Protein AF-0000000084533553 (afdb_homodimer)

Radius of gyration: 26.28 Å; Cα contacts (8 Å, |Δi|>4): 1403; chains: 2; bounding box: 61×71×61 Å

Foldseek 3Di:
DFWFKFWFKWAAAQHQDWLFKTKTAGPDLVLQVVQDDDAGADADPRSMGMEGEAQWFFWAPWDAQVHDGTFTFACQQQTVVSRVVLCVLQPWDDWDADSSRHTNDTVPRMFIWMWTFNHAAPVNHTYTFTAHDAADDDDPDPHHDHGGDTHPQDLVNSCRTSLLVSLLCQRIARAAAPSDDPVNLVSSVVSNVVNLVVVPPSHNSVFECAAVKDFFQALCCRRHNGDYHNVVSSLQNNCCVVPNQFCPCSQVSQQVVQWWWDAPVDPDIDTGQSVQKDDPPRRMIHGNDGNSRIHTYGD/DFWFKFWFKWAAAQHQDWLFKTKTAGPDLVLQVVQDDDAGADADPRSMGMEGEAQWAFWAPWDAQVHDGTFTFACQQQTVVSRVVLCVLQPWDDWDADPSRHTNDTVPRMFIWMWTFNHAAPVNHTYTFTAHDAADDDDPDPHHDHGGDTHPQDLVNSCRTSLLVSLLCQRIARAAAPSDDPVNLVSSVVSNVVNLVVVPPSHNSVFECAAVKDFFQALCCRRHNGGYHNVVSSLQNNCCVVPNQFCPCSQVSQQVVQWWWDFPVDPDIDTGQSVQKDDDPRRMIHGNDGNSRIHTYGD

Nearest PDB structures (foldseek):
  1a2u-assembly1_A  TM=7.963E-01  e=8.662E-05  Staphylococcus aureus
  4qmg-assembly1_A  TM=6.978E-01  e=1.897E-05  Homo sapiens
  4qmg-assembly3_C  TM=5.959E-01  e=9.721E-06  Homo sapiens
  4qmg-assembly4_D  TM=6.640E-01  e=1.680E-05  Homo sapiens
  5iod-assembly1_A  TM=7.153E-01  e=7.264E-04  Staphylococcus aureus

InterPro domains:
  IPR035437 SNase-like, OB-fold superfamily [G3DSA:2.40.50.90] (16-213)

Secondary structure (DSSP, 8-state):
-PEEEEEEEEE-TTS--BTTEEEEEESSGGGGGG--SSSPPPP-TTS-EEEEETTEEPPPS-B-TT-SS-B-S-IIIIIHHHHHHHHHHHT--EEEE-TTS-EEEEESSEEEEEEEEEEE-TTSPEEEEEEESSPPB-TT-SSBPPTT-EE---HHHHTTSHHHHHHHTT-SEE-EETTS-HHHHHHHHHHHHHHHHHT-TTSGGGTB-TTT-EE-SSHHIIIII-B--HHHHHHHHHHHHHH-S--TTHHHHHHHHT-EEE-TT-SS-EE-GGGGEEEETTTEEEESS-GGG-EEPP-/-PEEEEEEEEE-TTS--BTTEEEEEESSGGGGGG--SSSPPPP-TTS-EEEEETTEEPPPS-B-TT-SS-B-S-IIIIIHHHHHHHHHHHT--EEEE-TTS-EEEEESSEEEEEEEEEEE-TTSPEEEEEEESSPPB-TT-SSBPPTT-EE---HHHHTTBHHHHHHHTT-SEE-EETTS-HHHHHHHHHHHHHHHHHT-TTSGGGTB-TTT-EE-SSHHIIIII-B--HHHHHHHHHHHHHH-S--TTHHHHHHHHT-EEE-TT-SS-EE-GGGGEEEETTTEEEESS-GGG-EEPP-

Sequence (598 aa):
MPMLLITGSYRILGDRPDGDTVHFTPQDPGFWCEVPGEHRVKRDEFGGASIRVDGIDATETHYKGAGPTFVHQPLDKGAHAARDEMLSWLGFSQVVQDPEEKVTASTPQTVPGYILTSGADLYGRCVALVGRGDAPMIGNSPKPARSGTRVDVTVAMLNRTANHHLLARGLVYPTFYGNLPEDLRADMAATAQQARDDKVPGSVWSYDETTSGVKIDSLATLTDDQVIVPKLFRRLADYVRLFGPSLTCLPAYLAGGADEFHVPEQQDSIIGLQHVVEVTNGNTFRMTRPIEDLVFVEKMPMLLITGSYRILGDRPDGDTVHFTPQDPGFWCEVPGEHRVKRDEFGGASIRVDGIDATETHYKGAGPTFVHQPLDKGAHAARDEMLSWLGFSQVVQDPEEKVTASTPQTVPGYILTSGADLYGRCVALVGRGDAPMIGNSPKPARSGTRVDVTVAMLNRTANHHLLARGLVYPTFYGNLPEDLRADMAATAQQARDDKVPGSVWSYDETTSGVKIDSLATLTDDQVIVPKLFRRLADYVRLFGPSLTCLPAYLAGGADEFHVPEQQDSIIGLQHVVEVTNGNTFRMTRPIEDLVFVEK

Organism: Streptomyces rubellomurinus (strain ATCC 31215) (NCBI:txid359131)

Solvent-accessible surface area (backbone atoms only — not comparable to full-atom values): 30419 Å² total; per-residue (Å²): 127,61,23,39,30,43,41,30,30,35,44,47,70,75,33,60,60,42,40,37,35,46,34,37,30,46,76,55,49,72,55,57,78,66,51,41,68,76,32,60,57,49,60,50,97,84,43,24,32,46,30,35,39,47,50,42,37,28,40,38,73,67,42,47,86,79,48,92,57,70,43,30,31,30,48,89,59,10,17,49,56,22,21,52,50,52,43,42,70,48,56,43,75,45,75,41,61,49,96,86,47,34,24,77,41,51,41,54,61,58,34,52,16,26,35,40,26,62,23,28,42,90,86,16,30,31,31,20,42,42,35,48,49,72,48,62,60,55,86,90,45,94,49,58,54,56,63,73,40,70,38,76,80,46,64,73,58,46,63,63,18,53,55,40,48,38,22,54,62,18,26,38,42,47,46,38,43,63,86,56,53,67,69,52,50,50,51,48,40,51,35,34,51,51,19,48,72,64,38,47,86,70,16,30,54,65,53,50,28,38,64,81,39,42,73,40,78,40,68,57,37,50,31,63,68,41,40,52,56,34,75,58,44,55,53,48,54,38,46,29,75,74,69,39,42,64,40,77,38,44,50,37,18,31,42,32,48,43,50,37,27,33,42,90,91,42,93,60,72,44,73,16,54,42,81,48,41,49,76,44,96,46,27,28,40,24,31,75,57,65,63,60,53,37,36,28,55,80,122,127,60,23,39,30,42,42,28,30,36,43,49,73,73,34,60,62,41,40,36,35,46,36,36,32,45,77,56,50,74,55,56,79,66,50,41,68,75,30,60,58,50,58,50,98,84,42,24,32,46,31,35,38,48,49,42,37,28,41,37,74,66,42,48,87,79,46,92,57,71,43,32,31,29,48,90,59,11,17,49,55,22,21,52,48,50,43,42,70,48,56,42,75,44,75,40,61,50,97,86,46,33,24,77,42,50,41,53,60,57,34,52,16,27,35,41,26,61,21,29,41,90,85,17,29,33,32,20,44,42,36,48,48,73,47,62,61,54,86,90,46,94,51,57,53,55,61,73,41,70,37,77,80,45,64,74,59,45,63,63,19,54,54,40,47,38,23,53,61,19,28,38,43,46,44,39,43,63,86,55,54,67,68,51,51,50,52,48,40,52,36,35,51,51,19,49,72,62,36,48,87,71,15,32,54,66,52,51,29,37,62,83,40,42,74,41,77,40,68,56,36,49,31,63,69,42,41,50,57,36,75,57,46,57,54,48,53,40,46,28,74,74,69,39,45,62,40,76,36,45,49,37,18,32,42,31,47,45,49,36,28,32,42,88,93,43,92,62,70,45,74,16,55,42,80,46,43,48,74,44,95,46,28,28,39,23,32,75,58,65,62,61,54,37,35,27,56,81,122

pLDDT: mean 96.16, std 3.7, range [76.81, 98.88]

Structure (mmCIF, N/CA/C/O backbone):
data_AF-0000000084533553-model_v1
#
loop_
_entity.id
_entity.type
_entity.pdbx_description
1 polymer Nuclease
#
loop_
_atom_site.group_PDB
_atom_site.id
_atom_site.type_symbol
_atom_site.label_atom_id
_atom_site.label_alt_id
_atom_site.label_comp_id
_atom_site.label_asym_id
_atom_site.label_entity_id
_atom_site.label_seq_id
_atom_site.pdbx_PDB_ins_code
_atom_site.Cartn_x
_atom_site.Cartn_y
_atom_site.Cartn_z
_atom_site.occupancy
_atom_site.B_iso_or_equiv
_atom_site.auth_seq_id
_atom_site.auth_comp_id
_atom_site.auth_asym_id
_atom_site.auth_atom_id
_atom_site.pdbx_PDB_model_num
ATOM 1 N N . MET A 1 1 ? -15.484 16.859 -6.691 1 77.88 1 MET A N 1
ATOM 2 C CA . MET A 1 1 ? -16.188 15.812 -5.965 1 77.88 1 MET A CA 1
ATOM 3 C C . MET A 1 1 ? -16.688 16.328 -4.617 1 77.88 1 MET A C 1
ATOM 5 O O . MET A 1 1 ? -15.93 16.969 -3.879 1 77.88 1 MET A O 1
ATOM 9 N N . PRO A 1 2 ? -17.953 16.141 -4.363 1 94 2 PRO A N 1
ATOM 10 C CA . PRO A 1 2 ? -18.484 16.656 -3.094 1 94 2 PRO A CA 1
ATOM 11 C C . PRO A 1 2 ? -17.906 15.922 -1.881 1 94 2 PRO A C 1
ATOM 13 O O . PRO A 1 2 ? -17.547 14.75 -1.982 1 94 2 PRO A O 1
ATOM 16 N N . MET A 1 3 ? -17.734 16.625 -0.789 1 97.25 3 MET A N 1
ATOM 17 C CA . MET A 1 3 ? -17.297 16.047 0.478 1 97.25 3 MET A CA 1
ATOM 18 C C . MET A 1 3 ? -18.484 15.789 1.4 1 97.25 3 MET A C 1
ATOM 20 O O . MET A 1 3 ? -19.5 16.484 1.322 1 97.25 3 MET A O 1
ATOM 24 N N . LEU A 1 4 ? -18.359 14.812 2.209 1 98 4 LEU A N 1
ATOM 25 C CA . LEU A 1 4 ? -19.375 14.477 3.191 1 98 4 LEU A CA 1
ATOM 26 C C . LEU A 1 4 ? -19.203 15.305 4.461 1 98 4 LEU A C 1
ATOM 28 O O . LEU A 1 4 ? -18.109 15.352 5.031 1 98 4 LEU A O 1
ATOM 32 N N . LEU A 1 5 ? -20.297 15.898 4.887 1 98.44 5 LEU A N 1
ATOM 33 C CA . LEU A 1 5 ? -20.297 16.641 6.137 1 98.44 5 LEU A CA 1
ATOM 34 C C . LEU A 1 5 ? -20.719 15.75 7.305 1 98.44 5 LEU A C 1
ATOM 36 O O . LEU A 1 5 ? -21.719 15.047 7.227 1 98.44 5 LEU A O 1
ATOM 40 N N . ILE A 1 6 ? -19.891 15.758 8.344 1 98.62 6 ILE A N 1
ATOM 41 C CA . ILE A 1 6 ? -20.234 15.062 9.586 1 98.62 6 ILE A CA 1
ATOM 42 C C . ILE A 1 6 ? -20.047 16 10.773 1 98.62 6 ILE A C 1
ATOM 44 O O . ILE A 1 6 ? -18.953 16.531 10.984 1 98.62 6 ILE A O 1
ATOM 48 N N . THR A 1 7 ? -21.109 16.219 11.547 1 98.5 7 THR A N 1
ATOM 49 C CA . THR A 1 7 ? -21.016 17.047 12.75 1 98.5 7 THR A CA 1
ATOM 50 C C . THR A 1 7 ? -20.75 16.188 13.977 1 98.5 7 THR A C 1
ATOM 52 O O . THR A 1 7 ? -21.094 15 14 1 98.5 7 THR A O 1
ATOM 55 N N . GLY A 1 8 ? -20.078 16.781 14.922 1 98.56 8 GLY A N 1
ATOM 56 C CA . GLY A 1 8 ? -19.719 16.062 16.125 1 98.56 8 GLY A CA 1
ATOM 57 C C . GLY A 1 8 ? -18.828 16.859 17.078 1 98.56 8 GLY A C 1
ATOM 58 O O . GLY A 1 8 ? -19.062 18.047 17.266 1 98.56 8 GLY A O 1
ATOM 59 N N . SER A 1 9 ? -17.922 16.156 17.703 1 98.56 9 SER A N 1
ATOM 60 C CA . SER A 1 9 ? -17.031 16.797 18.656 1 98.56 9 SER A CA 1
ATOM 61 C C . SER A 1 9 ? -15.625 16.219 18.578 1 98.56 9 SER A C 1
ATOM 63 O O . SER A 1 9 ? -15.445 15.047 18.25 1 98.56 9 SER A O 1
ATOM 65 N N . TYR A 1 10 ? -14.727 17.078 18.891 1 98.75 10 TYR A N 1
ATOM 66 C CA . TYR A 1 10 ? -13.336 16.656 19.031 1 98.75 10 TYR A CA 1
ATOM 67 C C . TYR A 1 10 ? -13.031 16.266 20.469 1 98.75 10 TYR A C 1
ATOM 69 O O . TYR A 1 10 ? -13.492 16.922 21.406 1 98.75 10 TYR A O 1
ATOM 77 N N . ARG A 1 11 ? -12.289 15.211 20.594 1 97.62 11 ARG A N 1
ATOM 78 C CA . ARG A 1 11 ? -11.836 14.703 21.891 1 97.62 11 ARG A CA 1
ATOM 79 C C . ARG A 1 11 ? -10.352 14.352 21.844 1 97.62 11 ARG A C 1
ATOM 81 O O . ARG A 1 11 ? -9.875 13.758 20.875 1 97.62 11 ARG A O 1
ATOM 88 N N . ILE A 1 12 ? -9.633 14.711 22.969 1 98 12 ILE A N 1
ATOM 89 C CA . ILE A 1 12 ? -8.195 14.539 22.844 1 98 12 ILE A CA 1
ATOM 90 C C . ILE A 1 12 ? -7.66 13.758 24.047 1 98 12 ILE A C 1
ATOM 92 O O . ILE A 1 12 ? -6.516 13.305 24.047 1 98 12 ILE A O 1
ATOM 96 N N . LEU A 1 13 ? -8.461 13.586 25.141 1 97.06 13 LEU A N 1
ATOM 97 C CA . LEU A 1 13 ? -8.008 12.883 26.344 1 97.06 13 LEU A CA 1
ATOM 98 C C . LEU A 1 13 ? -7.586 11.453 26 1 97.06 13 LEU A C 1
ATOM 100 O O . LEU A 1 13 ? -8.336 10.719 25.359 1 97.06 13 LEU A O 1
ATOM 104 N N . GLY A 1 14 ? -6.383 11.125 26.406 1 96.5 14 GLY A N 1
ATOM 105 C CA . GLY A 1 14 ? -5.883 9.773 26.203 1 96.5 14 GLY A CA 1
ATOM 106 C C . GLY A 1 14 ? -5.23 9.578 24.844 1 96.5 14 GLY A C 1
ATOM 107 O O . GLY A 1 14 ? -4.637 8.523 24.594 1 96.5 14 GLY A O 1
ATOM 108 N N . ASP A 1 15 ? -5.352 10.531 23.984 1 97.12 15 ASP A N 1
ATOM 109 C CA . ASP A 1 15 ? -4.754 10.469 22.656 1 97.12 15 ASP A CA 1
ATOM 110 C C . ASP A 1 15 ? -3.453 11.266 22.594 1 97.12 15 ASP A C 1
ATOM 112 O O . ASP A 1 15 ? -3.031 11.844 23.609 1 97.12 15 ASP A O 1
ATOM 116 N N . ARG A 1 16 ? -2.812 11.242 21.453 1 97.56 16 ARG A N 1
ATOM 117 C CA . ARG A 1 16 ? -1.601 12.008 21.172 1 97.56 16 ARG A CA 1
ATOM 118 C C . ARG A 1 16 ? -1.781 12.891 19.953 1 97.56 16 ARG A C 1
ATOM 120 O O . ARG A 1 16 ? -1.103 12.703 18.938 1 97.56 16 ARG A O 1
ATOM 127 N N . PRO A 1 17 ? -2.66 13.883 20.062 1 98.06 17 PRO A N 1
ATOM 128 C CA . PRO A 1 17 ? -2.801 14.773 18.906 1 98.06 17 PRO A CA 1
ATOM 129 C C . PRO A 1 17 ? -1.494 15.461 18.531 1 98.06 17 PRO A C 1
ATOM 131 O O . PRO A 1 17 ? -0.671 15.75 19.391 1 98.06 17 PRO A O 1
ATOM 134 N N . ASP A 1 18 ? -1.269 15.594 17.25 1 97.56 18 ASP A N 1
ATOM 135 C CA . ASP A 1 18 ? -0.205 16.453 16.719 1 97.56 18 ASP A CA 1
ATOM 136 C C . ASP A 1 18 ? -0.769 17.531 15.805 1 97.56 18 ASP A C 1
ATOM 138 O O . ASP A 1 18 ? -1.938 17.906 15.922 1 97.56 18 ASP A O 1
ATOM 142 N N . GLY A 1 19 ? 0.031 18.125 14.992 1 98 19 GLY A N 1
ATOM 143 C CA . GLY A 1 19 ? -0.415 19.297 14.25 1 98 19 GLY A CA 1
ATOM 144 C C . GLY A 1 19 ? -1.29 18.938 13.062 1 98 19 GLY A C 1
ATOM 145 O O . GLY A 1 19 ? -1.802 19.828 12.383 1 98 19 GLY A O 1
ATOM 146 N N . ASP A 1 20 ? -1.486 17.609 12.789 1 98.56 20 ASP A N 1
ATOM 147 C CA . ASP A 1 20 ? -2.316 17.25 11.641 1 98.56 20 ASP A CA 1
ATOM 148 C C . ASP A 1 20 ? -3.141 16 11.93 1 98.56 20 ASP A C 1
ATOM 150 O O . ASP A 1 20 ? -3.576 15.312 11 1 98.56 20 ASP A O 1
ATOM 154 N N . THR A 1 21 ? -3.275 15.656 13.18 1 98.31 21 THR A N 1
ATOM 155 C CA . THR A 1 21 ? -4.113 14.531 13.586 1 98.31 21 THR A CA 1
ATOM 156 C C . THR A 1 21 ? -4.879 14.867 14.859 1 98.31 21 THR A C 1
ATOM 158 O O . THR A 1 21 ? -4.293 15.352 15.828 1 98.31 21 THR A O 1
ATOM 161 N N . VAL A 1 22 ? -6.184 14.602 14.898 1 98.38 22 VAL A N 1
ATOM 162 C CA . VAL A 1 22 ? -7.023 14.82 16.062 1 98.38 22 VAL A CA 1
ATOM 163 C C . VAL A 1 22 ? -8.18 13.82 16.062 1 98.38 22 VAL A C 1
ATOM 165 O O . VAL A 1 22 ? -8.578 13.32 15.016 1 98.38 22 VAL A O 1
ATOM 168 N N . HIS A 1 23 ? -8.672 13.516 17.234 1 98.5 23 HIS A N 1
ATOM 169 C CA . HIS A 1 23 ? -9.75 12.547 17.375 1 98.5 23 HIS A CA 1
ATOM 170 C C . HIS A 1 23 ? -11.117 13.227 17.297 1 98.5 23 HIS A C 1
ATOM 172 O O . HIS A 1 23 ? -11.305 14.305 17.859 1 98.5 23 HIS A O 1
ATOM 178 N N . PHE A 1 24 ? -12.055 12.578 16.609 1 98.75 24 PHE A N 1
ATOM 179 C CA . PHE A 1 24 ? -13.383 13.125 16.359 1 98.75 24 PHE A CA 1
ATOM 180 C C . PHE A 1 24 ? -14.453 12.07 16.625 1 98.75 24 PHE A C 1
ATOM 182 O O . PHE A 1 24 ? -14.289 10.906 16.25 1 98.75 24 PHE A O 1
ATOM 189 N N . THR A 1 25 ? -15.492 12.469 17.281 1 98.12 25 THR A N 1
ATOM 190 C CA . THR A 1 25 ? -16.656 11.625 17.5 1 98.12 25 THR A CA 1
ATOM 191 C C . THR A 1 25 ? -17.906 12.242 16.875 1 98.12 25 THR A C 1
ATOM 193 O O . THR A 1 25 ? -18.391 13.281 17.328 1 98.12 25 THR A O 1
ATOM 196 N N . PRO A 1 26 ? -18.406 11.547 15.875 1 98.19 26 PRO A N 1
ATOM 197 C CA . PRO A 1 26 ? -19.656 12.055 15.297 1 98.19 26 PRO A CA 1
ATOM 198 C C . PRO A 1 26 ? -20.812 12.047 16.297 1 98.19 26 PRO A C 1
ATOM 200 O O . PRO A 1 26 ? -20.844 11.219 17.203 1 98.19 26 PRO A O 1
ATOM 203 N N . GLN A 1 27 ? -21.766 12.977 16.078 1 97.12 27 GLN A N 1
ATOM 204 C CA . GLN A 1 27 ? -23.016 12.891 16.812 1 97.12 27 GLN A CA 1
ATOM 205 C C . GLN A 1 27 ? -23.719 11.562 16.547 1 97.12 27 GLN A C 1
ATOM 207 O O . GLN A 1 27 ? -24.312 10.969 17.453 1 97.12 27 GLN A O 1
ATOM 212 N N . ASP A 1 28 ? -23.609 11.156 15.328 1 96 28 ASP A N 1
ATOM 213 C CA . ASP A 1 28 ? -24.109 9.852 14.906 1 96 28 ASP A CA 1
ATOM 214 C C . ASP A 1 28 ? -23.016 9.062 14.188 1 96 28 ASP A C 1
ATOM 216 O O . ASP A 1 28 ? -22.719 9.328 13.016 1 96 28 ASP A O 1
ATOM 220 N N . PRO A 1 29 ? -22.5 8.016 14.867 1 94.56 29 PRO A N 1
ATOM 221 C CA . PRO A 1 29 ? -21.375 7.262 14.297 1 94.56 29 PRO A CA 1
ATOM 222 C C . PRO A 1 29 ? -21.766 6.488 13.039 1 94.56 29 PRO A C 1
ATOM 224 O O . PRO A 1 29 ? -20.906 6 12.312 1 94.56 29 PRO A O 1
ATOM 227 N N . GLY A 1 30 ? -23.031 6.352 12.766 1 92.81 30 GLY A N 1
ATOM 228 C CA . GLY A 1 30 ? -23.484 5.676 11.562 1 92.81 30 GLY A CA 1
ATOM 229 C C . GLY A 1 30 ? -23 6.34 10.289 1 92.81 30 GLY A C 1
ATOM 230 O O . GLY A 1 30 ? -22.891 5.691 9.242 1 92.81 30 GLY A O 1
ATOM 231 N N . PHE A 1 31 ? -22.641 7.617 10.398 1 93.94 31 PHE A N 1
ATOM 232 C CA . PHE A 1 31 ? -22.234 8.367 9.211 1 93.94 31 PHE A CA 1
ATOM 233 C C . PHE A 1 31 ? -20.844 7.949 8.758 1 93.94 31 PHE A C 1
ATOM 235 O O . PHE A 1 31 ? -20.438 8.266 7.637 1 93.94 31 PHE A O 1
ATOM 242 N N . TRP A 1 32 ? -20.062 7.219 9.617 1 94.69 32 TRP A N 1
ATOM 243 C CA . TRP A 1 32 ? -18.781 6.688 9.164 1 94.69 32 TRP A CA 1
ATOM 244 C C . TRP A 1 32 ? -18.969 5.766 7.965 1 94.69 32 TRP A C 1
ATOM 246 O O . TRP A 1 32 ? -18.109 5.699 7.086 1 94.69 32 TRP A O 1
ATOM 256 N N . CYS A 1 33 ? -20.109 5.09 7.801 1 89.38 33 CYS A N 1
ATOM 257 C CA . CYS A 1 33 ? -20.391 4.125 6.742 1 89.38 33 CYS A CA 1
ATOM 258 C C . CYS A 1 33 ? -20.625 4.832 5.41 1 89.38 33 CYS A C 1
ATOM 260 O O . CYS A 1 33 ? -20.594 4.199 4.355 1 89.38 33 CYS A O 1
ATOM 262 N N . GLU A 1 34 ? -20.844 6.16 5.523 1 92.94 34 GLU A N 1
ATOM 263 C CA . GLU A 1 34 ? -21.141 6.914 4.309 1 92.94 34 GLU A CA 1
ATOM 264 C C . GLU A 1 34 ? -19.891 7.582 3.75 1 92.94 34 GLU A C 1
ATOM 266 O O . GLU A 1 34 ? -19.938 8.203 2.686 1 92.94 34 GLU A O 1
ATOM 271 N N . VAL A 1 35 ? -18.828 7.516 4.496 1 94.5 35 VAL A N 1
ATOM 272 C CA . VAL A 1 35 ? -17.578 8.109 4.027 1 94.5 35 VAL A CA 1
ATOM 273 C C . VAL A 1 35 ? -17.156 7.449 2.715 1 94.5 35 VAL A C 1
ATOM 275 O O . VAL A 1 35 ? -17.047 6.223 2.641 1 94.5 35 VAL A O 1
ATOM 278 N N . PRO A 1 36 ? -16.984 8.258 1.677 1 90.19 36 PRO A N 1
ATOM 279 C CA . PRO A 1 36 ? -16.625 7.676 0.381 1 90.19 36 PRO A CA 1
ATOM 280 C C . PRO A 1 36 ? -15.188 7.168 0.342 1 90.19 36 PRO A C 1
ATOM 282 O O . PRO A 1 36 ? -14.438 7.34 1.311 1 90.19 36 PRO A O 1
ATOM 285 N N . GLY A 1 37 ? -14.859 6.527 -0.812 1 83.19 37 GLY A N 1
ATOM 286 C CA . GLY A 1 37 ? -13.484 6.094 -1.033 1 83.19 37 GLY A CA 1
ATOM 287 C C . GLY A 1 37 ? -13.312 4.59 -0.917 1 83.19 37 GLY A C 1
ATOM 288 O O . GLY A 1 37 ? -14.273 3.869 -0.639 1 83.19 37 GLY A O 1
ATOM 289 N N . GLU A 1 38 ? -12.047 4.184 -1.073 1 77 38 GLU A N 1
ATOM 290 C CA . GLU A 1 38 ? -11.75 2.758 -1.145 1 77 38 GLU A CA 1
ATOM 291 C C . GLU A 1 38 ? -11.547 2.166 0.248 1 77 38 GLU A C 1
ATOM 293 O O . GLU A 1 38 ? -11.781 0.976 0.463 1 77 38 GLU A O 1
ATOM 298 N N . HIS A 1 39 ? -11.18 3.004 1.184 1 83.56 39 HIS A N 1
ATOM 299 C CA . HIS A 1 39 ? -10.891 2.547 2.539 1 83.56 39 HIS A CA 1
ATOM 300 C C . HIS A 1 39 ? -12.023 2.908 3.492 1 83.56 39 HIS A C 1
ATOM 302 O O . HIS A 1 39 ? -12.719 3.904 3.287 1 83.56 39 HIS A O 1
ATOM 308 N N . ARG A 1 40 ? -12.141 2.074 4.5 1 84.5 40 ARG A N 1
ATOM 309 C CA . ARG A 1 40 ? -13.133 2.34 5.535 1 84.5 40 ARG A CA 1
ATOM 310 C C . ARG A 1 40 ? -12.492 3.016 6.746 1 84.5 40 ARG A C 1
ATOM 312 O O . ARG A 1 40 ? -11.336 2.738 7.078 1 84.5 40 ARG A O 1
ATOM 319 N N . VAL A 1 41 ? -13.289 3.828 7.414 1 93.31 41 VAL A N 1
ATOM 320 C CA . VAL A 1 41 ? -12.828 4.473 8.641 1 93.31 41 VAL A CA 1
ATOM 321 C C . VAL A 1 41 ? -12.828 3.463 9.789 1 93.31 41 VAL A C 1
ATOM 323 O O . VAL A 1 41 ? -13.805 2.738 9.984 1 93.31 41 VAL A O 1
ATOM 326 N N . LYS A 1 42 ? -11.75 3.391 10.469 1 92.69 42 LYS A N 1
ATOM 327 C CA . LYS A 1 42 ? -11.672 2.568 11.672 1 92.69 42 LYS A CA 1
ATOM 328 C C . LYS A 1 42 ? -12.125 3.352 12.898 1 92.69 42 LYS A C 1
ATOM 330 O O . LYS A 1 42 ? -11.461 4.301 13.32 1 92.69 42 LYS A O 1
ATOM 335 N N . ARG A 1 43 ? -13.195 2.871 13.492 1 94.19 43 ARG A N 1
ATOM 336 C CA . ARG A 1 43 ? -13.75 3.553 14.656 1 94.19 43 ARG A CA 1
ATOM 337 C C . ARG A 1 43 ? -13.312 2.877 15.945 1 94.19 43 ARG A C 1
ATOM 339 O O . ARG A 1 43 ? -13 1.686 15.953 1 94.19 43 ARG A O 1
ATOM 346 N N . ASP A 1 44 ? -13.266 3.633 16.953 1 93.75 44 ASP A N 1
ATOM 347 C CA . ASP A 1 44 ? -13.008 3.037 18.25 1 93.75 44 ASP A CA 1
ATOM 348 C C . ASP A 1 44 ? -14.312 2.557 18.906 1 93.75 44 ASP A C 1
ATOM 350 O O . ASP A 1 44 ? -15.375 2.611 18.281 1 93.75 44 ASP A O 1
ATOM 354 N N . GLU A 1 45 ? -14.211 2.072 20.109 1 91.44 45 GLU A N 1
ATOM 355 C CA . GLU A 1 45 ? -15.344 1.449 20.797 1 91.44 45 GLU A CA 1
ATOM 356 C C . GLU A 1 45 ? -16.406 2.482 21.156 1 91.44 45 GLU A C 1
ATOM 358 O O . GLU A 1 45 ? -17.562 2.129 21.422 1 91.44 45 GLU A O 1
ATOM 363 N N . PHE A 1 46 ? -16.094 3.754 21.078 1 91.25 46 PHE A N 1
ATOM 364 C CA . PHE A 1 46 ? -17.016 4.809 21.469 1 91.25 46 PHE A CA 1
ATOM 365 C C . PHE A 1 46 ? -17.578 5.508 20.234 1 91.25 46 PHE A C 1
ATOM 367 O O . PHE A 1 46 ? -18.312 6.496 20.359 1 91.25 46 PHE A O 1
ATOM 374 N N . GLY A 1 47 ? -17.125 5 19.094 1 94 47 GLY A N 1
ATOM 375 C CA . GLY A 1 47 ? -17.656 5.516 17.844 1 94 47 GLY A CA 1
ATOM 376 C C . GLY A 1 47 ? -16.828 6.641 17.266 1 94 47 GLY A C 1
ATOM 377 O O . GLY A 1 47 ? -17.203 7.227 16.25 1 94 47 GLY A O 1
ATOM 378 N N . GLY A 1 48 ? -15.766 6.973 17.891 1 97.62 48 GLY A N 1
ATOM 379 C CA . GLY A 1 48 ? -14.867 7.996 17.375 1 97.62 48 GLY A CA 1
ATOM 380 C C . GLY A 1 48 ? -13.797 7.449 16.453 1 97.62 48 GLY A C 1
ATOM 381 O O . GLY A 1 48 ? -13.633 6.234 16.344 1 97.62 48 GLY A O 1
ATOM 382 N N . ALA A 1 49 ? -13.148 8.367 15.773 1 98.06 49 ALA A N 1
ATOM 383 C CA . ALA A 1 49 ? -12.07 7.973 14.875 1 98.06 49 ALA A CA 1
ATOM 384 C C . ALA A 1 49 ? -11 9.055 14.797 1 98.06 49 ALA A C 1
ATOM 386 O O . ALA A 1 49 ? -11.25 10.211 15.133 1 98.06 49 ALA A O 1
ATOM 387 N N . SER A 1 50 ? -9.852 8.641 14.461 1 98 50 SER A N 1
ATOM 388 C CA . SER A 1 50 ? -8.758 9.586 14.211 1 98 50 SER A CA 1
ATOM 389 C C . SER A 1 50 ? -8.961 10.328 12.891 1 98 50 SER A C 1
ATOM 391 O O . SER A 1 50 ? -9.328 9.719 11.883 1 98 50 SER A O 1
ATOM 393 N N . ILE A 1 51 ? -8.766 11.633 12.914 1 98.62 51 ILE A N 1
ATOM 394 C CA . ILE A 1 51 ? -8.852 12.469 11.719 1 98.62 51 ILE A CA 1
ATOM 395 C C . ILE A 1 51 ? -7.445 12.844 11.25 1 98.62 51 ILE A C 1
ATOM 397 O O . ILE A 1 51 ? -6.645 13.367 12.031 1 98.62 51 ILE A O 1
ATOM 401 N N . ARG A 1 52 ? -7.137 12.484 10.047 1 98.06 52 ARG A N 1
ATOM 402 C CA . ARG A 1 52 ? -5.992 13.07 9.352 1 98.06 52 ARG A CA 1
ATOM 403 C C . ARG A 1 52 ? -6.383 14.344 8.617 1 98.06 52 ARG A C 1
ATOM 405 O O . ARG A 1 52 ? -7.195 14.312 7.695 1 98.06 52 ARG A O 1
ATOM 412 N N . VAL A 1 53 ? -5.805 15.438 9.039 1 98.62 53 VAL A N 1
ATOM 413 C CA . VAL A 1 53 ? -6.18 16.719 8.469 1 98.62 53 VAL A CA 1
ATOM 414 C C . VAL A 1 53 ? -5.68 16.828 7.031 1 98.62 53 VAL A C 1
ATOM 416 O O . VAL A 1 53 ? -4.477 16.719 6.773 1 98.62 53 VAL A O 1
ATOM 419 N N . ASP A 1 54 ? -6.586 17.062 6.133 1 98.19 54 ASP A N 1
ATOM 420 C CA . ASP A 1 54 ? -6.348 16.938 4.699 1 98.19 54 ASP A CA 1
ATOM 421 C C . ASP A 1 54 ? -5.453 18.062 4.191 1 98.19 54 ASP A C 1
ATOM 423 O O . ASP A 1 54 ? -5.633 19.219 4.574 1 98.19 54 ASP A O 1
ATOM 427 N N . GLY A 1 55 ? -4.496 17.75 3.387 1 98.44 55 GLY A N 1
ATOM 428 C CA . GLY A 1 55 ? -3.725 18.734 2.627 1 98.44 55 GLY A CA 1
ATOM 429 C C . GLY A 1 55 ? -2.588 19.344 3.422 1 98.44 55 GLY A C 1
ATOM 430 O O . GLY A 1 55 ? -1.878 20.219 2.924 1 98.44 55 GLY A O 1
ATOM 431 N N . ILE A 1 56 ? -2.459 18.953 4.641 1 98.69 56 ILE A N 1
ATOM 432 C CA . ILE A 1 56 ? -1.367 19.516 5.43 1 98.69 56 ILE A CA 1
ATOM 433 C C . ILE A 1 56 ? -0.561 18.391 6.066 1 98.69 56 ILE A C 1
ATOM 435 O O . ILE A 1 56 ? -1.024 17.25 6.137 1 98.69 56 ILE A O 1
ATOM 439 N N . ASP A 1 57 ? 0.633 18.688 6.422 1 98.75 57 ASP A N 1
ATOM 440 C CA . ASP A 1 57 ? 1.578 17.766 7.047 1 98.75 57 ASP A CA 1
ATOM 441 C C . ASP A 1 57 ? 2.42 18.469 8.102 1 98.75 57 ASP A C 1
ATOM 443 O O . ASP A 1 57 ? 3.254 19.328 7.777 1 98.75 57 ASP A O 1
ATOM 447 N N . ALA A 1 58 ? 2.102 18.141 9.344 1 98.69 58 ALA A N 1
ATOM 448 C CA . ALA A 1 58 ? 2.822 18.766 10.453 1 98.69 58 ALA A CA 1
ATOM 449 C C . ALA A 1 58 ? 4.086 17.984 10.797 1 98.69 58 ALA A C 1
ATOM 451 O O . ALA A 1 58 ? 4.141 16.766 10.602 1 98.69 58 ALA A O 1
ATOM 452 N N . THR A 1 59 ? 5.098 18.734 11.258 1 98.69 59 THR A N 1
ATOM 453 C CA . THR A 1 59 ? 6.297 18.047 11.711 1 98.69 59 THR A CA 1
ATOM 454 C C . THR A 1 59 ? 5.957 17.047 12.805 1 98.69 59 THR A C 1
ATOM 456 O O . THR A 1 59 ? 5.07 17.281 13.625 1 98.69 59 THR A O 1
ATOM 459 N N . GLU A 1 60 ? 6.676 15.914 12.836 1 98.38 60 GLU A N 1
ATOM 460 C CA . GLU A 1 60 ? 6.332 14.75 13.648 1 98.38 60 GLU A CA 1
ATOM 461 C C . GLU A 1 60 ? 6.641 15 15.125 1 98.38 60 GLU A C 1
ATOM 463 O O . GLU A 1 60 ? 7.758 15.398 15.469 1 98.38 60 GLU A O 1
ATOM 468 N N . THR A 1 61 ? 5.691 14.695 16.016 1 98.38 61 THR A N 1
ATOM 469 C CA . THR A 1 61 ? 5.918 14.719 17.453 1 98.38 61 THR A CA 1
ATOM 470 C C . THR A 1 61 ? 6.312 13.336 17.953 1 98.38 61 THR A C 1
ATOM 472 O O . THR A 1 61 ? 6.926 13.211 19.016 1 98.38 61 THR A O 1
ATOM 475 N N . HIS A 1 62 ? 5.934 12.398 17.297 1 97.62 62 HIS A N 1
ATOM 476 C CA . HIS A 1 62 ? 6.203 10.992 17.578 1 97.62 62 HIS A CA 1
ATOM 477 C C . HIS A 1 62 ? 6.027 10.133 16.328 1 97.62 62 HIS A C 1
ATOM 479 O O . HIS A 1 62 ? 4.953 10.125 15.719 1 97.62 62 HIS A O 1
ATOM 485 N N . TYR A 1 63 ? 7.051 9.508 15.969 1 97.5 63 TYR A N 1
ATOM 486 C CA . TYR A 1 63 ? 7.086 8.656 14.781 1 97.5 63 TYR A CA 1
ATOM 487 C C . TYR A 1 63 ? 7.777 7.332 15.086 1 97.5 63 TYR A C 1
ATOM 489 O O . TYR A 1 63 ? 8.945 7.309 15.469 1 97.5 63 TYR A O 1
ATOM 497 N N . LYS A 1 64 ? 7.07 6.266 14.898 1 95.38 64 LYS A N 1
ATOM 498 C CA . LYS A 1 64 ? 7.656 4.957 15.172 1 95.38 64 LYS A CA 1
ATOM 499 C C . LYS A 1 64 ? 8.391 4.418 13.953 1 95.38 64 LYS A C 1
ATOM 501 O O . LYS A 1 64 ? 9.57 4.07 14.031 1 95.38 64 LYS A O 1
ATOM 506 N N . GLY A 1 65 ? 7.625 4.348 12.773 1 93.5 65 GLY A N 1
ATOM 507 C CA . GLY A 1 65 ? 8.195 3.846 11.531 1 93.5 65 GLY A CA 1
ATOM 508 C C . GLY A 1 65 ? 8.875 2.498 11.695 1 93.5 65 GLY A C 1
ATOM 509 O O . GLY A 1 65 ? 8.281 1.557 12.219 1 93.5 65 GLY A O 1
ATOM 510 N N . ALA A 1 66 ? 10.094 2.369 11.258 1 89.94 66 ALA A N 1
ATOM 511 C CA . ALA A 1 66 ? 10.859 1.129 11.336 1 89.94 66 ALA A CA 1
ATOM 512 C C . ALA A 1 66 ? 11.172 0.77 12.789 1 89.94 66 ALA A C 1
ATOM 514 O O . ALA A 1 66 ? 11.453 -0.39 13.102 1 89.94 66 ALA A O 1
ATOM 515 N N . GLY A 1 67 ? 11.016 1.682 13.703 1 86.94 67 GLY A N 1
ATOM 516 C CA . GLY A 1 67 ? 11.195 1.446 15.125 1 86.94 67 GLY A CA 1
ATOM 517 C C . GLY A 1 67 ? 12.609 1.034 15.484 1 86.94 67 GLY A C 1
ATOM 518 O O . GLY A 1 67 ? 13.555 1.319 14.75 1 86.94 67 GLY A O 1
ATOM 519 N N . PRO A 1 68 ? 12.758 0.557 16.578 1 89.25 68 PRO A N 1
ATOM 520 C CA . PRO A 1 68 ? 11.719 0.163 17.531 1 89.25 68 PRO A CA 1
ATOM 521 C C . PRO A 1 68 ? 11.227 1.332 18.391 1 89.25 68 PRO A C 1
ATOM 523 O O . PRO A 1 68 ? 10.156 1.249 18.984 1 89.25 68 PRO A O 1
ATOM 526 N N . THR A 1 69 ? 11.961 2.338 18.516 1 93.44 69 THR A N 1
ATOM 527 C CA . THR A 1 69 ? 11.602 3.461 19.375 1 93.44 69 THR A CA 1
ATOM 528 C C . THR A 1 69 ? 10.945 4.574 18.562 1 93.44 69 THR A C 1
ATOM 530 O O . THR A 1 69 ? 11.148 4.664 17.344 1 93.44 69 THR A O 1
ATOM 533 N N . PHE A 1 70 ? 10.242 5.375 19.297 1 96.62 70 PHE A N 1
ATOM 534 C CA . PHE A 1 70 ? 9.664 6.562 18.672 1 96.62 70 PHE A CA 1
ATOM 535 C C . PHE A 1 70 ? 10.719 7.656 18.516 1 96.62 70 PHE A C 1
ATOM 537 O O . PHE A 1 70 ? 11.586 7.812 19.375 1 96.62 70 PHE A O 1
ATOM 544 N N . VAL A 1 71 ? 10.586 8.359 17.406 1 97.44 71 VAL A N 1
ATOM 545 C CA . VAL A 1 71 ? 11.406 9.555 17.203 1 97.44 71 VAL A CA 1
ATOM 546 C C . VAL A 1 71 ? 10.516 10.727 16.812 1 97.44 71 VAL A C 1
ATOM 548 O O . VAL A 1 71 ? 9.297 10.578 16.672 1 97.44 71 VAL A O 1
ATOM 551 N N . HIS A 1 72 ? 11.062 11.898 16.781 1 98.44 72 HIS A N 1
ATOM 552 C CA . HIS A 1 72 ? 10.328 13.117 16.453 1 98.44 72 HIS A CA 1
ATOM 553 C C . HIS A 1 72 ? 11.203 14.086 15.656 1 98.44 72 HIS A C 1
ATOM 555 O O . HIS A 1 72 ? 12.422 13.914 15.586 1 98.44 72 HIS A O 1
ATOM 561 N N . GLN A 1 73 ? 10.602 14.906 14.93 1 98.5 73 GLN A N 1
ATOM 562 C CA . GLN A 1 73 ? 11.312 16.094 14.453 1 98.5 73 GLN A CA 1
ATOM 563 C C . GLN A 1 73 ? 11.508 17.109 15.578 1 98.5 73 GLN A C 1
ATOM 565 O O . GLN A 1 73 ? 10.984 16.922 16.688 1 98.5 73 GLN A O 1
ATOM 570 N N . PRO A 1 74 ? 12.43 18.141 15.367 1 98.12 74 PRO A N 1
ATOM 571 C CA . PRO A 1 74 ? 12.641 19.078 16.469 1 98.12 74 PRO A CA 1
ATOM 572 C C . PRO A 1 74 ? 11.336 19.641 17.031 1 98.12 74 PRO A C 1
ATOM 574 O O . PRO A 1 74 ? 10.625 20.375 16.344 1 98.12 74 PRO A O 1
ATOM 577 N N . LEU A 1 75 ? 11.078 19.328 18.266 1 97.44 75 LEU A N 1
ATOM 578 C CA . LEU A 1 75 ? 9.781 19.578 18.875 1 97.44 75 LEU A CA 1
ATOM 579 C C . LEU A 1 75 ? 9.531 21.078 19.047 1 97.44 75 LEU A C 1
ATOM 581 O O . LEU A 1 75 ? 8.391 21.547 18.906 1 97.44 75 LEU A O 1
ATOM 585 N N . ASP A 1 76 ? 10.578 21.859 19.266 1 96.38 76 ASP A N 1
ATOM 586 C CA . ASP A 1 76 ? 10.453 23.281 19.578 1 96.38 76 ASP A CA 1
ATOM 587 C C . ASP A 1 76 ? 10.562 24.125 18.312 1 96.38 76 ASP A C 1
ATOM 589 O O . ASP A 1 76 ? 10.578 25.359 18.375 1 96.38 76 ASP A O 1
ATOM 593 N N . LYS A 1 77 ? 10.664 23.469 17.172 1 96.62 77 LYS A N 1
ATOM 594 C CA . LYS A 1 77 ? 10.781 24.172 15.914 1 96.62 77 LYS A CA 1
ATOM 595 C C . LYS A 1 77 ? 9.57 23.922 15.023 1 96.62 77 LYS A C 1
ATOM 597 O O . LYS A 1 77 ? 9.719 23.594 13.844 1 96.62 77 LYS A O 1
ATOM 602 N N . GLY A 1 78 ? 8.43 24.031 15.625 1 95.25 78 GLY A N 1
ATOM 603 C CA . GLY A 1 78 ? 7.219 23.984 14.82 1 95.25 78 GLY A CA 1
ATOM 604 C C . GLY A 1 78 ? 6.273 22.875 15.219 1 95.25 78 GLY A C 1
ATOM 605 O O . GLY A 1 78 ? 5.055 23.047 15.18 1 95.25 78 GLY A O 1
ATOM 606 N N . ALA A 1 79 ? 6.797 21.672 15.664 1 97.38 79 ALA A N 1
ATOM 607 C CA . ALA A 1 79 ? 5.941 20.516 15.93 1 97.38 79 ALA A CA 1
ATOM 608 C C . ALA A 1 79 ? 4.938 20.828 17.047 1 97.38 79 ALA A C 1
ATOM 610 O O . ALA A 1 79 ? 3.727 20.719 16.844 1 97.38 79 ALA A O 1
ATOM 611 N N . HIS A 1 80 ? 5.438 21.25 18.156 1 97.44 80 HIS A N 1
ATOM 612 C CA . HIS A 1 80 ? 4.559 21.562 19.281 1 97.44 80 HIS A CA 1
ATOM 613 C C . HIS A 1 80 ? 3.701 22.781 18.984 1 97.44 80 HIS A C 1
ATOM 615 O O . HIS A 1 80 ? 2.533 22.844 19.375 1 97.44 80 HIS A O 1
ATOM 621 N N . ALA A 1 81 ? 4.277 23.719 18.312 1 97.25 81 ALA A N 1
ATOM 622 C CA . ALA A 1 81 ? 3.518 24.922 17.969 1 97.25 81 ALA A CA 1
ATOM 623 C C . ALA A 1 81 ? 2.316 24.578 17.094 1 97.25 81 ALA A C 1
ATOM 625 O O . ALA A 1 81 ? 1.225 25.125 17.281 1 97.25 81 ALA A O 1
ATOM 626 N N . ALA A 1 82 ? 2.529 23.703 16.125 1 98.31 82 ALA A N 1
ATOM 627 C CA . ALA A 1 82 ? 1.429 23.281 15.25 1 98.31 82 ALA A CA 1
ATOM 628 C C . ALA A 1 82 ? 0.328 22.594 16.062 1 98.31 82 ALA A C 1
ATOM 630 O O . ALA A 1 82 ? -0.854 22.906 15.898 1 98.31 82 ALA A O 1
ATOM 631 N N . ARG A 1 83 ? 0.716 21.656 16.891 1 98.25 83 ARG A N 1
ATOM 632 C CA . ARG A 1 83 ? -0.231 20.953 17.75 1 98.25 83 ARG A CA 1
ATOM 633 C C . ARG A 1 83 ? -1.012 21.922 18.625 1 98.25 83 ARG A C 1
ATOM 635 O O . ARG A 1 83 ? -2.244 21.922 18.625 1 98.25 83 ARG A O 1
ATOM 642 N N . ASP A 1 84 ? -0.268 22.812 19.312 1 97.69 84 ASP A N 1
ATOM 643 C CA . ASP A 1 84 ? -0.883 23.734 20.266 1 97.69 84 ASP A CA 1
ATOM 644 C C . ASP A 1 84 ? -1.834 24.688 19.578 1 97.69 84 ASP A C 1
ATOM 646 O O . ASP A 1 84 ? -2.926 24.969 20.078 1 97.69 84 ASP A O 1
ATOM 650 N N . GLU A 1 85 ? -1.399 25.141 18.453 1 97.88 85 GLU A N 1
ATOM 651 C CA . GLU A 1 85 ? -2.24 26.062 17.703 1 97.88 85 GLU A CA 1
ATOM 652 C C . GLU A 1 85 ? -3.521 25.391 17.234 1 97.88 85 GLU A C 1
ATOM 654 O O . GLU A 1 85 ? -4.605 25.984 17.297 1 97.88 85 GLU A O 1
ATOM 659 N N . MET A 1 86 ? -3.432 24.188 16.703 1 98.56 86 MET A N 1
ATOM 660 C CA . MET A 1 86 ? -4.621 23.469 16.25 1 98.56 86 MET A CA 1
ATOM 661 C C . MET A 1 86 ? -5.609 23.281 17.391 1 98.56 86 MET A C 1
ATOM 663 O O . MET A 1 86 ? -6.797 23.562 17.25 1 98.56 86 MET A O 1
ATOM 667 N N . LEU A 1 87 ? -5.145 22.812 18.531 1 98.56 87 LEU A N 1
ATOM 668 C CA . LEU A 1 87 ? -6.012 22.531 19.672 1 98.56 87 LEU A CA 1
ATOM 669 C C . LEU A 1 87 ? -6.648 23.812 20.203 1 98.56 87 LEU A C 1
ATOM 671 O O . LEU A 1 87 ? -7.844 23.844 20.484 1 98.56 87 LEU A O 1
ATOM 675 N N . SER A 1 88 ? -5.836 24.828 20.266 1 98.25 88 SER A N 1
ATOM 676 C CA . SER A 1 88 ? -6.367 26.109 20.703 1 98.25 88 SER A CA 1
ATOM 677 C C . SER A 1 88 ? -7.426 26.625 19.734 1 98.25 88 SER A C 1
ATOM 679 O O . SER A 1 88 ? -8.484 27.094 20.156 1 98.25 88 SER A O 1
ATOM 681 N N . TRP A 1 89 ? -7.109 26.531 18.516 1 98.56 89 TRP A N 1
ATOM 682 C CA . TRP A 1 89 ? -8.039 27 17.484 1 98.56 89 TRP A CA 1
ATOM 683 C C . TRP A 1 89 ? -9.359 26.25 17.578 1 98.56 89 TRP A C 1
ATOM 685 O O . TRP A 1 89 ? -10.43 26.828 17.391 1 98.56 89 TRP A O 1
ATOM 695 N N . LEU A 1 90 ? -9.32 24.984 17.828 1 98.69 90 LEU A N 1
ATOM 696 C CA . LEU A 1 90 ? -10.516 24.156 17.938 1 98.69 90 LEU A CA 1
ATOM 697 C C . LEU A 1 90 ? -11.328 24.531 19.172 1 98.69 90 LEU A C 1
ATOM 699 O O . LEU A 1 90 ? -12.531 24.25 19.234 1 98.69 90 LEU A O 1
ATOM 703 N N . GLY A 1 91 ? -10.688 25 20.266 1 98.44 91 GLY A N 1
ATOM 704 C CA . GLY A 1 91 ? -11.422 25.453 21.422 1 98.44 91 GLY A CA 1
ATOM 705 C C . GLY A 1 91 ? -10.906 24.859 22.719 1 98.44 91 GLY A C 1
ATOM 706 O O . GLY A 1 91 ? -11.453 25.141 23.797 1 98.44 91 GLY A O 1
ATOM 707 N N . PHE A 1 92 ? -9.883 24.094 22.594 1 98.44 92 PHE A N 1
ATOM 708 C CA . PHE A 1 92 ? -9.273 23.578 23.812 1 98.44 92 PHE A CA 1
ATOM 709 C C . PHE A 1 92 ? -8.414 24.656 24.469 1 98.44 92 PHE A C 1
ATOM 711 O O . PHE A 1 92 ? -7.594 25.297 23.812 1 98.44 92 PHE A O 1
ATOM 718 N N . SER A 1 93 ? -8.578 24.875 25.734 1 95.44 93 SER A N 1
ATOM 719 C CA . SER A 1 93 ? -7.922 26 26.406 1 95.44 93 SER A CA 1
ATOM 720 C C . SER A 1 93 ? -6.793 25.531 27.312 1 95.44 93 SER A C 1
ATOM 722 O O . SER A 1 93 ? -5.754 26.188 27.406 1 95.44 93 SER A O 1
ATOM 724 N N . GLN A 1 94 ? -6.988 24.453 28.031 1 96.88 94 GLN A N 1
ATOM 725 C CA . GLN A 1 94 ? -5.973 23.875 28.891 1 96.88 94 GLN A CA 1
ATOM 726 C C . GLN A 1 94 ? -5.746 22.391 28.562 1 96.88 94 GLN A C 1
ATOM 728 O O . GLN A 1 94 ? -6.652 21.578 28.719 1 96.88 94 GLN A O 1
ATOM 733 N N . VAL A 1 95 ? -4.598 22.109 28.109 1 98 95 VAL A N 1
ATOM 734 C CA . VAL A 1 95 ? -4.234 20.75 27.734 1 98 95 VAL A CA 1
ATOM 735 C C . VAL A 1 95 ? -2.928 20.359 28.422 1 98 95 VAL A C 1
ATOM 737 O O . VAL A 1 95 ? -1.952 21.109 28.391 1 98 95 VAL A O 1
ATOM 740 N N . VAL A 1 96 ? -2.902 19.266 29.125 1 97.81 96 VAL A N 1
ATOM 741 C CA . VAL A 1 96 ? -1.699 18.734 29.766 1 97.81 96 VAL A CA 1
ATOM 742 C C . VAL A 1 96 ? -1.28 17.438 29.062 1 97.81 96 VAL A C 1
ATOM 744 O O . VAL A 1 96 ? -2.1 16.531 28.875 1 97.81 96 VAL A O 1
ATOM 747 N N . GLN A 1 97 ? -0.06 17.375 28.656 1 96.75 97 GLN A N 1
ATOM 748 C CA . GLN A 1 97 ? 0.471 16.188 28 1 96.75 97 GLN A CA 1
ATOM 749 C C . GLN A 1 97 ? 1.666 15.625 28.75 1 96.75 97 GLN A C 1
ATOM 751 O O . GLN A 1 97 ? 2.432 16.375 29.359 1 96.75 97 GLN A O 1
ATOM 756 N N . ASP A 1 98 ? 1.822 14.344 28.688 1 97.31 98 ASP A N 1
ATOM 757 C CA . ASP A 1 98 ? 2.98 13.703 29.312 1 97.31 98 ASP A CA 1
ATOM 758 C C . ASP A 1 98 ? 4.176 13.695 28.359 1 97.31 98 ASP A C 1
ATOM 760 O O . ASP A 1 98 ? 4.098 14.234 27.25 1 97.31 98 ASP A O 1
ATOM 764 N N . PRO A 1 99 ? 5.348 13.125 28.719 1 94.75 99 PRO A N 1
ATOM 765 C CA . PRO A 1 99 ? 6.555 13.172 27.891 1 94.75 99 PRO A CA 1
ATOM 766 C C . PRO A 1 99 ? 6.414 12.383 26.594 1 94.75 99 PRO A C 1
ATOM 768 O O . PRO A 1 99 ? 7.188 12.578 25.656 1 94.75 99 PRO A O 1
ATOM 771 N N . GLU A 1 100 ? 5.484 11.461 26.516 1 95.81 100 GLU A N 1
ATOM 772 C CA . GLU A 1 100 ? 5.25 10.672 25.312 1 95.81 100 GLU A CA 1
ATOM 773 C C . GLU A 1 100 ? 4.176 11.312 24.438 1 95.81 100 GLU A C 1
ATOM 775 O O . GLU A 1 100 ? 3.689 10.688 23.484 1 95.81 100 GLU A O 1
ATOM 780 N N . GLU A 1 101 ? 3.754 12.531 24.719 1 97.5 101 GLU A N 1
ATOM 781 C CA . GLU A 1 101 ? 2.848 13.375 23.953 1 97.5 101 GLU A CA 1
ATOM 782 C C . GLU A 1 101 ? 1.394 12.969 24.172 1 97.5 101 GLU A C 1
ATOM 784 O O . GLU A 1 101 ? 0.501 13.414 23.453 1 97.5 101 GLU A O 1
ATOM 789 N N . LYS A 1 102 ? 1.155 12.086 25.156 1 98.06 102 LYS A N 1
ATOM 790 C CA . LYS A 1 102 ? -0.211 11.68 25.469 1 98.06 102 LYS A CA 1
ATOM 791 C C . LYS A 1 102 ? -0.921 12.734 26.312 1 98.06 102 LYS A C 1
ATOM 793 O O . LYS A 1 102 ? -0.369 13.219 27.297 1 98.06 102 LYS A O 1
ATOM 798 N N . VAL A 1 103 ? -2.15 13.039 25.969 1 98.5 103 VAL A N 1
ATOM 799 C CA . VAL A 1 103 ? -2.936 14.008 26.734 1 98.5 103 VAL A CA 1
ATOM 800 C C . VAL A 1 103 ? -3.457 13.359 28.016 1 98.5 103 VAL A C 1
ATOM 802 O O . VAL A 1 103 ? -4.168 12.352 27.969 1 98.5 103 VAL A O 1
ATOM 805 N N . THR A 1 104 ? -3.164 13.992 29.125 1 98.38 104 THR A N 1
ATOM 806 C CA . THR A 1 104 ? -3.549 13.422 30.406 1 98.38 104 THR A CA 1
ATOM 807 C C . THR A 1 104 ? -4.648 14.258 31.062 1 98.38 104 THR A C 1
ATOM 809 O O . THR A 1 104 ? -5.316 13.805 32 1 98.38 104 THR A O 1
ATOM 812 N N . ALA A 1 105 ? -4.828 15.523 30.578 1 98 105 ALA A N 1
ATOM 813 C CA . ALA A 1 105 ? -5.91 16.391 31.031 1 98 105 ALA A CA 1
ATOM 814 C C . ALA A 1 105 ? -6.266 17.422 29.969 1 98 105 ALA A C 1
ATOM 816 O O . ALA A 1 105 ? -5.391 17.875 29.219 1 98 105 ALA A O 1
ATOM 817 N N . SER A 1 106 ? -7.512 17.703 29.953 1 97.44 106 SER A N 1
ATOM 818 C CA . SER A 1 106 ? -7.98 18.688 28.984 1 97.44 106 SER A CA 1
ATOM 819 C C . SER A 1 106 ? -9.219 19.422 29.5 1 97.44 106 SER A C 1
ATOM 821 O O . SER A 1 106 ? -10.148 18.781 30.016 1 97.44 106 SER A O 1
ATOM 823 N N . THR A 1 107 ? -9.289 20.766 29.344 1 96.5 107 THR A N 1
ATOM 824 C CA . THR A 1 107 ? -10.461 21.609 29.562 1 96.5 107 THR A CA 1
ATOM 825 C C . THR A 1 107 ? -10.727 22.5 28.359 1 96.5 107 THR A C 1
ATOM 827 O O . THR A 1 107 ? -9.875 23.297 27.969 1 96.5 107 THR A O 1
ATOM 830 N N . PRO A 1 108 ? -11.797 22.438 27.766 1 97.69 108 PRO A N 1
ATOM 831 C CA . PRO A 1 108 ? -12.844 21.453 28.016 1 97.69 108 PRO A CA 1
ATOM 832 C C . PRO A 1 108 ? -12.43 20.031 27.609 1 97.69 108 PRO A C 1
ATOM 834 O O . PRO A 1 108 ? -11.375 19.859 26.984 1 97.69 108 PRO A O 1
ATOM 837 N N . GLN A 1 109 ? -13.195 19.094 27.938 1 96.12 109 GLN A N 1
ATOM 838 C CA . GLN A 1 109 ? -12.922 17.703 27.578 1 96.12 109 GLN A CA 1
ATOM 839 C C . GLN A 1 109 ? -13.219 17.438 26.109 1 96.12 109 GLN A C 1
ATOM 841 O O . GLN A 1 109 ? -12.57 16.609 25.469 1 96.12 109 GLN A O 1
ATOM 846 N N . THR A 1 110 ? -14.203 18.078 25.656 1 97.56 110 THR A N 1
ATOM 847 C CA . THR A 1 110 ? -14.586 18 24.25 1 97.56 110 THR A CA 1
ATOM 848 C C . THR A 1 110 ? -14.945 19.391 23.719 1 97.56 110 THR A C 1
ATOM 850 O O . THR A 1 110 ? -15.328 20.281 24.484 1 97.56 110 THR A O 1
ATOM 853 N N . VAL A 1 111 ? -14.82 19.578 22.453 1 98.62 111 VAL A N 1
ATOM 854 C CA . VAL A 1 111 ? -15.242 20.812 21.797 1 98.62 111 VAL A CA 1
ATOM 855 C C . VAL A 1 111 ? -16.062 20.484 20.562 1 98.62 111 VAL A C 1
ATOM 857 O O . VAL A 1 111 ? -15.75 19.547 19.828 1 98.62 111 VAL A O 1
ATOM 860 N N . PRO A 1 112 ? -17.141 21.219 20.344 1 98.44 112 PRO A N 1
ATOM 861 C CA . PRO A 1 112 ? -17.984 20.938 19.172 1 98.44 112 PRO A CA 1
ATOM 862 C C . PRO A 1 112 ? -17.312 21.328 17.859 1 98.44 112 PRO A C 1
ATOM 864 O O . PRO A 1 112 ? -16.547 22.297 17.812 1 98.44 112 PRO A O 1
ATOM 867 N N . GLY A 1 113 ? -17.656 20.609 16.812 1 98.69 113 GLY A N 1
ATOM 868 C CA . GLY A 1 113 ? -17.156 20.922 15.477 1 98.69 113 GLY A CA 1
ATOM 869 C C . GLY A 1 113 ? -17.75 20.031 14.398 1 98.69 113 GLY A C 1
ATOM 870 O O . GLY A 1 113 ? -18.797 19.422 14.586 1 98.69 113 GLY A O 1
ATOM 871 N N . TYR A 1 114 ? -17.094 20.094 13.227 1 98.81 114 TYR A N 1
ATOM 872 C CA . TYR A 1 114 ? -17.516 19.312 12.07 1 98.81 114 TYR A CA 1
ATOM 873 C C . TYR A 1 114 ? -16.312 18.969 11.188 1 98.81 114 TYR A C 1
ATOM 875 O O . TYR A 1 114 ? -15.25 19.562 11.312 1 98.81 114 TYR A O 1
ATOM 883 N N . ILE A 1 115 ? -16.531 17.953 10.398 1 98.81 115 ILE A N 1
ATOM 884 C CA . ILE A 1 115 ? -15.516 17.609 9.414 1 98.81 115 ILE A CA 1
ATOM 885 C C . ILE A 1 115 ? -16.156 17.516 8.031 1 98.81 115 ILE A C 1
ATOM 887 O O . ILE A 1 115 ? -17.359 17.266 7.906 1 98.81 115 ILE A O 1
ATOM 891 N N . LEU A 1 116 ? -15.438 17.844 7.02 1 98.56 116 LEU A N 1
ATOM 892 C CA . LEU A 1 116 ? -15.75 17.609 5.613 1 98.56 116 LEU A CA 1
ATOM 893 C C . LEU A 1 116 ? -14.773 16.594 5.008 1 98.56 116 LEU A C 1
ATOM 895 O O . LEU A 1 116 ? -13.586 16.891 4.844 1 98.56 116 LEU A O 1
ATOM 899 N N . THR A 1 117 ? -15.281 15.383 4.668 1 98.12 117 THR A N 1
ATOM 900 C CA . THR A 1 117 ? -14.359 14.297 4.355 1 98.12 117 THR A CA 1
ATOM 901 C C . THR A 1 117 ? -14.648 13.727 2.971 1 98.12 117 THR A C 1
ATOM 903 O O . THR A 1 117 ? -15.805 13.703 2.531 1 98.12 117 THR A O 1
ATOM 906 N N . SER A 1 118 ? -13.57 13.336 2.35 1 93.75 118 SER A N 1
ATOM 907 C CA . SER A 1 118 ? -13.703 12.664 1.06 1 93.75 118 SER A CA 1
ATOM 908 C C . SER A 1 118 ? -13.18 11.227 1.126 1 93.75 118 SER A C 1
ATOM 910 O O . SER A 1 118 ? -13.047 10.562 0.097 1 93.75 118 SER A O 1
ATOM 912 N N . GLY A 1 119 ? -12.875 10.773 2.369 1 94.12 119 GLY A N 1
ATOM 913 C CA . GLY A 1 119 ? -12.422 9.391 2.434 1 94.12 119 GLY A CA 1
ATOM 914 C C . GLY A 1 119 ? -11.562 9.102 3.648 1 94.12 119 GLY A C 1
ATOM 915 O O . GLY A 1 119 ? -11.5 9.906 4.578 1 94.12 119 GLY A O 1
ATOM 916 N N . ALA A 1 120 ? -10.984 7.852 3.6 1 92.94 120 ALA A N 1
ATOM 917 C CA . ALA A 1 120 ? -10.062 7.391 4.637 1 92.94 120 ALA A CA 1
ATOM 918 C C . ALA A 1 120 ? -8.734 6.949 4.035 1 92.94 120 ALA A C 1
ATOM 920 O O . ALA A 1 120 ? -8.656 6.656 2.84 1 92.94 120 ALA A O 1
ATOM 921 N N . ASP A 1 121 ? -7.734 7.012 4.918 1 90.12 121 ASP A N 1
ATOM 922 C CA . ASP A 1 121 ? -6.434 6.574 4.426 1 90.12 121 ASP A CA 1
ATOM 923 C C . ASP A 1 121 ? -6.203 5.094 4.719 1 90.12 121 ASP A C 1
ATOM 925 O O . ASP A 1 121 ? -7.109 4.402 5.188 1 90.12 121 ASP A O 1
ATOM 929 N N . LEU A 1 122 ? -5.043 4.566 4.355 1 82.56 122 LEU A N 1
ATOM 930 C CA . LEU A 1 122 ? -4.684 3.154 4.426 1 82.56 122 LEU A CA 1
ATOM 931 C C . LEU A 1 122 ? -4.715 2.656 5.867 1 82.56 122 LEU A C 1
ATOM 933 O O . LEU A 1 122 ? -4.805 1.451 6.109 1 82.56 122 LEU A O 1
ATOM 937 N N . TYR A 1 123 ? -4.629 3.537 6.816 1 85.44 123 TYR A N 1
ATOM 938 C CA . TYR A 1 123 ? -4.555 3.17 8.227 1 85.44 123 TYR A CA 1
ATOM 939 C C . TYR A 1 123 ? -5.926 3.244 8.883 1 85.44 123 TYR A C 1
ATOM 941 O O . TYR A 1 123 ? -6.066 2.98 10.078 1 85.44 123 TYR A O 1
ATOM 949 N N . GLY A 1 124 ? -6.945 3.648 8.086 1 89.38 124 GLY A N 1
ATOM 950 C CA . GLY A 1 124 ? -8.312 3.725 8.586 1 89.38 124 GLY A CA 1
ATOM 951 C C . GLY A 1 124 ? -8.641 5.066 9.211 1 89.38 124 GLY A C 1
ATOM 952 O O . GLY A 1 124 ? -9.68 5.219 9.852 1 89.38 124 GLY A O 1
ATOM 953 N N . ARG A 1 125 ? -7.742 6.043 9.086 1 95.62 125 ARG A N 1
ATOM 954 C CA . ARG A 1 125 ? -8.047 7.398 9.531 1 95.62 125 ARG A CA 1
ATOM 955 C C . ARG A 1 125 ? -8.953 8.117 8.539 1 95.62 125 ARG A C 1
ATOM 957 O O . ARG A 1 125 ? -8.781 7.973 7.324 1 95.62 125 ARG A O 1
ATOM 964 N N . CYS A 1 126 ? -9.805 8.93 9.078 1 97.62 126 CYS A N 1
ATOM 965 C CA . CYS A 1 126 ? -10.617 9.766 8.203 1 97.62 126 CYS A CA 1
ATOM 966 C C . CYS A 1 126 ? -9.844 10.992 7.73 1 97.62 126 CYS A C 1
ATOM 968 O O . CYS A 1 126 ? -9.312 11.75 8.547 1 97.62 126 CYS A O 1
ATOM 970 N N . VAL A 1 127 ? -9.711 11.188 6.461 1 97.88 127 VAL A N 1
ATOM 971 C CA . VAL A 1 127 ? -9.039 12.352 5.891 1 97.88 127 VAL A CA 1
ATOM 972 C C . VAL A 1 127 ? -10.047 13.484 5.691 1 97.88 127 VAL A C 1
ATOM 974 O O . VAL A 1 127 ? -11.039 13.32 4.973 1 97.88 127 VAL A O 1
ATOM 977 N N . ALA A 1 128 ? -9.789 14.695 6.359 1 98.62 128 ALA A N 1
ATOM 978 C CA . ALA A 1 128 ? -10.898 15.648 6.363 1 98.62 128 ALA A CA 1
ATOM 979 C C . ALA A 1 128 ? -10.391 17.078 6.531 1 98.62 128 ALA A C 1
ATOM 981 O O . ALA A 1 128 ? -9.273 17.297 7 1 98.62 128 ALA A O 1
ATOM 982 N N . LEU A 1 129 ? -11.203 17.969 6.062 1 98.81 129 LEU A N 1
ATOM 983 C CA . LEU A 1 129 ? -11.148 19.344 6.547 1 98.81 129 LEU A CA 1
ATOM 984 C C . LEU A 1 129 ? -11.805 19.469 7.918 1 98.81 129 LEU A C 1
ATOM 986 O O . LEU A 1 129 ? -12.867 18.875 8.156 1 98.81 129 LEU A O 1
ATOM 990 N N . VAL A 1 130 ? -11.148 20.188 8.734 1 98.81 130 VAL A N 1
ATOM 991 C CA . VAL A 1 130 ? -11.516 20.234 10.141 1 98.81 130 VAL A CA 1
ATOM 992 C C . VAL A 1 130 ? -12.094 21.609 10.484 1 98.81 130 VAL A C 1
ATOM 994 O O . VAL A 1 130 ? -11.398 22.609 10.375 1 98.81 130 VAL A O 1
ATOM 997 N N . GLY A 1 131 ? -13.367 21.609 10.914 1 98.81 131 GLY A N 1
ATOM 998 C CA . GLY A 1 131 ? -14.039 22.844 11.297 1 98.81 131 GLY A CA 1
ATOM 999 C C . GLY A 1 131 ? -14.391 22.891 12.773 1 98.81 131 GLY A C 1
ATOM 1000 O O . GLY A 1 131 ? -14.555 21.844 13.414 1 98.81 131 GLY A O 1
ATOM 1001 N N . ARG A 1 132 ? -14.484 24.109 13.281 1 98.62 132 ARG A N 1
ATOM 1002 C CA . ARG A 1 132 ? -14.891 24.312 14.672 1 98.62 132 ARG A CA 1
ATOM 1003 C C . ARG A 1 132 ? -16.281 24.906 14.75 1 98.62 132 ARG A C 1
ATOM 1005 O O . ARG A 1 132 ? -16.734 25.594 13.828 1 98.62 132 ARG A O 1
ATOM 1012 N N . GLY A 1 133 ? -16.953 24.688 15.805 1 97.25 133 GLY A N 1
ATOM 1013 C CA . GLY A 1 133 ? -18.266 25.266 16.031 1 97.25 133 GLY A CA 1
ATOM 1014 C C . GLY A 1 133 ? -19.328 24.703 15.086 1 97.25 133 GLY A C 1
ATOM 1015 O O . GLY A 1 133 ? -19.375 23.5 14.844 1 97.25 133 GLY A O 1
ATOM 1016 N N . ASP A 1 134 ? -20.172 25.547 14.609 1 95.88 134 ASP A N 1
ATOM 1017 C CA . ASP A 1 134 ? -21.297 25.141 13.773 1 95.88 134 ASP A CA 1
ATOM 1018 C C . ASP A 1 134 ? -20.859 24.859 12.344 1 95.88 134 ASP A C 1
ATOM 1020 O O . ASP A 1 134 ? -19.969 25.531 11.812 1 95.88 134 ASP A O 1
ATOM 1024 N N . ALA A 1 135 ? -21.5 23.844 11.773 1 96.38 135 ALA A N 1
ATOM 1025 C CA . ALA A 1 135 ? -21.281 23.562 10.359 1 96.38 135 ALA A CA 1
ATOM 1026 C C . ALA A 1 135 ? -21.656 24.75 9.484 1 96.38 135 ALA A C 1
ATOM 1028 O O . ALA A 1 135 ? -22.391 25.641 9.914 1 96.38 135 ALA A O 1
ATOM 1029 N N . PRO A 1 136 ? -21.156 24.734 8.32 1 94.44 136 PRO A N 1
ATOM 1030 C CA . PRO A 1 136 ? -21.516 25.844 7.426 1 94.44 136 PRO A CA 1
ATOM 1031 C C . PRO A 1 136 ? -22.984 25.797 6.992 1 94.44 136 PRO A C 1
ATOM 1033 O O . PRO A 1 136 ? -23.594 24.719 6.984 1 94.44 136 PRO A O 1
ATOM 1036 N N . MET A 1 137 ? -23.438 27.016 6.688 1 92.62 137 MET A N 1
ATOM 1037 C CA . MET A 1 137 ? -24.734 27.109 6.023 1 92.62 137 MET A CA 1
ATOM 1038 C C . MET A 1 137 ? -24.609 26.828 4.531 1 92.62 137 MET A C 1
ATOM 1040 O O . MET A 1 137 ? -23.719 27.359 3.867 1 92.62 137 MET A O 1
ATOM 1044 N N . ILE A 1 138 ? -25.312 25.844 4.105 1 90.44 138 ILE A N 1
ATOM 1045 C CA . ILE A 1 138 ? -25.25 25.469 2.699 1 90.44 138 ILE A CA 1
ATOM 1046 C C . ILE A 1 138 ? -26.516 25.938 1.978 1 90.44 138 ILE A C 1
ATOM 1048 O O . ILE A 1 138 ? -27.625 25.766 2.488 1 90.44 138 ILE A O 1
ATOM 1052 N N . GLY A 1 139 ? -26.359 26.484 0.791 1 84.19 139 GLY A N 1
ATOM 1053 C CA . GLY A 1 139 ? -27.484 27 0.023 1 84.19 139 GLY A CA 1
ATOM 1054 C C . GLY A 1 139 ? -28.188 28.172 0.698 1 84.19 139 GLY A C 1
ATOM 1055 O O . GLY A 1 139 ? -27.531 29.109 1.167 1 84.19 139 GLY A O 1
ATOM 1056 N N . ASN A 1 140 ? -29.562 28.156 0.638 1 86.81 140 ASN A N 1
ATOM 1057 C CA . ASN A 1 140 ? -30.359 29.266 1.166 1 86.81 140 ASN A CA 1
ATOM 1058 C C . ASN A 1 140 ? -30.906 28.938 2.553 1 86.81 140 ASN A C 1
ATOM 1060 O O . ASN A 1 140 ? -31.719 29.703 3.094 1 86.81 140 ASN A O 1
ATOM 1064 N N . SER A 1 141 ? -30.359 27.906 3.125 1 84.81 141 SER A N 1
ATOM 1065 C CA . SER A 1 141 ? -30.844 27.531 4.453 1 84.81 141 SER A CA 1
ATOM 1066 C C . SER A 1 141 ? -30.234 28.438 5.527 1 84.81 141 SER A C 1
ATOM 1068 O O . SER A 1 141 ? -29.031 28.703 5.523 1 84.81 141 SER A O 1
ATOM 1070 N N . PRO A 1 142 ? -31.047 28.984 6.387 1 86.94 142 PRO A N 1
ATOM 1071 C CA . PRO A 1 142 ? -30.516 29.812 7.477 1 86.94 142 PRO A CA 1
ATOM 1072 C C . PRO A 1 142 ? -29.938 28.969 8.617 1 86.94 142 PRO A C 1
ATOM 1074 O O . PRO A 1 142 ? -29.484 29.531 9.625 1 86.94 142 PRO A O 1
ATOM 1077 N N . LYS A 1 143 ? -30.109 27.672 8.445 1 88.88 143 LYS A N 1
ATOM 1078 C CA . LYS A 1 143 ? -29.609 26.781 9.484 1 88.88 143 LYS A CA 1
ATOM 1079 C C . LYS A 1 143 ? -28.344 26.062 9.016 1 88.88 143 LYS A C 1
ATOM 1081 O O . LYS A 1 143 ? -28.188 25.766 7.824 1 88.88 143 LYS A O 1
ATOM 1086 N N . PRO A 1 144 ? -27.453 25.703 10.023 1 90.69 144 PRO A N 1
ATOM 1087 C CA . PRO A 1 144 ? -26.266 24.922 9.664 1 90.69 144 PRO A CA 1
ATOM 1088 C C . PRO A 1 144 ? -26.625 23.594 9 1 90.69 144 PRO A C 1
ATOM 1090 O O . PRO A 1 144 ? -27.641 22.969 9.352 1 90.69 144 PRO A O 1
ATOM 1093 N N . ALA A 1 145 ? -25.844 23.188 8.094 1 92.94 145 ALA A N 1
ATOM 1094 C CA . ALA A 1 145 ? -26.062 21.906 7.422 1 92.94 145 ALA A CA 1
ATOM 1095 C C . ALA A 1 145 ? -25.922 20.734 8.398 1 92.94 145 ALA A C 1
ATOM 1097 O O . ALA A 1 145 ? -25.297 20.875 9.445 1 92.94 145 ALA A O 1
ATOM 1098 N N . ARG A 1 146 ? -26.656 19.625 8.039 1 94.31 146 ARG A N 1
ATOM 1099 C CA . ARG A 1 146 ? -26.656 18.438 8.906 1 94.31 146 ARG A CA 1
ATOM 1100 C C . ARG A 1 146 ? -25.734 17.359 8.344 1 94.31 146 ARG A C 1
ATOM 1102 O O . ARG A 1 146 ? -25.406 17.375 7.16 1 94.31 146 ARG A O 1
ATOM 1109 N N . SER A 1 147 ? -25.312 16.5 9.281 1 96.75 147 SER A N 1
ATOM 1110 C CA . SER A 1 147 ? -24.531 15.336 8.867 1 96.75 147 SER A CA 1
ATOM 1111 C C . SER A 1 147 ? -25.188 14.641 7.676 1 96.75 147 SER A C 1
ATOM 1113 O O . SER A 1 147 ? -26.406 14.516 7.617 1 96.75 147 SER A O 1
ATOM 1115 N N . GLY A 1 148 ? -24.281 14.172 6.832 1 96 148 GLY A N 1
ATOM 1116 C CA . GLY A 1 148 ? -24.781 13.453 5.668 1 96 148 GLY A CA 1
ATOM 1117 C C . GLY A 1 148 ? -24.859 14.32 4.426 1 96 148 GLY A C 1
ATOM 1118 O O . GLY A 1 148 ? -24.984 13.805 3.312 1 96 148 GLY A O 1
ATOM 1119 N N . THR A 1 149 ? -24.875 15.594 4.66 1 95.69 149 THR A N 1
ATOM 1120 C CA . THR A 1 149 ? -24.922 16.516 3.527 1 95.69 149 THR A CA 1
ATOM 1121 C C . THR A 1 149 ? -23.672 16.391 2.672 1 95.69 149 THR A C 1
ATOM 1123 O O . THR A 1 149 ? -22.547 16.328 3.199 1 95.69 149 THR A O 1
ATOM 1126 N N . ARG A 1 150 ? -23.797 16.266 1.31 1 96 150 ARG A N 1
ATOM 1127 C CA . ARG A 1 150 ? -22.688 16.312 0.36 1 96 150 ARG A CA 1
ATOM 1128 C C . ARG A 1 150 ? -22.422 17.75 -0.102 1 96 150 ARG A C 1
ATOM 1130 O O . ARG A 1 150 ? -23.312 18.406 -0.64 1 96 150 ARG A O 1
ATOM 1137 N N . VAL A 1 151 ? -21.281 18.188 0.184 1 96.44 151 VAL A N 1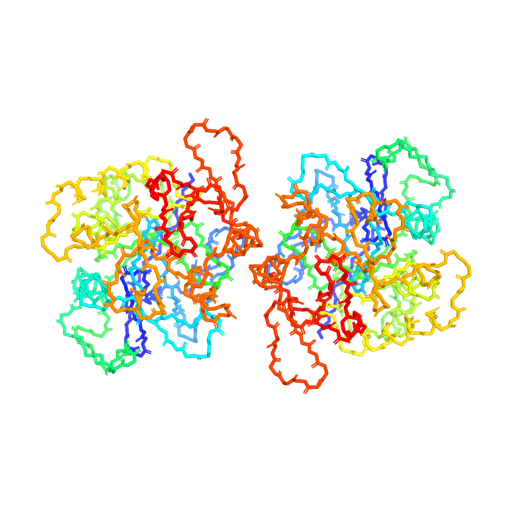
ATOM 1138 C CA . VAL A 1 151 ? -20.984 19.594 0.018 1 96.44 151 VAL A CA 1
ATOM 1139 C C . VAL A 1 151 ? -19.906 19.781 -1.047 1 96.44 151 VAL A C 1
ATOM 1141 O O . VAL A 1 151 ? -18.844 19.141 -0.98 1 96.44 151 VAL A O 1
ATOM 1144 N N . ASP A 1 152 ? -20.156 20.641 -2.062 1 95.88 152 ASP A N 1
ATOM 1145 C CA . ASP A 1 152 ? -19.078 21.156 -2.902 1 95.88 152 ASP A CA 1
ATOM 1146 C C . ASP A 1 152 ? -18.312 22.266 -2.188 1 95.88 152 ASP A C 1
ATOM 1148 O O . ASP A 1 152 ? -18.734 23.422 -2.205 1 95.88 152 ASP A O 1
ATOM 1152 N N . VAL A 1 153 ? -17.266 21.859 -1.561 1 97.5 153 VAL A N 1
ATOM 1153 C CA . VAL A 1 153 ? -16.531 22.766 -0.677 1 97.5 153 VAL A CA 1
ATOM 1154 C C . VAL A 1 153 ? -15.898 23.891 -1.495 1 97.5 153 VAL A C 1
ATOM 1156 O O . VAL A 1 153 ? -15.188 23.625 -2.471 1 97.5 153 VAL A O 1
ATOM 1159 N N . THR A 1 154 ? -16.125 25.125 -1.115 1 96.5 154 THR A N 1
ATOM 1160 C CA . THR A 1 154 ? -15.547 26.297 -1.77 1 96.5 154 THR A CA 1
ATOM 1161 C C . THR A 1 154 ? -14.273 26.734 -1.056 1 96.5 154 THR A C 1
ATOM 1163 O O . THR A 1 154 ? -14.016 26.312 0.076 1 96.5 154 THR A O 1
ATOM 1166 N N . VAL A 1 155 ? -13.547 27.609 -1.698 1 98 155 VAL A N 1
ATOM 1167 C CA . VAL A 1 155 ? -12.352 28.188 -1.095 1 98 155 VAL A CA 1
ATOM 1168 C C . VAL A 1 155 ? -12.734 28.969 0.162 1 98 155 VAL A C 1
ATOM 1170 O O . VAL A 1 155 ? -12.023 28.922 1.168 1 98 155 VAL A O 1
ATOM 1173 N N . ALA A 1 156 ? -13.82 29.641 0.121 1 96.94 156 ALA A N 1
ATOM 1174 C CA . ALA A 1 156 ? -14.281 30.391 1.282 1 96.94 156 ALA A CA 1
ATOM 1175 C C . ALA A 1 156 ? -14.539 29.469 2.471 1 96.94 156 ALA A C 1
ATOM 1177 O O . ALA A 1 156 ? -14.227 29.812 3.611 1 96.94 156 ALA A O 1
ATOM 1178 N N . MET A 1 157 ? -15.117 28.344 2.211 1 96.94 157 MET A N 1
ATOM 1179 C CA . MET A 1 157 ? -15.359 27.359 3.262 1 96.94 157 MET A CA 1
ATOM 1180 C C . MET A 1 157 ? -14.055 26.812 3.805 1 96.94 157 MET A C 1
ATOM 1182 O O . MET A 1 157 ? -13.891 26.656 5.016 1 96.94 157 MET A O 1
ATOM 1186 N N . LEU A 1 158 ? -13.125 26.516 2.92 1 98.38 158 LEU A N 1
ATOM 1187 C CA . LEU A 1 158 ? -11.805 26.031 3.314 1 98.38 158 LEU A CA 1
ATOM 1188 C C . LEU A 1 158 ? -11.117 27.031 4.242 1 98.38 158 LEU A C 1
ATOM 1190 O O . LEU A 1 158 ? -10.484 26.641 5.227 1 98.38 158 LEU A O 1
ATOM 1194 N N . ASN A 1 159 ? -11.258 28.281 3.996 1 98.44 159 ASN A N 1
ATOM 1195 C CA . ASN A 1 159 ? -10.578 29.328 4.754 1 98.44 159 ASN A CA 1
ATOM 1196 C C . ASN A 1 159 ? -11.102 29.406 6.184 1 98.44 159 ASN A C 1
ATOM 1198 O O . ASN A 1 159 ? -10.516 30.094 7.023 1 98.44 159 ASN A O 1
ATOM 1202 N N . ARG A 1 160 ? -12.125 28.641 6.484 1 97.81 160 ARG A N 1
ATOM 1203 C CA . ARG A 1 160 ? -12.688 28.625 7.832 1 97.81 160 ARG A CA 1
ATOM 1204 C C . ARG A 1 160 ? -12.305 27.344 8.57 1 97.81 160 ARG A C 1
ATOM 1206 O O . ARG A 1 160 ? -12.883 27.031 9.609 1 97.81 160 ARG A O 1
ATOM 1213 N N . THR A 1 161 ? -11.406 26.656 8.031 1 9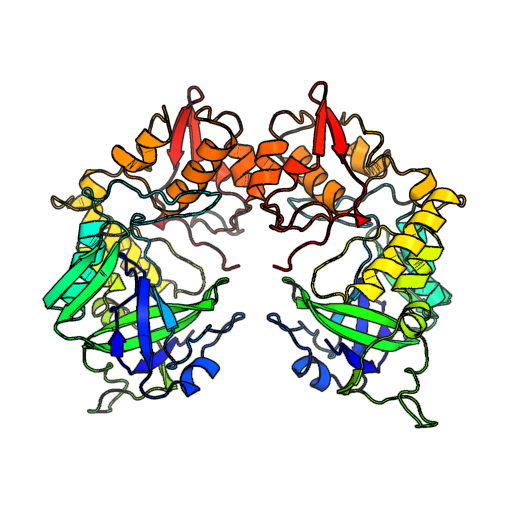8.81 161 THR A N 1
ATOM 1214 C CA . THR A 1 161 ? -11.008 25.391 8.617 1 98.81 161 THR A CA 1
ATOM 1215 C C . THR A 1 161 ? -9.633 25.5 9.266 1 98.81 161 THR A C 1
ATOM 1217 O O . THR A 1 161 ? -8.883 26.438 8.984 1 98.81 161 THR A O 1
ATOM 1220 N N . ALA A 1 162 ? -9.312 24.5 10.141 1 98.88 162 ALA A N 1
ATOM 1221 C CA . ALA A 1 162 ? -7.98 24.391 10.742 1 98.88 162 ALA A CA 1
ATOM 1222 C C . ALA A 1 162 ? -6.914 24.188 9.664 1 98.88 162 ALA A C 1
ATOM 1224 O O . ALA A 1 162 ? -5.773 24.625 9.82 1 98.88 162 ALA A O 1
ATOM 1225 N N . ASN A 1 163 ? -7.25 23.484 8.57 1 98.75 163 ASN A N 1
ATOM 1226 C CA . ASN A 1 163 ? -6.348 23.219 7.453 1 98.75 163 ASN A CA 1
ATOM 1227 C C . ASN A 1 163 ? -5.711 24.516 6.934 1 98.75 163 ASN A C 1
ATOM 1229 O O . ASN A 1 163 ? -4.488 24.625 6.867 1 98.75 163 ASN A O 1
ATOM 1233 N N . HIS A 1 164 ? -6.586 25.438 6.668 1 98.81 164 HIS A N 1
ATOM 1234 C CA . HIS A 1 164 ? -6.129 26.703 6.137 1 98.81 164 HIS A CA 1
ATOM 1235 C C . HIS A 1 164 ? -5.449 27.547 7.219 1 98.81 164 HIS A C 1
ATOM 1237 O O . HIS A 1 164 ? -4.414 28.172 6.969 1 98.81 164 HIS A O 1
ATOM 1243 N N . HIS A 1 165 ? -5.988 27.547 8.359 1 98.69 165 HIS A N 1
ATOM 1244 C CA . HIS A 1 165 ? -5.488 28.359 9.461 1 98.69 165 HIS A CA 1
ATOM 1245 C C . HIS A 1 165 ? -4.031 28.016 9.773 1 98.69 165 HIS A C 1
ATOM 1247 O O . HIS A 1 165 ? -3.195 28.922 9.891 1 98.69 165 HIS A O 1
ATOM 1253 N N . LEU A 1 166 ? -3.758 26.75 9.852 1 98.75 166 LEU A N 1
ATOM 1254 C CA . LEU A 1 166 ? -2.41 26.328 10.211 1 98.75 166 LEU A CA 1
ATOM 1255 C C . LEU A 1 166 ? -1.422 26.625 9.094 1 98.75 166 LEU A C 1
ATOM 1257 O O . LEU A 1 166 ? -0.271 26.984 9.359 1 98.75 166 LEU A O 1
ATOM 1261 N N . LEU A 1 167 ? -1.826 26.531 7.84 1 98.75 167 LEU A N 1
ATOM 1262 C CA . LEU A 1 167 ? -0.987 26.906 6.707 1 98.75 167 LEU A CA 1
ATOM 1263 C C . LEU A 1 167 ? -0.686 28.406 6.738 1 98.75 167 LEU A C 1
ATOM 1265 O O . LEU A 1 167 ? 0.459 28.812 6.535 1 98.75 167 LEU A O 1
ATOM 1269 N N . ALA A 1 168 ? -1.72 29.172 7.051 1 98.5 168 ALA A N 1
ATOM 1270 C CA . ALA A 1 168 ? -1.578 30.625 7.059 1 98.5 168 ALA A CA 1
ATOM 1271 C C . ALA A 1 168 ? -0.608 31.078 8.148 1 98.5 168 ALA A C 1
ATOM 1273 O O . ALA A 1 168 ? 0.115 32.062 7.973 1 98.5 168 ALA A O 1
ATOM 1274 N N . ARG A 1 169 ? -0.571 30.344 9.18 1 97.75 169 ARG A N 1
ATOM 1275 C CA . ARG A 1 169 ? 0.319 30.672 10.289 1 97.75 169 ARG A CA 1
ATOM 1276 C C . ARG A 1 169 ? 1.725 30.125 10.031 1 97.75 169 ARG A C 1
ATOM 1278 O O . ARG A 1 169 ? 2.645 30.406 10.812 1 97.75 169 ARG A O 1
ATOM 1285 N N . GLY A 1 170 ? 1.878 29.359 8.977 1 98.44 170 GLY A N 1
ATOM 1286 C CA . GLY A 1 170 ? 3.172 28.797 8.625 1 98.44 170 GLY A CA 1
ATOM 1287 C C . GLY A 1 170 ? 3.596 27.672 9.539 1 98.44 170 GLY A C 1
ATOM 1288 O O . GLY A 1 170 ? 4.789 27.453 9.75 1 98.44 170 GLY A O 1
ATOM 1289 N N . LEU A 1 171 ? 2.682 26.906 10.07 1 98.5 171 LEU A N 1
ATOM 1290 C CA . LEU A 1 171 ? 3.018 25.938 11.102 1 98.5 171 LEU A CA 1
ATOM 1291 C C . LEU A 1 171 ? 3.053 24.516 10.523 1 98.5 171 LEU A C 1
ATOM 1293 O O . LEU A 1 171 ? 3.527 23.594 11.18 1 98.5 171 LEU A O 1
ATOM 1297 N N . VAL A 1 172 ? 2.549 24.359 9.305 1 98.81 172 VAL A N 1
ATOM 1298 C CA . VAL A 1 172 ? 2.484 23.047 8.672 1 98.81 172 VAL A CA 1
ATOM 1299 C C . VAL A 1 172 ? 2.869 23.156 7.199 1 98.81 172 VAL A C 1
ATOM 1301 O O . VAL A 1 172 ? 2.867 24.25 6.637 1 98.81 172 VAL A O 1
ATOM 1304 N N . TYR A 1 173 ? 3.264 22.031 6.598 1 98.81 173 TYR A N 1
ATOM 1305 C CA . TYR A 1 173 ? 3.596 21.953 5.18 1 98.81 173 TYR A CA 1
ATOM 1306 C C . TYR A 1 173 ? 2.365 21.609 4.348 1 98.81 173 TYR A C 1
ATOM 1308 O O . TYR A 1 173 ? 1.49 20.859 4.805 1 98.81 173 TYR A O 1
ATOM 1316 N N . PRO A 1 174 ? 2.281 22.188 3.131 1 98.81 174 PRO A N 1
ATOM 1317 C CA . PRO A 1 174 ? 1.226 21.781 2.193 1 98.81 174 PRO A CA 1
ATOM 1318 C C . PRO A 1 174 ? 1.529 20.469 1.486 1 98.81 174 PRO A C 1
ATOM 1320 O O . PRO A 1 174 ? 2.271 20.453 0.501 1 98.81 174 PRO A O 1
ATOM 1323 N N . THR A 1 175 ? 1.053 19.344 1.923 1 98.5 175 THR A N 1
ATOM 1324 C CA . THR A 1 175 ? 1.224 18.047 1.304 1 98.5 175 THR A CA 1
ATOM 1325 C C . THR A 1 175 ? -0.094 17.547 0.717 1 98.5 175 THR A C 1
ATOM 1327 O O . THR A 1 175 ? -1.015 17.188 1.458 1 98.5 175 THR A O 1
ATOM 1330 N N . PHE A 1 176 ? -0.143 17.438 -0.614 1 98.25 176 PHE A N 1
ATOM 1331 C CA . PHE A 1 176 ? -1.426 17.281 -1.288 1 98.25 176 PHE A CA 1
ATOM 1332 C C . PHE A 1 176 ? -1.574 15.875 -1.854 1 98.25 176 PHE A C 1
ATOM 1334 O O . PHE A 1 176 ? -0.61 15.305 -2.365 1 98.25 176 PHE A O 1
ATOM 1341 N N . TYR A 1 177 ? -2.734 15.414 -1.748 1 96.12 177 TYR A N 1
ATOM 1342 C CA . TYR A 1 177 ? -3.154 14.188 -2.412 1 96.12 177 TYR A CA 1
ATOM 1343 C C . TYR A 1 177 ? -4.262 14.461 -3.424 1 96.12 177 TYR A C 1
ATOM 1345 O O . TYR A 1 177 ? -4.961 15.477 -3.326 1 96.12 177 TYR A O 1
ATOM 1353 N N . GLY A 1 178 ? -4.453 13.547 -4.301 1 93.5 178 GLY A N 1
ATOM 1354 C CA . GLY A 1 178 ? -5.312 13.758 -5.457 1 93.5 178 GLY A CA 1
ATOM 1355 C C . GLY A 1 178 ? -6.777 13.898 -5.09 1 93.5 178 GLY A C 1
ATOM 1356 O O . GLY A 1 178 ? -7.559 14.477 -5.848 1 93.5 178 GLY A O 1
ATOM 1357 N N . ASN A 1 179 ? -7.156 13.43 -4.016 1 90.81 179 ASN A N 1
ATOM 1358 C CA . ASN A 1 179 ? -8.562 13.469 -3.623 1 90.81 179 ASN A CA 1
ATOM 1359 C C . ASN A 1 179 ? -9 14.875 -3.244 1 90.81 179 ASN A C 1
ATOM 1361 O O . ASN A 1 179 ? -10.203 15.156 -3.164 1 90.81 179 ASN A O 1
ATOM 1365 N N . LEU A 1 180 ? -8.055 15.742 -2.902 1 95.25 180 LEU A N 1
ATOM 1366 C CA . LEU A 1 180 ? -8.367 17.141 -2.617 1 95.25 180 LEU A CA 1
ATOM 1367 C C . LEU A 1 180 ? -8.578 17.922 -3.91 1 95.25 180 LEU A C 1
ATOM 1369 O O . LEU A 1 180 ? -7.734 17.891 -4.809 1 95.25 180 LEU A O 1
ATOM 1373 N N . PRO A 1 181 ? -9.734 18.594 -4.031 1 95.75 181 PRO A N 1
ATOM 1374 C CA . PRO A 1 181 ? -10.023 19.328 -5.266 1 95.75 181 PRO A CA 1
ATOM 1375 C C . PRO A 1 181 ? -8.914 20.312 -5.641 1 95.75 181 PRO A C 1
ATOM 1377 O O . PRO A 1 181 ? -8.312 20.938 -4.762 1 95.75 181 PRO A O 1
ATOM 1380 N N . GLU A 1 182 ? -8.75 20.531 -6.941 1 95.88 182 GLU A N 1
ATOM 1381 C CA . GLU A 1 182 ? -7.633 21.297 -7.488 1 95.88 182 GLU A CA 1
ATOM 1382 C C . GLU A 1 182 ? -7.664 22.734 -7.004 1 95.88 182 GLU A C 1
ATOM 1384 O O . GLU A 1 182 ? -6.621 23.328 -6.688 1 95.88 182 GLU A O 1
ATOM 1389 N N . ASP A 1 183 ? -8.812 23.328 -6.957 1 97.38 183 ASP A N 1
ATOM 1390 C CA . ASP A 1 183 ? -8.914 24.734 -6.559 1 97.38 183 ASP A CA 1
ATOM 1391 C C . ASP A 1 183 ? -8.57 24.906 -5.078 1 97.38 183 ASP A C 1
ATOM 1393 O O . ASP A 1 183 ? -7.988 25.922 -4.688 1 97.38 183 ASP A O 1
ATOM 1397 N N . LEU A 1 184 ? -8.945 23.984 -4.273 1 98.44 184 LEU A N 1
ATOM 1398 C CA . LEU A 1 184 ? -8.594 24.031 -2.857 1 98.44 184 LEU A CA 1
ATOM 1399 C C . LEU A 1 184 ? -7.086 23.859 -2.672 1 98.44 184 LEU A C 1
ATOM 1401 O O . LEU A 1 184 ? -6.469 24.594 -1.898 1 98.44 184 LEU A O 1
ATOM 1405 N N . ARG A 1 185 ? -6.477 22.969 -3.436 1 98.31 185 ARG A N 1
ATOM 1406 C CA . ARG A 1 185 ? -5.031 22.781 -3.379 1 98.31 185 ARG A CA 1
ATOM 1407 C C . ARG A 1 185 ? -4.309 24.078 -3.773 1 98.31 185 ARG A C 1
ATOM 1409 O O . ARG A 1 185 ? -3.316 24.453 -3.146 1 98.31 185 ARG A O 1
ATOM 1416 N N . ALA A 1 186 ? -4.793 24.688 -4.773 1 98.25 186 ALA A N 1
ATOM 1417 C CA . ALA A 1 186 ? -4.172 25.922 -5.25 1 98.25 186 ALA A CA 1
ATOM 1418 C C . ALA A 1 186 ? -4.207 27 -4.18 1 98.25 186 ALA A C 1
ATOM 1420 O O . ALA A 1 186 ? -3.217 27.703 -3.965 1 98.25 186 ALA A O 1
ATOM 1421 N N . ASP A 1 187 ? -5.352 27.109 -3.578 1 98.75 187 ASP A N 1
ATOM 1422 C CA . ASP A 1 187 ? -5.473 28.094 -2.504 1 98.75 187 ASP A CA 1
ATOM 1423 C C . ASP A 1 187 ? -4.527 27.766 -1.352 1 98.75 187 ASP A C 1
ATOM 1425 O O . ASP A 1 187 ? -3.865 28.656 -0.813 1 98.75 187 ASP A O 1
ATOM 1429 N N . MET A 1 188 ? -4.477 26.562 -1.005 1 98.88 188 MET A N 1
ATOM 1430 C CA . MET A 1 188 ? -3.615 26.125 0.091 1 98.88 188 MET A CA 1
ATOM 1431 C C . MET A 1 188 ? -2.145 26.328 -0.258 1 98.88 188 MET A C 1
ATOM 1433 O O . MET A 1 188 ? -1.354 26.75 0.585 1 98.88 188 MET A O 1
ATOM 1437 N N . ALA A 1 189 ? -1.791 26.016 -1.499 1 98.69 189 ALA A N 1
ATOM 1438 C CA . ALA A 1 189 ? -0.419 26.234 -1.953 1 98.69 189 ALA A CA 1
ATOM 1439 C C . ALA A 1 189 ? -0.044 27.719 -1.883 1 98.69 189 ALA A C 1
ATOM 1441 O O . ALA A 1 189 ? 1.034 28.062 -1.396 1 98.69 189 ALA A O 1
ATOM 1442 N N . ALA A 1 190 ? -0.931 28.547 -2.326 1 98.69 190 ALA A N 1
ATOM 1443 C CA . ALA A 1 190 ? -0.688 29.984 -2.277 1 98.69 190 ALA A CA 1
ATOM 1444 C C . ALA A 1 190 ? -0.549 30.469 -0.838 1 98.69 190 ALA A C 1
ATOM 1446 O O . ALA A 1 190 ? 0.309 31.312 -0.537 1 98.69 190 ALA A O 1
ATOM 1447 N N . THR A 1 191 ? -1.398 29.953 -0.012 1 98.69 191 THR A N 1
ATOM 1448 C CA . THR A 1 191 ? -1.351 30.297 1.404 1 98.69 191 THR A CA 1
ATOM 1449 C C . THR A 1 191 ? -0.01 29.906 2.014 1 98.69 191 THR A C 1
ATOM 1451 O O . THR A 1 191 ? 0.604 30.688 2.744 1 98.69 191 THR A O 1
ATOM 1454 N N . ALA A 1 192 ? 0.433 28.75 1.695 1 98.44 192 ALA A N 1
ATOM 1455 C CA . ALA A 1 192 ? 1.711 28.25 2.205 1 98.44 192 ALA A CA 1
ATOM 1456 C C . ALA A 1 192 ? 2.869 29.094 1.681 1 98.44 192 ALA A C 1
ATOM 1458 O O . ALA A 1 192 ? 3.811 29.391 2.418 1 98.44 192 ALA A O 1
ATOM 1459 N N . GLN A 1 193 ? 2.826 29.469 0.45 1 98.12 193 GLN A N 1
ATOM 1460 C CA . GLN A 1 193 ? 3.865 30.312 -0.148 1 98.12 193 GLN A CA 1
ATOM 1461 C C . GLN A 1 193 ? 3.945 31.672 0.541 1 98.12 193 GLN A C 1
ATOM 1463 O O . GLN A 1 193 ? 5.039 32.156 0.827 1 98.12 193 GLN A O 1
ATOM 1468 N N . GLN A 1 194 ? 2.773 32.188 0.79 1 98.25 194 GLN A N 1
ATOM 1469 C CA . GLN A 1 194 ? 2.744 33.469 1.494 1 98.25 194 GLN A CA 1
ATOM 1470 C C . GLN A 1 194 ? 3.338 33.344 2.895 1 98.25 194 GLN A C 1
ATOM 1472 O O . GLN A 1 194 ? 4.117 34.188 3.324 1 98.25 194 GLN A O 1
ATOM 1477 N N . ALA A 1 195 ? 2.959 32.312 3.559 1 98.25 195 ALA A N 1
ATOM 1478 C CA . ALA A 1 195 ? 3.504 32.062 4.895 1 98.25 195 ALA A CA 1
ATOM 1479 C C . ALA A 1 195 ? 5.02 31.906 4.844 1 98.25 195 ALA A C 1
ATOM 1481 O O . ALA A 1 195 ? 5.734 32.406 5.723 1 98.25 195 ALA A O 1
ATOM 1482 N N . ARG A 1 196 ? 5.504 31.203 3.881 1 97.5 196 ARG A N 1
ATOM 1483 C CA . ARG A 1 196 ? 6.938 31 3.705 1 97.5 196 ARG A CA 1
ATOM 1484 C C . ARG A 1 196 ? 7.652 32.312 3.451 1 97.5 196 ARG A C 1
ATOM 1486 O O . ARG A 1 196 ? 8.719 32.594 4.016 1 97.5 196 ARG A O 1
ATOM 1493 N N . ASP A 1 197 ? 7.07 33.188 2.65 1 96.81 197 ASP A N 1
ATOM 1494 C CA . ASP A 1 197 ? 7.633 34.5 2.354 1 96.81 197 ASP A CA 1
ATOM 1495 C C . ASP A 1 197 ? 7.668 35.375 3.602 1 96.81 197 ASP A C 1
ATOM 1497 O O . ASP A 1 197 ? 8.625 36.125 3.816 1 96.81 197 ASP A O 1
ATOM 1501 N N . ASP A 1 198 ? 6.613 35.219 4.379 1 94.69 198 ASP A N 1
ATOM 1502 C CA . ASP A 1 198 ? 6.504 36.031 5.586 1 94.69 198 ASP A CA 1
ATOM 1503 C C . ASP A 1 198 ? 7.512 35.594 6.645 1 94.69 198 ASP A C 1
ATOM 1505 O O . ASP A 1 198 ? 8.062 36.406 7.379 1 94.69 198 ASP A O 1
ATOM 1509 N N . LYS A 1 199 ? 7.695 34.344 6.719 1 91.56 199 LYS A N 1
ATOM 1510 C CA . LYS A 1 199 ? 8.641 33.719 7.629 1 91.56 199 LYS A CA 1
ATOM 1511 C C . LYS A 1 199 ? 8.445 34.188 9.062 1 91.56 199 LYS A C 1
ATOM 1513 O O . LYS A 1 199 ? 9.406 34.625 9.719 1 91.56 199 LYS A O 1
ATOM 1518 N N . VAL A 1 200 ? 7.16 34.125 9.453 1 89 200 VAL A N 1
ATOM 1519 C CA . VAL A 1 200 ? 6.848 34.562 10.812 1 89 200 VAL A CA 1
ATOM 1520 C C . VAL A 1 200 ? 7.648 33.719 11.812 1 89 200 VAL A C 1
ATOM 1522 O O . VAL A 1 200 ? 7.77 32.5 11.672 1 89 200 VAL A O 1
ATOM 1525 N N . PRO A 1 201 ? 8.172 34.406 12.828 1 88.25 201 PRO A N 1
ATOM 1526 C CA . PRO A 1 201 ? 8.953 33.688 13.828 1 88.25 201 PRO A CA 1
ATOM 1527 C C . PRO A 1 201 ? 8.148 32.531 14.484 1 88.25 201 PRO A C 1
ATOM 1529 O O . PRO A 1 201 ? 6.977 32.719 14.805 1 88.25 201 PRO A O 1
ATOM 1532 N N . GLY A 1 202 ? 8.844 31.406 14.531 1 87.12 202 GLY A N 1
ATOM 1533 C CA . GLY A 1 202 ? 8.195 30.25 15.141 1 87.12 202 GLY A CA 1
ATOM 1534 C C . GLY A 1 202 ? 7.523 29.344 14.133 1 87.12 202 GLY A C 1
ATOM 1535 O O . GLY A 1 202 ? 7.145 28.219 14.453 1 87.12 202 GLY A O 1
ATOM 1536 N N . SER A 1 203 ? 7.43 29.875 12.938 1 93.88 203 SER A N 1
ATOM 1537 C CA . SER A 1 203 ? 6.902 29.031 11.859 1 93.88 203 SER A CA 1
ATOM 1538 C C . SER A 1 203 ? 7.934 28 11.406 1 93.88 203 SER A C 1
ATOM 1540 O O . SER A 1 203 ? 9.125 28.156 11.656 1 93.88 203 SER A O 1
ATOM 1542 N N . VAL A 1 204 ? 7.484 26.953 10.742 1 97.19 204 VAL A N 1
ATOM 1543 C CA . VAL A 1 204 ? 8.406 25.922 10.266 1 97.19 204 VAL A CA 1
ATOM 1544 C C . VAL A 1 204 ? 9.32 26.516 9.195 1 97.19 204 VAL A C 1
ATOM 1546 O O . VAL A 1 204 ? 10.445 26.047 9.008 1 97.19 204 VAL A O 1
ATOM 1549 N N . TRP A 1 205 ? 8.898 27.578 8.594 1 97.38 205 TRP A N 1
ATOM 1550 C CA . TRP A 1 205 ? 9.609 28.172 7.461 1 97.38 205 TRP A CA 1
ATOM 1551 C C . TRP A 1 205 ? 10.875 28.891 7.926 1 97.38 205 TRP A C 1
ATOM 1553 O O . TRP A 1 205 ? 11.789 29.125 7.137 1 97.38 205 TRP A O 1
ATOM 1563 N N . SER A 1 206 ? 10.875 29.25 9.203 1 95.12 206 SER A N 1
ATOM 1564 C CA . SER A 1 206 ? 12.07 29.875 9.758 1 95.12 206 SER A CA 1
ATOM 1565 C C . SER A 1 206 ? 13.195 28.859 9.914 1 95.12 206 SER A C 1
ATOM 1567 O O . SER A 1 206 ? 14.359 29.234 10.07 1 95.12 206 SER A O 1
ATOM 1569 N N . TYR A 1 207 ? 12.859 27.578 9.789 1 96.69 207 TYR A N 1
ATOM 1570 C CA . TYR A 1 207 ? 13.828 26.531 10.086 1 96.69 207 TYR A CA 1
ATOM 1571 C C . TYR A 1 207 ? 13.977 25.578 8.906 1 96.69 207 TYR A C 1
ATOM 1573 O O . TYR A 1 207 ? 14.906 24.766 8.867 1 96.69 207 TYR A O 1
ATOM 1581 N N . ASP A 1 208 ? 13.164 25.656 7.957 1 97.94 208 ASP A N 1
ATOM 1582 C CA . ASP A 1 208 ? 13.039 24.656 6.895 1 97.94 208 ASP A CA 1
ATOM 1583 C C . ASP A 1 208 ? 14.297 24.625 6.027 1 97.94 208 ASP A C 1
ATOM 1585 O O . ASP A 1 208 ? 14.75 25.672 5.543 1 97.94 208 ASP A O 1
ATOM 1589 N N . GLU A 1 209 ? 14.789 23.438 5.875 1 97.5 209 GLU A N 1
ATOM 1590 C CA . GLU A 1 209 ? 15.969 23.234 5.039 1 97.5 209 GLU A CA 1
ATOM 1591 C C . GLU A 1 209 ? 15.68 22.266 3.898 1 97.5 209 GLU A C 1
ATOM 1593 O O . GLU A 1 209 ? 16.609 21.719 3.287 1 97.5 209 GLU A O 1
ATOM 1598 N N . THR A 1 210 ? 14.438 22.062 3.553 1 98 210 THR A N 1
ATOM 1599 C CA . THR A 1 210 ? 14.016 21 2.631 1 98 210 THR A CA 1
ATOM 1600 C C . THR A 1 210 ? 14.656 21.203 1.26 1 98 210 THR A C 1
ATOM 1602 O O . THR A 1 210 ? 15.227 20.266 0.698 1 98 210 THR A O 1
ATOM 1605 N N . THR A 1 211 ? 14.609 22.406 0.728 1 97.81 211 THR A N 1
ATOM 1606 C CA . THR A 1 211 ? 15.078 22.625 -0.635 1 97.81 211 THR A CA 1
ATOM 1607 C C . THR A 1 211 ? 16.484 23.203 -0.634 1 97.81 211 THR A C 1
ATOM 1609 O O . THR A 1 211 ? 17.188 23.156 -1.649 1 97.81 211 THR A O 1
ATOM 1612 N N . SER A 1 212 ? 16.906 23.812 0.5 1 96.56 212 SER A N 1
ATOM 1613 C CA . SER A 1 212 ? 18.25 24.359 0.576 1 96.56 212 SER A CA 1
ATOM 1614 C C . SER A 1 212 ? 19.281 23.25 0.793 1 96.56 212 SER A C 1
ATOM 1616 O O . SER A 1 212 ? 20.422 23.375 0.341 1 96.56 212 SER A O 1
ATOM 1618 N N . GLY A 1 213 ? 18.828 22.203 1.492 1 96.81 213 GLY A N 1
ATOM 1619 C CA . GLY A 1 213 ? 19.719 21.078 1.688 1 96.81 213 GLY A CA 1
ATOM 1620 C C . GLY A 1 213 ? 20.125 20.875 3.135 1 96.81 213 GLY A C 1
ATOM 1621 O O . GLY A 1 213 ? 20.312 21.844 3.871 1 96.81 213 GLY A O 1
ATOM 1622 N N . VAL A 1 214 ? 20.266 19.609 3.531 1 96.88 214 VAL A N 1
ATOM 1623 C CA . VAL A 1 214 ? 20.656 19.25 4.891 1 96.88 214 VAL A CA 1
ATOM 1624 C C . VAL A 1 214 ? 21.75 18.188 4.848 1 96.88 214 VAL A C 1
ATOM 1626 O O . VAL A 1 214 ? 21.641 17.188 4.137 1 96.88 214 VAL A O 1
ATOM 1629 N N . LYS A 1 215 ? 22.844 18.484 5.527 1 97.25 215 LYS A N 1
ATOM 1630 C CA . LYS A 1 215 ? 23.875 17.469 5.73 1 97.25 215 LYS A CA 1
ATOM 1631 C C . LYS A 1 215 ? 23.484 16.516 6.867 1 97.25 215 LYS A C 1
ATOM 1633 O O . LYS A 1 215 ? 23.312 16.953 8.008 1 97.25 215 LYS A O 1
ATOM 1638 N N . ILE A 1 216 ? 23.391 15.266 6.586 1 97.12 216 ILE A N 1
ATOM 1639 C CA . ILE A 1 216 ? 22.969 14.281 7.578 1 97.12 216 ILE A CA 1
ATOM 1640 C C . ILE A 1 216 ? 24.188 13.57 8.156 1 97.12 216 ILE A C 1
ATOM 1642 O O . ILE A 1 216 ? 24.812 12.758 7.477 1 97.12 216 ILE A O 1
ATOM 1646 N N . ASP A 1 217 ? 24.438 13.836 9.414 1 96.94 217 ASP A N 1
ATOM 1647 C CA . ASP A 1 217 ? 25.547 13.195 10.094 1 96.94 217 ASP A CA 1
ATOM 1648 C C . ASP A 1 217 ? 25.078 12.016 10.938 1 96.94 217 ASP A C 1
ATOM 1650 O O . ASP A 1 217 ? 25.828 11.062 11.164 1 96.94 217 ASP A O 1
ATOM 1654 N N . SER A 1 218 ? 23.906 12.141 11.406 1 97.12 218 SER A N 1
ATOM 1655 C CA . SER A 1 218 ? 23.25 11.117 12.219 1 97.12 218 SER A CA 1
ATOM 1656 C C . SER A 1 218 ? 21.75 11.328 12.25 1 97.12 218 SER A C 1
ATOM 1658 O O . SER A 1 218 ? 21.234 12.312 11.711 1 97.12 218 SER A O 1
ATOM 1660 N N . LEU A 1 219 ? 21.094 10.383 12.898 1 97.19 219 LEU A N 1
ATOM 1661 C CA . LEU A 1 219 ? 19.656 10.5 13.07 1 97.19 219 LEU A CA 1
ATOM 1662 C C . LEU A 1 219 ? 19.297 11.766 13.844 1 97.19 219 LEU A C 1
ATOM 1664 O O . LEU A 1 219 ? 18.266 12.383 13.586 1 97.19 219 LEU A O 1
ATOM 1668 N N . ALA A 1 220 ? 20.172 12.211 14.727 1 97.69 220 ALA A N 1
ATOM 1669 C CA . ALA A 1 220 ? 19.953 13.391 15.562 1 97.69 220 ALA A CA 1
ATOM 1670 C C . ALA A 1 220 ? 19.828 14.656 14.719 1 97.69 220 ALA A C 1
ATOM 1672 O O . ALA A 1 220 ? 19.141 15.594 15.094 1 97.69 220 ALA A O 1
ATOM 1673 N N . THR A 1 221 ? 20.469 14.625 13.547 1 97.56 221 THR A N 1
ATOM 1674 C CA . THR A 1 221 ? 20.328 15.766 12.641 1 97.56 221 THR A CA 1
ATOM 1675 C C . THR A 1 221 ? 18.859 15.992 12.281 1 97.56 221 THR A C 1
ATOM 1677 O O . THR A 1 221 ? 18.391 17.141 12.266 1 97.56 221 THR A O 1
ATOM 1680 N N . LEU A 1 222 ? 18.141 14.875 12.078 1 97.31 222 LEU A N 1
ATOM 1681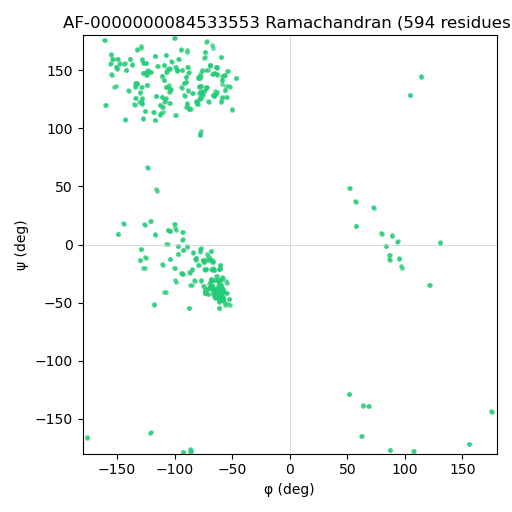 C CA . LEU A 1 222 ? 16.75 14.938 11.656 1 97.31 222 LEU A CA 1
ATOM 1682 C C . LEU A 1 222 ? 15.836 15.141 12.859 1 97.31 222 LEU A C 1
ATOM 1684 O O . LEU A 1 222 ? 14.797 15.797 12.742 1 97.31 222 LEU A O 1
ATOM 1688 N N . THR A 1 223 ? 16.219 14.641 14.016 1 98 223 THR A N 1
ATOM 1689 C CA . THR A 1 223 ? 15.305 14.594 15.156 1 98 223 THR A CA 1
ATOM 1690 C C . THR A 1 223 ? 15.477 15.836 16.031 1 98 223 THR A C 1
ATOM 1692 O O . THR A 1 223 ? 14.523 16.281 16.672 1 98 223 THR A O 1
ATOM 1695 N N . ASP A 1 224 ? 16.688 16.469 15.961 1 97.75 224 ASP A N 1
ATOM 1696 C CA . ASP A 1 224 ? 16.969 17.484 16.969 1 97.75 224 ASP A CA 1
ATOM 1697 C C . ASP A 1 224 ? 17.391 18.797 16.312 1 97.75 224 ASP A C 1
ATOM 1699 O O . ASP A 1 224 ? 17.266 19.875 16.922 1 97.75 224 ASP A O 1
ATOM 1703 N N . ASP A 1 225 ? 17.828 18.719 15.07 1 96.81 225 ASP A N 1
ATOM 1704 C CA . ASP A 1 225 ? 18.531 19.906 14.586 1 96.81 225 ASP A CA 1
ATOM 1705 C C . ASP A 1 225 ? 17.781 20.531 13.398 1 96.81 225 ASP A C 1
ATOM 1707 O O . ASP A 1 225 ? 17.516 21.734 13.398 1 96.81 225 ASP A O 1
ATOM 1711 N N . GLN A 1 226 ? 17.484 19.688 12.43 1 96.5 226 GLN A N 1
ATOM 1712 C CA . GLN A 1 226 ? 17.031 20.25 11.156 1 96.5 226 GLN A CA 1
ATOM 1713 C C . GLN A 1 226 ? 15.555 19.953 10.914 1 96.5 226 GLN A C 1
ATOM 1715 O O . GLN A 1 226 ? 15.062 18.891 11.297 1 96.5 226 GLN A O 1
ATOM 1720 N N . VAL A 1 227 ? 14.891 20.922 10.289 1 97.94 227 VAL A N 1
ATOM 1721 C CA . VAL A 1 227 ? 13.477 20.781 9.953 1 97.94 227 VAL A CA 1
ATOM 1722 C C . VAL A 1 227 ? 13.32 20.594 8.445 1 97.94 227 VAL A C 1
ATOM 1724 O O . VAL A 1 227 ? 13.828 21.391 7.656 1 97.94 227 VAL A O 1
ATOM 1727 N N . ILE A 1 228 ? 12.711 19.547 8.086 1 98.19 228 ILE A N 1
ATOM 1728 C CA . ILE A 1 228 ? 12.367 19.266 6.695 1 98.19 228 ILE A CA 1
ATOM 1729 C C . ILE A 1 228 ? 10.914 18.812 6.602 1 98.19 228 ILE A C 1
ATOM 1731 O O . ILE A 1 228 ? 10.273 18.531 7.617 1 98.19 228 ILE A O 1
ATOM 1735 N N . VAL A 1 229 ? 10.383 18.75 5.355 1 98.44 229 VAL A N 1
ATOM 1736 C CA . VAL A 1 229 ? 9.023 18.266 5.137 1 98.44 229 VAL A CA 1
ATOM 1737 C C . VAL A 1 229 ? 8.852 16.891 5.797 1 98.44 229 VAL A C 1
ATOM 1739 O O . VAL A 1 229 ? 9.711 16.031 5.664 1 98.44 229 VAL A O 1
ATOM 1742 N N . PRO A 1 230 ? 7.734 16.688 6.484 1 98.56 230 PRO A N 1
ATOM 1743 C CA . PRO A 1 230 ? 7.562 15.484 7.289 1 98.56 230 PRO A CA 1
ATOM 1744 C C . PRO A 1 230 ? 7.586 14.211 6.449 1 98.56 230 PRO A C 1
ATOM 1746 O O . PRO A 1 230 ? 8.117 13.188 6.887 1 98.56 230 PRO A O 1
ATOM 1749 N N . LYS A 1 231 ? 6.988 14.188 5.27 1 97.75 231 LYS A N 1
ATOM 1750 C CA . LYS A 1 231 ? 7.008 13.008 4.41 1 97.75 231 LYS A CA 1
ATOM 1751 C C . LYS A 1 231 ? 8.438 12.547 4.141 1 97.75 231 LYS A C 1
ATOM 1753 O O . LYS A 1 231 ? 8.727 11.352 4.188 1 97.75 231 LYS A O 1
ATOM 1758 N N . LEU A 1 232 ? 9.328 13.5 3.891 1 97.88 232 LEU A N 1
ATOM 1759 C CA . LEU A 1 232 ? 10.727 13.156 3.664 1 97.88 232 LEU A CA 1
ATOM 1760 C C . LEU A 1 232 ? 11.414 12.766 4.969 1 97.88 232 LEU A C 1
ATOM 1762 O O . LEU A 1 232 ? 12.281 11.891 4.98 1 97.88 232 LEU A O 1
ATOM 1766 N N . PHE A 1 233 ? 11.07 13.469 6.07 1 98.44 233 PHE A N 1
ATOM 1767 C CA . PHE A 1 233 ? 11.602 13.086 7.371 1 98.44 233 PHE A CA 1
ATOM 1768 C C . PHE A 1 233 ? 11.336 11.609 7.648 1 98.44 233 PHE A C 1
ATOM 1770 O O . PHE A 1 233 ? 12.242 10.875 8.055 1 98.44 233 PHE A O 1
ATOM 1777 N N . ARG A 1 234 ? 10.141 11.141 7.426 1 98.12 234 ARG A N 1
ATOM 1778 C CA . ARG A 1 234 ? 9.773 9.75 7.695 1 98.12 234 ARG A CA 1
ATOM 1779 C C . ARG A 1 234 ? 10.617 8.789 6.867 1 98.12 234 ARG A C 1
ATOM 1781 O O . ARG A 1 234 ? 11.102 7.781 7.383 1 98.12 234 ARG A O 1
ATOM 1788 N N . ARG A 1 235 ? 10.836 9.109 5.566 1 98.06 235 ARG A N 1
ATOM 1789 C CA . ARG A 1 235 ? 11.672 8.281 4.711 1 98.06 235 ARG A CA 1
ATOM 1790 C C . ARG A 1 235 ? 13.117 8.273 5.203 1 98.06 235 ARG A C 1
ATOM 1792 O O . ARG A 1 235 ? 13.727 7.207 5.328 1 98.06 235 ARG A O 1
ATOM 1799 N N . LEU A 1 236 ? 13.609 9.445 5.531 1 98.12 236 LEU A N 1
ATOM 1800 C CA . LEU A 1 236 ? 15.008 9.586 5.914 1 98.12 236 LEU A CA 1
ATOM 1801 C C . LEU A 1 236 ? 15.266 8.953 7.277 1 98.12 236 LEU A C 1
ATOM 1803 O O . LEU A 1 236 ? 16.297 8.305 7.48 1 98.12 236 LEU A O 1
ATOM 1807 N N . ALA A 1 237 ? 14.367 9.18 8.203 1 98.19 237 ALA A N 1
ATOM 1808 C CA . ALA A 1 237 ? 14.523 8.602 9.531 1 98.19 237 ALA A CA 1
ATOM 1809 C C . ALA A 1 237 ? 14.602 7.078 9.461 1 98.19 237 ALA A C 1
ATOM 1811 O O . ALA A 1 237 ? 15.5 6.465 10.055 1 98.19 237 ALA A O 1
ATOM 1812 N N . ASP A 1 238 ? 13.727 6.477 8.719 1 98.06 238 ASP A N 1
ATOM 1813 C CA . ASP A 1 238 ? 13.734 5.023 8.57 1 98.06 238 ASP A CA 1
ATOM 1814 C C . ASP A 1 238 ? 15 4.543 7.863 1 98.06 238 ASP A C 1
ATOM 1816 O O . ASP A 1 238 ? 15.633 3.58 8.297 1 98.06 238 ASP A O 1
ATOM 1820 N N . TYR A 1 239 ? 15.336 5.23 6.777 1 98.25 239 TYR A N 1
ATOM 1821 C CA . TYR A 1 239 ? 16.531 4.859 6.031 1 98.25 239 TYR A CA 1
ATOM 1822 C C . TYR A 1 239 ? 17.766 4.91 6.922 1 98.25 239 TYR A C 1
ATOM 1824 O O . TYR A 1 239 ? 18.547 3.959 6.965 1 98.25 239 TYR A O 1
ATOM 1832 N N . VAL A 1 240 ? 17.922 5.984 7.66 1 97.81 240 VAL A N 1
ATOM 1833 C CA . VAL A 1 240 ? 19.109 6.191 8.484 1 97.81 240 VAL A CA 1
ATOM 1834 C C . VAL A 1 240 ? 19.141 5.156 9.609 1 97.81 240 VAL A C 1
ATOM 1836 O O . VAL A 1 240 ? 20.219 4.66 9.969 1 97.81 240 VAL A O 1
ATOM 1839 N N . ARG A 1 241 ? 18.047 4.816 10.188 1 97 241 ARG A N 1
ATOM 1840 C CA . ARG A 1 241 ? 17.984 3.803 11.234 1 97 241 ARG A CA 1
ATOM 1841 C C . ARG A 1 241 ? 18.422 2.439 10.711 1 97 241 ARG A C 1
ATOM 1843 O O . ARG A 1 241 ? 19.031 1.654 11.438 1 97 241 ARG A O 1
ATOM 1850 N N . LEU A 1 242 ? 18.094 2.189 9.461 1 96.31 242 LEU A N 1
ATOM 1851 C CA . LEU A 1 242 ? 18.344 0.874 8.883 1 96.31 242 LEU A CA 1
ATOM 1852 C C . LEU A 1 242 ? 19.75 0.786 8.32 1 96.31 242 LEU A C 1
ATOM 1854 O O . LEU A 1 242 ? 20.391 -0.271 8.383 1 96.31 242 LEU A O 1
ATOM 1858 N N . PHE A 1 243 ? 20.297 1.919 7.742 1 96.62 243 PHE A N 1
ATOM 1859 C CA . PHE A 1 243 ? 21.484 1.786 6.906 1 96.62 243 PHE A CA 1
ATOM 1860 C C . PHE A 1 243 ? 22.578 2.768 7.336 1 96.62 243 PHE A C 1
ATOM 1862 O O . PHE A 1 243 ? 23.672 2.768 6.789 1 96.62 243 PHE A O 1
ATOM 1869 N N . GLY A 1 244 ? 22.297 3.635 8.32 1 95.88 244 GLY A N 1
ATOM 1870 C CA . GLY A 1 244 ? 23.25 4.641 8.758 1 95.88 244 GLY A CA 1
ATOM 1871 C C . GLY A 1 244 ? 23.172 5.926 7.961 1 95.88 244 GLY A C 1
ATOM 1872 O O . GLY A 1 244 ? 22.297 6.074 7.094 1 95.88 244 GLY A O 1
ATOM 1873 N N . PRO A 1 245 ? 24.031 6.859 8.234 1 95.62 245 PRO A N 1
ATOM 1874 C CA . PRO A 1 245 ? 23.859 8.227 7.742 1 95.62 245 PRO A CA 1
ATOM 1875 C C . PRO A 1 245 ? 24.344 8.391 6.297 1 95.62 245 PRO A C 1
ATOM 1877 O O . PRO A 1 245 ? 24.078 9.422 5.672 1 95.62 245 PRO A O 1
ATOM 1880 N N . SER A 1 246 ? 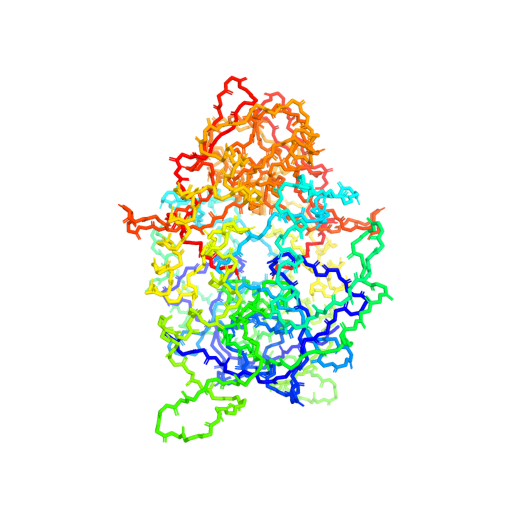25.094 7.371 5.77 1 97.12 246 SER A N 1
ATOM 1881 C CA . SER A 1 246 ? 25.453 7.469 4.359 1 97.12 246 SER A CA 1
ATOM 1882 C C . SER A 1 246 ? 24.219 7.414 3.465 1 97.12 246 SER A C 1
ATOM 1884 O O . SER A 1 246 ? 23.406 6.488 3.568 1 97.12 246 SER A O 1
ATOM 1886 N N . LEU A 1 247 ? 24.094 8.367 2.547 1 97.94 247 LEU A N 1
ATOM 1887 C CA . LEU A 1 247 ? 22.906 8.461 1.716 1 97.94 247 LEU A CA 1
ATOM 1888 C C . LEU A 1 247 ? 23.156 7.852 0.338 1 97.94 247 LEU A C 1
ATOM 1890 O O . LEU A 1 247 ? 22.359 8.055 -0.584 1 97.94 247 LEU A O 1
ATOM 1894 N N . THR A 1 248 ? 24.188 7.051 0.21 1 96.81 248 THR A N 1
ATOM 1895 C CA . THR A 1 248 ? 24.562 6.465 -1.068 1 96.81 248 THR A CA 1
ATOM 1896 C C . THR A 1 248 ? 23.422 5.637 -1.649 1 96.81 248 THR A C 1
ATOM 1898 O O . THR A 1 248 ? 23.172 5.68 -2.855 1 96.81 248 THR A O 1
ATOM 1901 N N . CYS A 1 249 ? 22.703 4.906 -0.845 1 97.94 249 CYS A N 1
ATOM 1902 C CA . CYS A 1 249 ? 21.656 3.996 -1.327 1 97.94 249 CYS A CA 1
ATOM 1903 C C . CYS A 1 249 ? 20.266 4.57 -1.082 1 97.94 249 CYS A C 1
ATOM 1905 O O . CYS A 1 249 ? 19.266 3.879 -1.264 1 97.94 249 CYS A O 1
ATOM 1907 N N . LEU A 1 250 ? 20.188 5.859 -0.722 1 98.38 250 LEU A N 1
ATOM 1908 C CA . LEU A 1 250 ? 18.891 6.484 -0.443 1 98.38 250 LEU A CA 1
ATOM 1909 C C . LEU A 1 250 ? 18.016 6.5 -1.69 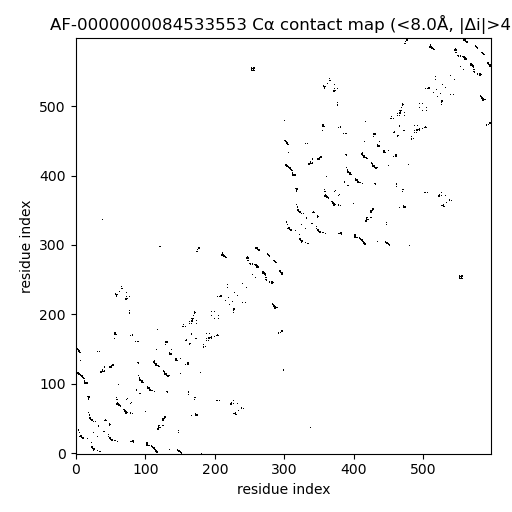1 98.38 250 LEU A C 1
ATOM 1911 O O . LEU A 1 250 ? 16.812 6.211 -1.616 1 98.38 250 LEU A O 1
ATOM 1915 N N . PRO A 1 251 ? 18.594 6.805 -2.881 1 98.25 251 PRO A N 1
ATOM 1916 C CA . PRO A 1 251 ? 17.719 6.801 -4.062 1 98.25 251 PRO A CA 1
ATOM 1917 C C . PRO A 1 251 ? 17.047 5.453 -4.293 1 98.25 251 PRO A C 1
ATOM 1919 O O . PRO A 1 251 ? 15.859 5.406 -4.641 1 98.25 251 PRO A O 1
ATOM 1922 N N . ALA A 1 252 ? 17.766 4.359 -4.07 1 98.44 252 ALA A N 1
ATOM 1923 C CA . ALA A 1 252 ? 17.172 3.029 -4.223 1 98.44 252 ALA A CA 1
ATOM 1924 C C . ALA A 1 252 ? 16.062 2.803 -3.201 1 98.44 252 ALA A C 1
ATOM 1926 O O . ALA A 1 252 ? 15.008 2.26 -3.533 1 98.44 252 ALA A O 1
ATOM 1927 N N . TYR A 1 253 ? 16.344 3.238 -1.971 1 98.69 253 TYR A N 1
ATOM 1928 C CA . TYR A 1 253 ? 15.352 3.117 -0.912 1 98.69 253 TYR A CA 1
ATOM 1929 C C . TYR A 1 253 ? 14.07 3.842 -1.287 1 98.69 253 TYR A C 1
ATOM 1931 O O . TYR A 1 253 ? 12.977 3.291 -1.146 1 98.69 253 TYR A O 1
ATOM 1939 N N . LEU A 1 254 ? 14.195 5.062 -1.805 1 98.69 254 LEU A N 1
ATOM 1940 C CA . LEU A 1 254 ? 13.047 5.875 -2.182 1 98.69 254 LEU A CA 1
ATOM 1941 C C . LEU A 1 254 ? 12.32 5.266 -3.375 1 98.69 254 LEU A C 1
ATOM 1943 O O . LEU A 1 254 ? 11.086 5.336 -3.459 1 98.69 254 LEU A O 1
ATOM 1947 N N . ALA A 1 255 ? 13.047 4.66 -4.293 1 98.44 255 ALA A N 1
ATOM 1948 C CA . ALA A 1 255 ? 12.438 3.969 -5.43 1 98.44 255 ALA A CA 1
ATOM 1949 C C . ALA A 1 255 ? 11.625 2.766 -4.965 1 98.44 255 ALA A C 1
ATOM 1951 O O . ALA A 1 255 ? 10.531 2.512 -5.48 1 98.44 255 ALA A O 1
ATOM 1952 N N . GLY A 1 256 ? 12.18 2.078 -4.023 1 97.69 256 GLY A N 1
ATOM 1953 C CA . GLY A 1 256 ? 11.461 0.946 -3.463 1 97.69 256 GLY A CA 1
ATOM 1954 C C . GLY A 1 256 ? 10.133 1.334 -2.838 1 97.69 256 GLY A C 1
ATOM 1955 O O . GLY A 1 256 ? 9.164 0.581 -2.914 1 97.69 256 GLY A O 1
ATOM 1956 N N . GLY A 1 257 ? 10.102 2.498 -2.25 1 96.75 257 GLY A N 1
ATOM 1957 C CA . GLY A 1 257 ? 8.883 3 -1.645 1 96.75 257 GLY A CA 1
ATOM 1958 C C . GLY A 1 257 ? 7.801 3.32 -2.66 1 96.75 257 GLY A C 1
ATOM 1959 O O . GLY A 1 257 ? 6.613 3.301 -2.336 1 96.75 257 GLY A O 1
ATOM 1960 N N . ALA A 1 258 ? 8.227 3.715 -3.844 1 96.69 258 ALA A N 1
ATOM 1961 C CA . ALA A 1 258 ? 7.371 3.881 -5.016 1 96.69 258 ALA A CA 1
ATOM 1962 C C . ALA A 1 258 ? 6.242 4.867 -4.734 1 96.69 258 ALA A C 1
ATOM 1964 O O . ALA A 1 258 ? 5.102 4.656 -5.156 1 96.69 258 ALA A O 1
ATOM 1965 N N . ASP A 1 259 ? 6.512 5.934 -3.957 1 97.06 259 ASP A N 1
ATOM 1966 C CA . ASP A 1 259 ? 5.52 7.004 -3.875 1 97.06 259 ASP A CA 1
ATOM 1967 C C . ASP A 1 259 ? 5.156 7.523 -5.262 1 97.06 259 ASP A C 1
ATOM 1969 O O . ASP A 1 259 ? 6.039 7.844 -6.062 1 97.06 259 ASP A O 1
ATOM 1973 N N . GLU A 1 260 ? 3.916 7.559 -5.559 1 96.94 260 GLU A N 1
ATOM 1974 C CA . GLU A 1 260 ? 3.447 8.047 -6.852 1 96.94 260 GLU A CA 1
ATOM 1975 C C . GLU A 1 260 ? 2.861 9.453 -6.727 1 96.94 260 GLU A C 1
ATOM 1977 O O . GLU A 1 260 ? 2.105 9.734 -5.797 1 96.94 260 GLU A O 1
ATOM 1982 N N . PHE A 1 261 ? 3.254 10.367 -7.664 1 98.19 261 PHE A N 1
ATOM 1983 C CA . PHE A 1 261 ? 2.777 11.742 -7.594 1 98.19 261 PHE A CA 1
ATOM 1984 C C . PHE A 1 261 ? 2.811 12.398 -8.969 1 98.19 261 PHE A C 1
ATOM 1986 O O . PHE A 1 261 ? 3.43 11.875 -9.898 1 98.19 261 PHE A O 1
ATOM 1993 N N . HIS A 1 262 ? 2.102 13.492 -9.055 1 98 262 HIS A N 1
ATOM 1994 C CA . HIS A 1 262 ? 2.105 14.352 -10.234 1 98 262 HIS A CA 1
ATOM 1995 C C . HIS A 1 262 ? 2.855 15.648 -9.961 1 98 262 HIS A C 1
ATOM 1997 O O . HIS A 1 262 ? 2.904 16.125 -8.82 1 98 262 HIS A O 1
ATOM 2003 N N . VAL A 1 263 ? 3.465 16.156 -11.023 1 97 263 VAL A N 1
ATOM 2004 C CA . VAL A 1 263 ? 4.059 17.484 -11 1 97 263 VAL A CA 1
ATOM 2005 C C . VAL A 1 263 ? 3.463 18.328 -12.125 1 97 263 VAL A C 1
ATOM 2007 O O . VAL A 1 263 ? 3.004 17.797 -13.141 1 97 263 VAL A O 1
ATOM 2010 N N . PRO A 1 264 ? 3.334 19.656 -12 1 90.81 264 PRO A N 1
ATOM 2011 C CA . PRO A 1 264 ? 2.656 20.531 -12.961 1 90.81 264 PRO A CA 1
ATOM 2012 C C . PRO A 1 264 ? 3.209 20.375 -14.375 1 90.81 264 PRO A C 1
ATOM 2014 O O . PRO A 1 264 ? 2.455 20.469 -15.352 1 90.81 264 PRO A O 1
ATOM 2017 N N . GLU A 1 265 ? 4.43 20.109 -14.609 1 90.75 265 GLU A N 1
ATOM 2018 C CA . GLU A 1 265 ? 5.062 20.141 -15.922 1 90.75 265 GLU A CA 1
ATOM 2019 C C . GLU A 1 265 ? 4.945 18.797 -16.625 1 90.75 265 GLU A C 1
ATOM 2021 O O . GLU A 1 265 ? 5.324 18.672 -17.797 1 90.75 265 GLU A O 1
ATOM 2026 N N . GLN A 1 266 ? 4.355 17.844 -15.984 1 92.5 266 GLN A N 1
ATOM 2027 C CA . GLN A 1 266 ? 4.328 16.5 -16.562 1 92.5 266 GLN A CA 1
ATOM 2028 C C . GLN A 1 266 ? 2.906 15.945 -16.578 1 92.5 266 GLN A C 1
ATOM 2030 O O . GLN A 1 266 ? 2.156 16.094 -15.617 1 92.5 266 GLN A O 1
ATOM 2035 N N . GLN A 1 267 ? 2.5 15.352 -17.656 1 92.25 267 GLN A N 1
ATOM 2036 C CA . GLN A 1 267 ? 1.178 14.758 -17.812 1 92.25 267 GLN A CA 1
ATOM 2037 C C . GLN A 1 267 ? 1.057 13.453 -17.031 1 92.25 267 GLN A C 1
ATOM 2039 O O . GLN A 1 267 ? 0.067 13.234 -16.328 1 92.25 267 GLN A O 1
ATOM 2044 N N . ASP A 1 268 ? 2.117 12.68 -17.109 1 93.94 268 ASP A N 1
ATOM 2045 C CA . ASP A 1 268 ? 2.08 11.375 -16.438 1 93.94 268 ASP A CA 1
ATOM 2046 C C . ASP A 1 268 ? 2.547 11.484 -14.992 1 93.94 268 ASP A C 1
ATOM 2048 O O . ASP A 1 268 ? 3.309 12.383 -14.641 1 93.94 268 ASP A O 1
ATOM 2052 N N . SER A 1 269 ? 2.047 10.586 -14.211 1 96.38 269 SER A N 1
ATOM 2053 C CA . SER A 1 269 ? 2.527 10.516 -12.836 1 96.38 269 SER A CA 1
ATOM 2054 C C . SER A 1 269 ? 3.969 10.016 -12.773 1 96.38 269 SER A C 1
ATOM 2056 O O . SER A 1 269 ? 4.457 9.398 -13.727 1 96.38 269 SER A O 1
ATOM 2058 N N . ILE A 1 270 ? 4.621 10.406 -11.734 1 96.56 270 ILE A N 1
ATOM 2059 C CA . ILE A 1 270 ? 5.984 9.977 -11.438 1 96.56 270 ILE A CA 1
ATOM 2060 C C . ILE A 1 270 ? 5.973 8.992 -10.273 1 96.56 270 ILE A C 1
ATOM 2062 O O . ILE A 1 270 ? 5.258 9.203 -9.289 1 96.56 270 ILE A O 1
ATOM 2066 N N . ILE A 1 271 ? 6.742 7.895 -10.398 1 96.62 271 ILE A N 1
ATOM 2067 C CA . ILE A 1 271 ? 6.793 6.906 -9.328 1 96.62 271 ILE A CA 1
ATOM 2068 C C . ILE A 1 271 ? 8.188 6.902 -8.695 1 96.62 271 ILE A C 1
ATOM 2070 O O . ILE A 1 271 ? 9.172 6.598 -9.367 1 96.62 271 ILE A O 1
ATOM 2074 N N . GLY A 1 272 ? 8.203 7.211 -7.328 1 97.44 272 GLY A N 1
ATOM 2075 C CA . GLY A 1 272 ? 9.445 7.215 -6.57 1 97.44 272 GLY A CA 1
ATOM 2076 C C . GLY A 1 272 ? 9.953 8.609 -6.262 1 97.44 272 GLY A C 1
ATOM 2077 O O . GLY A 1 272 ? 10.195 9.406 -7.172 1 97.44 272 GLY A O 1
ATOM 2078 N N . LEU A 1 273 ? 10.25 8.875 -5.035 1 98.25 273 LEU A N 1
ATOM 2079 C CA . LEU A 1 273 ? 10.648 10.203 -4.578 1 98.25 273 LEU A CA 1
ATOM 2080 C C . LEU A 1 273 ? 12.078 10.516 -5 1 98.25 273 LEU A C 1
ATOM 2082 O O . LEU A 1 273 ? 12.516 11.664 -4.934 1 98.25 273 LEU A O 1
ATOM 2086 N N . GLN A 1 274 ? 12.852 9.461 -5.453 1 97.94 274 GLN A N 1
ATOM 2087 C CA . GLN A 1 274 ? 14.227 9.695 -5.887 1 97.94 274 GLN A CA 1
ATOM 2088 C C . GLN A 1 274 ? 14.273 10.664 -7.062 1 97.94 274 GLN A C 1
ATOM 2090 O O . GLN A 1 274 ? 15.32 11.266 -7.332 1 97.94 274 GLN A O 1
ATOM 2095 N N . HIS A 1 275 ? 13.141 10.852 -7.73 1 97.5 275 HIS A N 1
ATOM 2096 C CA . HIS A 1 275 ? 13.102 11.703 -8.914 1 97.5 275 HIS A CA 1
ATOM 2097 C C . HIS A 1 275 ? 13.008 13.18 -8.523 1 97.5 275 HIS A C 1
ATOM 2099 O O . HIS A 1 275 ? 13.195 14.055 -9.367 1 97.5 275 HIS A O 1
ATOM 2105 N N . VAL A 1 276 ? 12.742 13.469 -7.242 1 98.06 276 VAL A N 1
ATOM 2106 C CA . VAL A 1 276 ? 12.602 14.859 -6.84 1 98.06 276 VAL A CA 1
ATOM 2107 C C . VAL A 1 276 ? 13.539 15.156 -5.672 1 98.06 276 VAL A C 1
ATOM 2109 O O . VAL A 1 276 ? 13.297 16.078 -4.887 1 98.06 276 VAL A O 1
ATOM 2112 N N . VAL A 1 277 ? 14.523 14.336 -5.438 1 97.81 277 VAL A N 1
ATOM 2113 C CA . VAL A 1 277 ? 15.523 14.594 -4.41 1 97.81 277 VAL A CA 1
ATOM 2114 C C . VAL A 1 277 ? 16.922 14.484 -5.016 1 97.81 277 VAL A C 1
ATOM 2116 O O . VAL A 1 277 ? 17.109 13.867 -6.066 1 97.81 277 VAL A O 1
ATOM 2119 N N . GLU A 1 278 ? 17.844 15.125 -4.41 1 98 278 GLU A N 1
ATOM 2120 C CA . GLU A 1 278 ? 19.25 15.086 -4.785 1 98 278 GLU A CA 1
ATOM 2121 C C . GLU A 1 278 ? 20.141 14.789 -3.576 1 98 278 GLU A C 1
ATOM 2123 O O . GLU A 1 278 ? 19.906 15.32 -2.488 1 98 278 GLU A O 1
ATOM 2128 N N . VAL A 1 279 ? 21.031 13.828 -3.791 1 97.56 279 VAL A N 1
ATOM 2129 C CA . VAL A 1 279 ? 22.047 13.523 -2.795 1 97.56 279 VAL A CA 1
ATOM 2130 C C . VAL A 1 279 ? 23.406 14 -3.291 1 97.56 279 VAL A C 1
ATOM 2132 O O . VAL A 1 279 ? 23.828 13.648 -4.398 1 97.56 279 VAL A O 1
ATOM 2135 N N . THR A 1 280 ? 24.047 14.789 -2.498 1 96.62 280 THR A N 1
ATOM 2136 C CA . THR A 1 280 ? 25.391 15.258 -2.84 1 96.62 280 THR A CA 1
ATOM 2137 C C . THR A 1 280 ? 26.391 14.914 -1.733 1 96.62 280 THR A C 1
ATOM 2139 O O . THR A 1 280 ? 26 14.797 -0.566 1 96.62 280 THR A O 1
ATOM 2142 N N . ASN A 1 281 ? 27.625 14.656 -2.094 1 94 281 ASN A N 1
ATOM 2143 C CA . ASN A 1 281 ? 28.734 14.383 -1.182 1 94 281 ASN A CA 1
ATOM 2144 C C . ASN A 1 281 ? 28.438 13.188 -0.281 1 94 281 ASN A C 1
ATOM 2146 O O . ASN A 1 281 ? 28.906 13.125 0.854 1 94 281 ASN A O 1
ATOM 2150 N N . GLY A 1 282 ? 27.531 12.43 -0.583 1 94.19 282 GLY A N 1
ATOM 2151 C CA . GLY A 1 282 ? 27.25 11.164 0.072 1 94.19 282 GLY A CA 1
ATOM 2152 C C . GLY A 1 282 ? 26.344 11.312 1.286 1 94.19 282 GLY A C 1
ATOM 2153 O O . GLY A 1 282 ? 25.797 10.32 1.781 1 94.19 282 GLY A O 1
ATOM 2154 N N . ASN A 1 283 ? 26.125 12.547 1.799 1 96.31 283 ASN A N 1
ATOM 2155 C CA . ASN A 1 283 ? 25.328 12.648 3.016 1 96.31 283 ASN A CA 1
ATOM 2156 C C . ASN A 1 283 ? 24.547 13.953 3.062 1 96.31 283 ASN A C 1
ATOM 2158 O O . ASN A 1 283 ? 24.062 14.352 4.125 1 96.31 283 ASN A O 1
ATOM 2162 N N . THR A 1 284 ? 24.547 14.688 1.947 1 96.81 284 THR A N 1
ATOM 2163 C CA . THR A 1 284 ? 23.719 15.883 1.87 1 96.81 284 THR A CA 1
ATOM 2164 C C . THR A 1 284 ? 22.484 15.641 0.998 1 96.81 284 THR A C 1
ATOM 2166 O O . THR A 1 284 ? 22.609 15.117 -0.114 1 96.81 284 THR A O 1
ATOM 2169 N N . PHE A 1 285 ? 21.375 16.047 1.576 1 96.31 285 PHE A N 1
ATOM 2170 C CA . PHE A 1 285 ? 20.094 15.742 0.975 1 96.31 285 PHE A CA 1
ATOM 2171 C C . PHE A 1 285 ? 19.297 17.016 0.722 1 96.31 285 PHE A C 1
ATOM 2173 O O . PHE A 1 285 ? 19.312 17.938 1.542 1 96.31 285 PHE A O 1
ATOM 2180 N N . ARG A 1 286 ? 18.656 17.125 -0.428 1 98 286 ARG A N 1
ATOM 2181 C CA . ARG A 1 286 ? 17.672 18.203 -0.604 1 98 286 ARG A CA 1
ATOM 2182 C C . ARG A 1 286 ? 16.578 17.781 -1.57 1 98 286 ARG A C 1
ATOM 2184 O O . ARG A 1 286 ? 16.797 16.938 -2.445 1 98 286 ARG A O 1
ATOM 2191 N N . MET A 1 287 ? 15.414 18.312 -1.408 1 98.12 287 MET A N 1
ATOM 2192 C CA . MET A 1 287 ? 14.367 18.203 -2.422 1 98.12 287 MET A CA 1
ATOM 2193 C C . MET A 1 287 ? 14.609 19.203 -3.553 1 98.12 287 MET A C 1
ATOM 2195 O O . MET A 1 287 ? 14.984 20.359 -3.305 1 98.12 287 MET A O 1
ATOM 2199 N N . THR A 1 288 ? 14.297 18.828 -4.773 1 98 288 THR A N 1
ATOM 2200 C CA . THR A 1 288 ? 14.656 19.641 -5.926 1 98 288 THR A CA 1
ATOM 2201 C C . THR A 1 288 ? 13.516 20.594 -6.289 1 98 288 THR A C 1
ATOM 2203 O O . THR A 1 288 ? 13.648 21.422 -7.195 1 98 288 THR A O 1
ATOM 2206 N N . ARG A 1 289 ? 12.414 20.484 -5.617 1 97.12 289 ARG A N 1
ATOM 2207 C CA . ARG A 1 289 ? 11.273 21.375 -5.801 1 97.12 289 ARG A CA 1
ATOM 2208 C C . ARG A 1 289 ? 10.422 21.438 -4.535 1 97.12 289 ARG A C 1
ATOM 2210 O O . ARG A 1 289 ? 10.508 20.562 -3.676 1 97.12 289 ARG A O 1
ATOM 2217 N N . PRO A 1 290 ? 9.609 22.516 -4.426 1 97.38 290 PRO A N 1
ATOM 2218 C CA . PRO A 1 290 ? 8.75 22.609 -3.248 1 97.38 290 PRO A CA 1
ATOM 2219 C C . PRO A 1 290 ? 7.723 21.484 -3.17 1 97.38 290 PRO A C 1
ATOM 2221 O O . PRO A 1 290 ? 7.211 21.047 -4.199 1 97.38 290 PRO A O 1
ATOM 2224 N N . ILE A 1 291 ? 7.426 21.094 -1.947 1 98.31 291 ILE A N 1
ATOM 2225 C CA . ILE A 1 291 ? 6.535 19.953 -1.727 1 98.31 291 ILE A CA 1
ATOM 2226 C C . ILE A 1 291 ? 5.156 20.266 -2.303 1 98.31 291 ILE A C 1
ATOM 2228 O O . ILE A 1 291 ? 4.457 19.359 -2.77 1 98.31 291 ILE A O 1
ATOM 2232 N N . GLU A 1 292 ? 4.742 21.578 -2.316 1 97.94 292 GLU A N 1
ATOM 2233 C CA . GLU A 1 292 ? 3.402 21.938 -2.768 1 97.94 292 GLU A CA 1
ATOM 2234 C C . GLU A 1 292 ? 3.26 21.75 -4.277 1 97.94 292 GLU A C 1
ATOM 2236 O O . GLU A 1 292 ? 2.148 21.797 -4.809 1 97.94 292 GLU A O 1
ATOM 2241 N N . ASP A 1 293 ? 4.402 21.5 -4.961 1 97.44 293 ASP A N 1
ATOM 2242 C CA . ASP A 1 293 ? 4.359 21.203 -6.391 1 97.44 293 ASP A CA 1
ATOM 2243 C C . ASP A 1 293 ? 3.938 19.75 -6.641 1 97.44 293 ASP A C 1
ATOM 2245 O O . ASP A 1 293 ? 3.604 19.375 -7.77 1 97.44 293 ASP A O 1
ATOM 2249 N N . LEU A 1 294 ? 4.02 18.938 -5.68 1 98.38 294 LEU A N 1
ATOM 2250 C CA . LEU A 1 294 ? 3.68 17.531 -5.828 1 98.38 294 LEU A CA 1
ATOM 2251 C C . LEU A 1 294 ? 2.23 17.266 -5.43 1 98.38 294 LEU A C 1
ATOM 2253 O O . LEU A 1 294 ? 1.752 17.812 -4.43 1 98.38 294 LEU A O 1
ATOM 2257 N N . VAL A 1 295 ? 1.53 16.516 -6.199 1 98.38 295 VAL A N 1
ATOM 2258 C CA . VAL A 1 295 ? 0.233 15.961 -5.828 1 98.38 295 VAL A CA 1
ATOM 2259 C C . VAL A 1 295 ? 0.314 14.438 -5.801 1 98.38 295 VAL A C 1
ATOM 2261 O O . VAL A 1 295 ? 0.374 13.797 -6.852 1 98.38 295 VAL A O 1
ATOM 2264 N N . PHE A 1 296 ? 0.31 13.906 -4.637 1 97.81 296 PHE A N 1
ATOM 2265 C CA . PHE A 1 296 ? 0.507 12.469 -4.461 1 97.81 296 PHE A CA 1
ATOM 2266 C C . PHE A 1 296 ? -0.753 11.703 -4.836 1 97.81 296 PHE A C 1
ATOM 2268 O O . PHE A 1 296 ? -1.867 12.195 -4.652 1 97.81 296 PHE A O 1
ATOM 2275 N N . VAL A 1 297 ? -0.556 10.492 -5.312 1 94.75 297 VAL A N 1
ATOM 2276 C CA . VAL A 1 297 ? -1.64 9.547 -5.578 1 94.75 297 VAL A CA 1
ATOM 2277 C C . VAL A 1 297 ? -1.933 8.734 -4.32 1 94.75 297 VAL A C 1
ATOM 2279 O O . VAL A 1 297 ? -1.016 8.195 -3.695 1 94.75 297 VAL A O 1
ATOM 2282 N N . GLU A 1 298 ? -3.195 8.664 -4.039 1 88.38 298 GLU A N 1
ATOM 2283 C CA . GLU A 1 298 ? -3.58 7.891 -2.859 1 88.38 298 GLU A CA 1
ATOM 2284 C C . GLU A 1 298 ? -3.268 6.406 -3.047 1 88.38 298 GLU A C 1
ATOM 2286 O O . GLU A 1 298 ? -3.332 5.891 -4.164 1 88.38 298 GLU A O 1
ATOM 2291 N N . LYS A 1 299 ? -2.943 5.801 -1.932 1 76.88 299 LYS A N 1
ATOM 2292 C CA . LYS A 1 299 ? -2.709 4.363 -1.964 1 76.88 299 LYS A CA 1
ATOM 2293 C C . LYS A 1 299 ? -3.979 3.59 -1.618 1 76.88 299 LYS A C 1
ATOM 2295 O O . LYS A 1 299 ? -4.832 4.086 -0.879 1 76.88 299 LYS A O 1
ATOM 2300 N N . MET B 1 1 ? -11.461 -18.688 8.859 1 78.06 1 MET B N 1
ATOM 2301 C CA . MET B 1 1 ? -12.438 -17.766 8.297 1 78.06 1 MET B CA 1
ATOM 2302 C C . MET B 1 1 ? -13.094 -18.359 7.055 1 78.06 1 MET B C 1
ATOM 2304 O O . MET B 1 1 ? -12.406 -18.891 6.18 1 78.06 1 MET B O 1
ATOM 2308 N N . PRO B 1 2 ? -14.398 -18.375 7.047 1 94 2 PRO B N 1
ATOM 2309 C CA . PRO B 1 2 ? -15.062 -18.984 5.895 1 94 2 PRO B CA 1
ATOM 2310 C C . PRO B 1 2 ? -14.852 -18.188 4.605 1 94 2 PRO B C 1
ATOM 2312 O O . PRO B 1 2 ? -14.656 -16.969 4.648 1 94 2 PRO B O 1
ATOM 2315 N N . MET B 1 3 ? -14.773 -18.875 3.492 1 97.25 3 MET B N 1
ATOM 2316 C CA . MET B 1 3 ? -14.664 -18.25 2.172 1 97.25 3 MET B CA 1
ATOM 2317 C C . MET B 1 3 ? -16.031 -18.188 1.491 1 97.25 3 MET B C 1
ATOM 2319 O O . MET B 1 3 ? -16.891 -19.016 1.749 1 97.25 3 MET B O 1
ATOM 2323 N N . LEU B 1 4 ? -16.203 -17.203 0.686 1 98 4 LEU B N 1
ATOM 2324 C CA . LEU B 1 4 ? -17.422 -17.047 -0.084 1 98 4 LEU B CA 1
ATOM 2325 C C . LEU B 1 4 ? -17.375 -17.859 -1.37 1 98 4 LEU B C 1
ATOM 2327 O O . LEU B 1 4 ? -16.422 -17.766 -2.139 1 98 4 LEU B O 1
ATOM 2331 N N . LEU B 1 5 ? -18.422 -18.609 -1.591 1 98.44 5 LEU B N 1
ATOM 2332 C CA . LEU B 1 5 ? -18.562 -19.375 -2.83 1 98.44 5 LEU B CA 1
ATOM 2333 C C . LEU B 1 5 ? -19.297 -18.562 -3.887 1 98.44 5 LEU B C 1
ATOM 2335 O O . LEU B 1 5 ? -20.375 -18.016 -3.613 1 98.44 5 LEU B O 1
ATOM 2339 N N . ILE B 1 6 ? -18.703 -18.469 -5.062 1 98.62 6 ILE B N 1
ATOM 2340 C CA . ILE B 1 6 ? -19.375 -17.844 -6.203 1 98.62 6 ILE B CA 1
ATOM 2341 C C . ILE B 1 6 ? -19.266 -18.766 -7.418 1 98.62 6 ILE B C 1
ATOM 2343 O O . ILE B 1 6 ? -18.172 -19.141 -7.832 1 98.62 6 ILE B O 1
ATOM 2347 N N . THR B 1 7 ? -20.422 -19.156 -7.996 1 98.5 7 THR B N 1
ATOM 2348 C CA . THR B 1 7 ? -20.438 -19.984 -9.203 1 98.5 7 THR B CA 1
ATOM 2349 C C . THR B 1 7 ? -20.531 -19.109 -10.445 1 98.5 7 THR B C 1
ATOM 2351 O O . THR B 1 7 ? -21.031 -17.984 -10.391 1 98.5 7 THR B O 1
ATOM 2354 N N . GLY B 1 8 ? -19.953 -19.625 -11.508 1 98.5 8 GLY B N 1
ATOM 2355 C CA . GLY B 1 8 ? -19.938 -18.875 -12.758 1 98.5 8 GLY B CA 1
ATOM 2356 C C . GLY B 1 8 ? -19.141 -19.547 -13.852 1 98.5 8 GLY B C 1
ATOM 2357 O O . GLY B 1 8 ? -19.219 -20.766 -14.016 1 98.5 8 GLY B O 1
ATOM 2358 N N . SER B 1 9 ? -18.484 -18.719 -14.641 1 98.56 9 SER B N 1
ATOM 2359 C CA . SER B 1 9 ? -17.703 -19.25 -15.758 1 98.56 9 SER B CA 1
ATOM 2360 C C . SER B 1 9 ? -16.406 -18.469 -15.938 1 98.56 9 SER B C 1
ATOM 2362 O O . SER B 1 9 ? -16.344 -17.281 -15.633 1 98.56 9 SER B O 1
ATOM 2364 N N . TYR B 1 10 ? -15.461 -19.219 -16.422 1 98.75 10 TYR B N 1
ATOM 2365 C CA . TYR B 1 10 ? -14.203 -18.594 -16.812 1 98.75 10 TYR B CA 1
ATOM 2366 C C . TYR B 1 10 ? -14.227 -18.188 -18.281 1 98.75 10 TYR B C 1
ATOM 2368 O O . TYR B 1 10 ? -14.758 -18.906 -19.125 1 98.75 10 TYR B O 1
ATOM 2376 N N . ARG B 1 11 ? -13.688 -17.031 -18.531 1 97.69 11 ARG B N 1
ATOM 2377 C CA . ARG B 1 11 ? -13.555 -16.484 -19.875 1 97.69 11 ARG B CA 1
ATOM 2378 C C . ARG B 1 11 ? -12.156 -15.922 -20.109 1 97.69 11 ARG B C 1
ATOM 2380 O O . ARG B 1 11 ? -11.602 -15.258 -19.234 1 97.69 11 ARG B O 1
ATOM 2387 N N . ILE B 1 12 ? -11.625 -16.188 -21.344 1 98 12 ILE B N 1
ATOM 2388 C CA . ILE B 1 12 ? -10.219 -15.805 -21.5 1 98 12 ILE B CA 1
ATOM 2389 C C . ILE B 1 12 ? -10.039 -14.977 -22.766 1 98 12 ILE B C 1
ATOM 2391 O O . ILE B 1 12 ? -8.992 -14.359 -22.969 1 98 12 ILE B O 1
ATOM 2395 N N . LEU B 1 13 ? -11.062 -14.938 -23.688 1 97.06 13 LEU B N 1
ATOM 2396 C CA . LEU B 1 13 ? -10.938 -14.188 -24.938 1 97.06 13 LEU B CA 1
ATOM 2397 C C . LEU B 1 13 ? -10.672 -12.711 -24.672 1 97.06 13 LEU B C 1
ATOM 2399 O O . LEU B 1 13 ? -11.383 -12.078 -23.891 1 97.06 13 LEU B O 1
ATOM 2403 N N . GLY B 1 14 ? -9.609 -12.219 -25.281 1 96.56 14 GLY B N 1
ATOM 2404 C CA . GLY B 1 14 ? -9.273 -10.812 -25.156 1 96.56 14 GLY B CA 1
ATOM 2405 C C . GLY B 1 14 ? -8.414 -10.5 -23.953 1 96.56 14 GLY B C 1
ATOM 2406 O O . GLY B 1 14 ? -7.938 -9.375 -23.797 1 96.56 14 GLY B O 1
ATOM 2407 N N . ASP B 1 15 ? -8.234 -11.461 -23.094 1 97.12 15 ASP B N 1
ATOM 2408 C CA . ASP B 1 15 ? -7.418 -11.297 -21.906 1 97.12 15 ASP B CA 1
ATOM 2409 C C . ASP B 1 15 ? -6.027 -11.898 -22.094 1 97.12 15 ASP B C 1
ATOM 2411 O O . ASP B 1 15 ? -5.719 -12.422 -23.172 1 97.12 15 ASP B O 1
ATOM 2415 N N . ARG B 1 16 ? -5.195 -11.758 -21.094 1 97.56 16 ARG B N 1
ATOM 2416 C CA . ARG B 1 16 ? -3.857 -12.344 -21.047 1 97.56 16 ARG B CA 1
ATOM 2417 C C . ARG B 1 16 ? -3.676 -13.227 -19.828 1 97.56 16 ARG B C 1
ATOM 2419 O O . ARG B 1 16 ? -2.852 -12.93 -18.953 1 97.56 16 ARG B O 1
ATOM 2426 N N . PRO B 1 17 ? -4.414 -14.328 -19.781 1 98.06 17 PRO B N 1
ATOM 2427 C CA . PRO B 1 17 ? -4.207 -15.211 -18.625 1 98.06 17 PRO B CA 1
ATOM 2428 C C . PRO B 1 17 ? -2.766 -15.703 -18.516 1 98.06 17 PRO B C 1
ATOM 2430 O O . PRO B 1 17 ? -2.088 -15.875 -19.531 1 98.06 17 PRO B O 1
ATOM 2433 N N . ASP B 1 18 ? -2.283 -15.781 -17.297 1 97.56 18 ASP B N 1
ATOM 2434 C CA . ASP B 1 18 ? -1.027 -16.469 -17 1 97.56 18 ASP B CA 1
ATOM 2435 C C . ASP B 1 18 ? -1.246 -17.594 -16 1 97.56 18 ASP B C 1
ATOM 2437 O O . ASP B 1 18 ? -2.35 -18.141 -15.898 1 97.56 18 ASP B O 1
ATOM 2441 N N . GLY B 1 19 ? -0.235 -18.062 -15.367 1 98 19 GLY B N 1
ATOM 2442 C CA . GLY B 1 19 ? -0.363 -19.266 -14.57 1 98 19 GLY B CA 1
ATOM 2443 C C . GLY B 1 19 ? -1.036 -19.031 -13.234 1 98 19 GLY B C 1
ATOM 2444 O O . GLY B 1 19 ? -1.271 -19.969 -12.477 1 98 19 GLY B O 1
ATOM 2445 N N . ASP B 1 20 ? -1.383 -17.734 -12.914 1 98.56 20 ASP B N 1
ATOM 2446 C CA . ASP B 1 20 ? -2.025 -17.484 -11.625 1 98.56 20 ASP B CA 1
ATOM 2447 C C . ASP B 1 20 ? -3.057 -16.359 -11.734 1 98.56 20 ASP B C 1
ATOM 2449 O O . ASP B 1 20 ? -3.404 -15.727 -10.742 1 98.56 20 ASP B O 1
ATOM 2453 N N . THR B 1 21 ? -3.475 -16.062 -12.93 1 98.31 21 THR B N 1
ATOM 2454 C CA . THR B 1 21 ? -4.527 -15.078 -13.164 1 98.31 21 THR B CA 1
ATOM 2455 C C . THR B 1 21 ? -5.461 -15.539 -14.273 1 98.31 21 THR B C 1
ATOM 2457 O O . THR B 1 21 ? -5.008 -15.953 -15.344 1 98.31 21 THR B O 1
ATOM 2460 N N . VAL B 1 22 ? -6.766 -15.461 -14.07 1 98.38 22 VAL B N 1
ATOM 2461 C CA . VAL B 1 22 ? -7.773 -15.82 -15.062 1 98.38 22 VAL B CA 1
ATOM 2462 C C . VAL B 1 22 ? -9.039 -14.992 -14.836 1 98.38 22 VAL B C 1
ATOM 2464 O O . VAL B 1 22 ? -9.297 -14.539 -13.719 1 98.38 22 VAL B O 1
ATOM 2467 N N . HIS B 1 23 ? -9.781 -14.781 -15.883 1 98.5 23 HIS B N 1
ATOM 2468 C CA . HIS B 1 23 ? -11 -13.984 -15.797 1 98.5 23 HIS B CA 1
ATOM 2469 C C . HIS B 1 23 ? -12.211 -14.852 -15.477 1 98.5 23 HIS B C 1
ATOM 2471 O O . HIS B 1 23 ? -12.352 -15.953 -16.016 1 98.5 23 HIS B O 1
ATOM 2477 N N . PHE B 1 24 ? -13.086 -14.328 -14.617 1 98.75 24 PHE B N 1
ATOM 2478 C CA . PHE B 1 24 ? -14.258 -15.055 -14.133 1 98.75 24 PHE B CA 1
ATOM 2479 C C . PHE B 1 24 ? -15.5 -14.172 -14.172 1 98.75 24 PHE B C 1
ATOM 2481 O O . PHE B 1 24 ? -15.438 -12.992 -13.828 1 98.75 24 PHE B O 1
ATOM 2488 N N . THR B 1 25 ? -16.578 -14.727 -14.641 1 98.12 25 THR B N 1
ATOM 2489 C CA . THR B 1 25 ? -17.875 -14.055 -14.625 1 98.12 25 THR B CA 1
ATOM 2490 C C . THR B 1 25 ? -18.875 -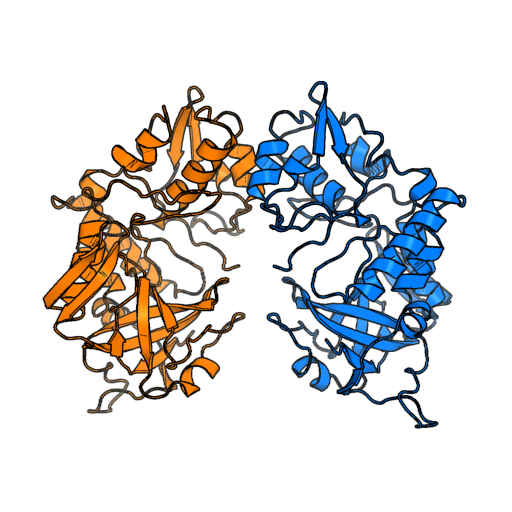14.836 -13.781 1 98.12 25 THR B C 1
ATOM 2492 O O . THR B 1 25 ? -19.281 -15.945 -14.148 1 98.12 25 THR B O 1
ATOM 2495 N N . PRO B 1 26 ? -19.281 -14.211 -12.688 1 98.19 26 PRO B N 1
ATOM 2496 C CA . PRO B 1 26 ? -20.312 -14.883 -11.891 1 98.19 26 PRO B CA 1
ATOM 2497 C C . PRO B 1 26 ? -21.625 -15.055 -12.656 1 98.19 26 PRO B C 1
ATOM 2499 O O . PRO B 1 26 ? -21.938 -14.258 -13.539 1 98.19 26 PRO B O 1
ATOM 2502 N N . GLN B 1 27 ? -22.375 -16.109 -12.273 1 97.06 27 GLN B N 1
ATOM 2503 C CA . GLN B 1 27 ? -23.734 -16.219 -12.766 1 97.06 27 GLN B CA 1
ATOM 2504 C 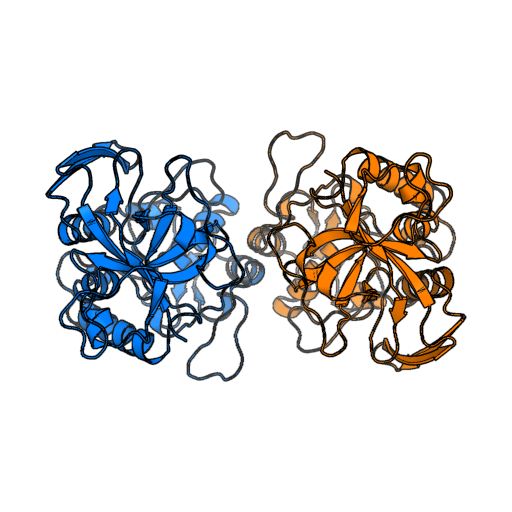C . GLN B 1 27 ? -24.562 -15 -12.359 1 97.06 27 GLN B C 1
ATOM 2506 O O . GLN B 1 27 ? -25.391 -14.508 -13.133 1 97.06 27 GLN B O 1
ATOM 2511 N N . ASP B 1 28 ? -24.281 -14.57 -11.172 1 96 28 ASP B N 1
ATOM 2512 C CA . ASP B 1 28 ? -24.875 -13.336 -10.648 1 96 28 ASP B CA 1
ATOM 2513 C C . ASP B 1 28 ? -23.781 -12.391 -10.133 1 96 28 ASP B C 1
ATOM 2515 O O . ASP B 1 28 ? -23.25 -12.586 -9.047 1 96 28 ASP B O 1
ATOM 2519 N N . PRO B 1 29 ? -23.578 -11.297 -10.898 1 94.5 29 PRO B N 1
ATOM 2520 C CA . PRO B 1 29 ? -22.5 -10.375 -10.539 1 94.5 29 PRO B CA 1
ATOM 2521 C C . PRO B 1 29 ? -22.75 -9.648 -9.219 1 94.5 29 PRO B C 1
ATOM 2523 O O . PRO B 1 29 ? -21.828 -9.031 -8.664 1 94.5 29 PRO B O 1
ATOM 2526 N N . GLY B 1 30 ? -23.938 -9.68 -8.711 1 92.81 30 GLY B N 1
ATOM 2527 C CA . GLY B 1 30 ? -24.234 -9.055 -7.438 1 92.81 30 GLY B CA 1
ATOM 2528 C C . GLY B 1 30 ? -23.438 -9.625 -6.285 1 92.81 30 GLY B C 1
ATOM 2529 O O . GLY B 1 30 ? -23.234 -8.953 -5.27 1 92.81 30 GLY B O 1
ATOM 2530 N N . PHE B 1 31 ? -22.922 -10.844 -6.477 1 93.88 31 PHE B N 1
ATOM 2531 C CA . PHE B 1 31 ? -22.203 -11.508 -5.395 1 93.88 31 PHE B CA 1
ATOM 2532 C C . PHE B 1 31 ? -20.828 -10.891 -5.199 1 93.88 31 PHE B C 1
ATOM 2534 O O . PHE B 1 31 ? -20.172 -11.133 -4.18 1 93.88 31 PHE B O 1
ATOM 2541 N N . TRP B 1 32 ? -20.328 -10.078 -6.191 1 94.56 32 TRP B N 1
ATOM 2542 C CA . TRP B 1 32 ? -19.078 -9.359 -5.98 1 94.56 32 TRP B CA 1
ATOM 2543 C C . TRP B 1 32 ? -19.172 -8.453 -4.754 1 94.56 32 TRP B C 1
ATOM 2545 O O . TRP B 1 32 ? -18.172 -8.25 -4.051 1 94.56 32 TRP B O 1
ATOM 2555 N N . CYS B 1 33 ? -20.328 -7.941 -4.379 1 89.31 33 CYS B N 1
ATOM 2556 C CA . CYS B 1 33 ? -20.531 -7.004 -3.279 1 89.31 33 CYS B CA 1
ATOM 2557 C C . CYS B 1 33 ? -20.438 -7.711 -1.935 1 89.31 33 CYS B C 1
ATOM 2559 O O . CYS B 1 33 ? -20.297 -7.062 -0.895 1 89.31 33 CYS B O 1
ATOM 2561 N N . GLU B 1 34 ? -20.469 -9.062 -2.014 1 92.94 34 GLU B N 1
ATOM 2562 C CA . GLU B 1 34 ? -20.422 -9.828 -0.772 1 92.94 34 GLU B CA 1
ATOM 2563 C C . GLU B 1 34 ? -19.016 -10.305 -0.462 1 92.94 34 GLU B C 1
ATOM 2565 O O . GLU B 1 34 ? -18.766 -10.914 0.584 1 92.94 34 GLU B O 1
ATOM 2570 N N . VAL B 1 35 ? -18.141 -10.109 -1.386 1 94.5 35 VAL B N 1
ATOM 2571 C CA . VAL B 1 35 ? -16.75 -10.516 -1.163 1 94.5 35 VAL B CA 1
ATOM 2572 C C . VAL B 1 35 ? -16.188 -9.781 0.053 1 94.5 35 VAL B C 1
ATOM 2574 O O . VAL B 1 35 ? -16.234 -8.555 0.12 1 94.5 35 VAL B O 1
ATOM 2577 N N . PRO B 1 36 ? -15.703 -10.523 1.028 1 90.19 36 PRO B N 1
ATOM 2578 C CA . PRO B 1 36 ? -15.195 -9.883 2.24 1 90.19 36 PRO B CA 1
ATOM 2579 C C . PRO B 1 36 ? -13.852 -9.18 2.018 1 90.19 36 PRO B C 1
ATOM 2581 O O . PRO B 1 36 ? -13.281 -9.258 0.926 1 90.19 36 PRO B O 1
ATOM 2584 N N . GLY B 1 37 ? -13.422 -8.477 3.1 1 83.12 37 GLY B N 1
ATOM 2585 C CA . GLY B 1 37 ? -12.109 -7.852 3.064 1 83.12 37 GLY B CA 1
ATOM 2586 C C . GLY B 1 37 ? -12.172 -6.34 2.939 1 83.12 37 GLY B C 1
ATOM 2587 O O . GLY B 1 37 ? -13.258 -5.762 2.859 1 83.12 37 GLY B O 1
ATOM 2588 N N . GLU B 1 38 ? -10.977 -5.75 2.854 1 77.06 38 GLU B N 1
ATOM 2589 C CA . GLU B 1 38 ? -10.867 -4.293 2.885 1 77.06 38 GLU B CA 1
ATOM 2590 C C . GLU B 1 38 ? -11.016 -3.699 1.488 1 77.06 38 GLU B C 1
ATOM 2592 O O . GLU B 1 38 ? -11.453 -2.557 1.338 1 77.06 38 GLU B O 1
ATOM 2597 N N . HIS B 1 39 ? -10.727 -4.496 0.495 1 83.5 39 HIS B N 1
ATOM 2598 C CA . HIS B 1 39 ? -10.766 -4.023 -0.884 1 83.5 39 HIS B CA 1
ATOM 2599 C C . HIS B 1 39 ? -12 -4.551 -1.612 1 83.5 39 HIS B C 1
ATOM 2601 O O . HIS B 1 39 ? -12.492 -5.637 -1.293 1 83.5 39 HIS B O 1
ATOM 2607 N N . ARG B 1 40 ? -12.406 -3.752 -2.57 1 84.38 40 ARG B N 1
ATOM 2608 C CA . ARG B 1 40 ? -13.523 -4.172 -3.408 1 84.38 40 ARG B CA 1
ATOM 2609 C C . ARG B 1 40 ? -13.031 -4.773 -4.719 1 84.38 40 ARG B C 1
ATOM 2611 O O . ARG B 1 40 ? -12.008 -4.348 -5.258 1 84.38 40 ARG B O 1
ATOM 2618 N N . VAL B 1 41 ? -13.828 -5.723 -5.246 1 93.31 41 VAL B N 1
ATOM 2619 C CA . VAL B 1 41 ? -13.523 -6.312 -6.543 1 93.31 41 VAL B CA 1
ATOM 2620 C C . VAL B 1 41 ? -13.875 -5.332 -7.66 1 93.31 41 VAL B C 1
ATOM 2622 O O . VAL B 1 41 ? -14.969 -4.766 -7.672 1 93.31 41 VAL B O 1
ATOM 2625 N N . LYS B 1 42 ? -12.945 -5.102 -8.523 1 92.81 42 LYS B N 1
ATOM 2626 C CA . LYS B 1 42 ? -13.211 -4.297 -9.711 1 92.81 42 LYS B CA 1
ATOM 2627 C C . LYS B 1 42 ? -13.773 -5.156 -10.844 1 92.81 42 LYS B C 1
ATOM 2629 O O . LYS B 1 42 ? -13.062 -6.004 -11.391 1 92.81 42 LYS B O 1
ATOM 2634 N N . ARG B 1 43 ? -14.984 -4.883 -11.234 1 93.69 43 ARG B N 1
ATOM 2635 C CA . ARG B 1 43 ? -15.648 -5.656 -12.281 1 93.69 43 ARG B CA 1
ATOM 2636 C C . ARG B 1 43 ? -15.562 -4.945 -13.625 1 93.69 43 ARG B C 1
ATOM 2638 O O . ARG B 1 43 ? -15.438 -3.723 -13.68 1 93.69 43 ARG B O 1
ATOM 2645 N N . ASP B 1 44 ? -15.594 -5.668 -14.625 1 93.94 44 ASP B N 1
ATOM 2646 C CA . ASP B 1 44 ? -15.688 -5.062 -15.953 1 93.94 44 ASP B CA 1
ATOM 2647 C C . ASP B 1 44 ? -17.141 -4.781 -16.328 1 93.94 44 ASP B C 1
ATOM 2649 O O . ASP B 1 44 ? -18.047 -4.973 -15.523 1 93.94 44 ASP B O 1
ATOM 2653 N N . GLU B 1 45 ? -17.344 -4.297 -17.547 1 91.5 45 GLU B N 1
ATOM 2654 C CA . GLU B 1 45 ? -18.672 -3.852 -18 1 91.5 45 GLU B CA 1
ATOM 2655 C C . GLU B 1 45 ? -19.625 -5.031 -18.172 1 91.5 45 GLU B C 1
ATOM 2657 O O . GLU B 1 45 ? -20.844 -4.848 -18.188 1 91.5 45 GLU B O 1
ATOM 2662 N N . PHE B 1 46 ? -19.125 -6.246 -18.141 1 91.25 46 PHE B N 1
ATOM 2663 C CA . PHE B 1 46 ? -19.953 -7.43 -18.344 1 91.25 46 PHE B CA 1
ATOM 2664 C C . PHE B 1 46 ? -20.156 -8.18 -17.047 1 91.25 46 PHE B C 1
ATOM 2666 O O . PHE B 1 46 ? -20.75 -9.266 -17.031 1 91.25 46 PHE B O 1
ATOM 2673 N N . GLY B 1 47 ? -19.562 -7.598 -16.031 1 94 47 GLY B N 1
ATOM 2674 C CA . GLY B 1 47 ? -19.781 -8.164 -14.703 1 94 47 GLY B CA 1
ATOM 2675 C C . GLY B 1 47 ? -18.703 -9.156 -14.305 1 94 47 GLY B C 1
ATOM 2676 O O . GLY B 1 47 ? -18.797 -9.781 -13.242 1 94 47 GLY B O 1
ATOM 2677 N N . GLY B 1 48 ? -17.734 -9.344 -15.109 1 97.56 48 GLY B N 1
ATOM 2678 C CA . GLY B 1 48 ? -16.609 -10.227 -14.797 1 97.56 48 GLY B CA 1
ATOM 2679 C C . GLY B 1 48 ? -15.477 -9.516 -14.086 1 97.56 48 GLY B C 1
ATOM 2680 O O . GLY B 1 48 ? -15.469 -8.289 -13.984 1 97.56 48 GLY B O 1
ATOM 2681 N N . ALA B 1 49 ? -14.594 -10.328 -13.539 1 98.06 49 ALA B N 1
ATOM 2682 C CA . ALA B 1 49 ? -13.438 -9.766 -12.852 1 98.06 49 ALA B CA 1
ATOM 2683 C C . ALA B 1 49 ? -12.219 -10.68 -12.992 1 98.06 49 ALA B C 1
ATOM 2685 O O . ALA B 1 49 ? -12.359 -11.867 -13.281 1 98.06 49 ALA B O 1
ATOM 2686 N N . SER B 1 50 ? -11.102 -10.094 -12.867 1 98 50 SER B N 1
ATOM 2687 C CA . SER B 1 50 ? -9.867 -10.867 -12.836 1 98 50 SER B CA 1
ATOM 2688 C C . SER B 1 50 ? -9.711 -11.609 -11.516 1 98 50 SER B C 1
ATOM 2690 O O . SER B 1 50 ? -9.953 -11.047 -10.453 1 98 50 SER B O 1
ATOM 2692 N N . ILE B 1 51 ? -9.328 -12.867 -11.594 1 98.62 51 ILE B N 1
ATOM 2693 C CA . ILE B 1 51 ? -9.062 -13.688 -10.414 1 98.62 51 ILE B CA 1
ATOM 2694 C C . ILE B 1 51 ? -7.559 -13.852 -10.227 1 98.62 51 ILE B C 1
ATOM 2696 O O . ILE B 1 51 ? -6.852 -14.258 -11.148 1 98.62 51 ILE B O 1
ATOM 2700 N N . ARG B 1 52 ? -7.09 -13.438 -9.094 1 98.06 52 ARG B N 1
ATOM 2701 C CA . ARG B 1 52 ? -5.766 -13.836 -8.633 1 98.06 52 ARG B CA 1
ATOM 2702 C C . ARG B 1 52 ? -5.828 -15.148 -7.855 1 98.06 52 ARG B C 1
ATOM 2704 O O . ARG B 1 52 ? -6.449 -15.219 -6.793 1 98.06 52 ARG B O 1
ATOM 2711 N N . VAL B 1 53 ? -5.18 -16.141 -8.383 1 98.62 53 VAL B N 1
ATOM 2712 C CA . VAL B 1 53 ? -5.254 -17.469 -7.77 1 98.62 53 VAL B CA 1
ATOM 2713 C C . VAL B 1 53 ? -4.484 -17.469 -6.449 1 98.62 53 VAL B C 1
ATOM 2715 O O . VAL B 1 53 ? -3.283 -17.188 -6.426 1 98.62 53 VAL B O 1
ATOM 2718 N N . ASP B 1 54 ? -5.16 -17.828 -5.41 1 98.19 54 ASP B N 1
ATOM 2719 C CA . ASP B 1 54 ? -4.68 -17.641 -4.043 1 98.19 54 ASP B CA 1
ATOM 2720 C C . ASP B 1 54 ? -3.555 -18.625 -3.723 1 98.19 54 ASP B C 1
ATOM 2722 O O . ASP B 1 54 ? -3.637 -19.812 -4.074 1 98.19 54 ASP B O 1
ATOM 2726 N N . GLY B 1 55 ? -2.514 -18.172 -3.113 1 98.44 55 GLY B N 1
ATOM 2727 C CA . GLY B 1 55 ? -1.486 -19.016 -2.521 1 98.44 55 GLY B CA 1
ATOM 2728 C C . GLY B 1 55 ? -0.441 -19.469 -3.523 1 98.44 55 GLY B C 1
ATOM 2729 O O . GLY B 1 55 ? 0.468 -20.219 -3.176 1 98.44 55 GLY B O 1
ATOM 2730 N N . ILE B 1 56 ? -0.604 -19.078 -4.742 1 98.69 56 ILE B N 1
ATOM 2731 C CA . ILE B 1 56 ? 0.391 -19.5 -5.727 1 98.69 56 ILE B CA 1
ATOM 2732 C C . ILE B 1 56 ? 0.893 -18.266 -6.492 1 98.69 56 ILE B C 1
ATOM 2734 O O . ILE B 1 56 ? 0.265 -17.219 -6.461 1 98.69 56 ILE B O 1
ATOM 2738 N N . ASP B 1 57 ? 2.023 -18.406 -7.078 1 98.75 57 ASP B N 1
ATOM 2739 C CA . ASP B 1 57 ? 2.693 -17.375 -7.855 1 98.75 57 ASP B CA 1
ATOM 2740 C C . ASP B 1 57 ? 3.414 -17.969 -9.062 1 98.75 57 ASP B C 1
ATOM 2742 O O . ASP B 1 57 ? 4.406 -18.688 -8.906 1 98.75 57 ASP B O 1
ATOM 2746 N N . ALA B 1 58 ? 2.83 -17.688 -10.211 1 98.75 58 ALA B N 1
ATOM 2747 C CA . ALA B 1 58 ? 3.412 -18.219 -11.445 1 98.75 58 ALA B CA 1
ATOM 2748 C C . ALA B 1 58 ? 4.465 -17.281 -12.008 1 98.75 58 ALA B C 1
ATOM 2750 O O . ALA B 1 58 ? 4.383 -16.062 -11.812 1 98.75 58 ALA B O 1
ATOM 2751 N N . THR B 1 59 ? 5.469 -17.891 -12.656 1 98.69 59 THR B N 1
ATOM 2752 C CA . THR B 1 59 ? 6.453 -17.047 -13.32 1 98.69 59 THR B CA 1
ATOM 2753 C C . THR B 1 59 ? 5.773 -16.109 -14.32 1 98.69 59 THR B C 1
ATOM 2755 O O . THR B 1 59 ? 4.793 -16.484 -14.961 1 98.69 59 THR B O 1
ATOM 2758 N N . GLU B 1 60 ? 6.297 -14.891 -14.477 1 98.38 60 GLU B N 1
ATOM 2759 C CA . GLU B 1 60 ? 5.645 -13.805 -15.195 1 98.38 60 GLU B CA 1
ATOM 2760 C C . GLU B 1 60 ? 5.707 -14.031 -16.703 1 98.38 60 GLU B C 1
ATOM 2762 O O . GLU B 1 60 ? 6.785 -14.266 -17.25 1 98.38 60 GLU B O 1
ATOM 2767 N N . THR B 1 61 ? 4.582 -13.875 -17.391 1 98.38 61 THR B N 1
ATOM 2768 C CA . THR B 1 61 ? 4.543 -13.891 -18.844 1 98.38 61 THR B CA 1
ATOM 2769 C C . THR B 1 61 ? 4.629 -12.477 -19.406 1 98.38 61 THR B C 1
ATOM 2771 O O . THR B 1 61 ? 5.008 -12.281 -20.562 1 98.38 61 THR B O 1
ATOM 2774 N N . HIS B 1 62 ? 4.254 -11.578 -18.656 1 97.56 62 HIS B N 1
ATOM 2775 C CA . HIS B 1 62 ? 4.266 -10.156 -18.969 1 97.56 62 HIS B CA 1
ATOM 2776 C C . HIS B 1 62 ? 4.207 -9.312 -17.703 1 97.56 62 HIS B C 1
ATOM 2778 O O . HIS B 1 62 ? 3.277 -9.453 -16.906 1 97.56 62 HIS B O 1
ATOM 2784 N N . TYR B 1 63 ? 5.164 -8.555 -17.531 1 97.44 63 TYR B N 1
ATOM 2785 C CA . TYR B 1 63 ? 5.301 -7.688 -16.375 1 97.44 63 TYR B CA 1
ATOM 2786 C C . TYR B 1 63 ? 5.723 -6.281 -16.781 1 97.44 63 TYR B C 1
ATOM 2788 O O . TYR B 1 63 ? 6.789 -6.094 -17.375 1 97.44 63 TYR B O 1
ATOM 2796 N N . LYS B 1 64 ? 4.914 -5.312 -16.453 1 95.25 64 LYS B N 1
ATOM 2797 C CA . LYS B 1 64 ? 5.246 -3.936 -16.812 1 95.25 64 LYS B CA 1
ATOM 2798 C C . LYS B 1 64 ? 6.113 -3.279 -15.742 1 95.25 64 LYS B C 1
ATOM 2800 O O . LYS B 1 64 ? 7.191 -2.766 -16.031 1 95.25 64 LYS B O 1
ATOM 2805 N N . GLY B 1 65 ? 5.59 -3.307 -14.438 1 93.31 65 GLY B N 1
ATOM 2806 C CA . GLY B 1 65 ? 6.309 -2.713 -13.32 1 93.31 65 GLY B CA 1
ATOM 2807 C C . GLY B 1 65 ? 6.746 -1.283 -13.586 1 93.31 65 GLY B C 1
ATOM 2808 O O . GLY B 1 65 ? 5.934 -0.443 -13.977 1 93.31 65 GLY B O 1
ATOM 2809 N N . ALA B 1 66 ? 7.988 -0.97 -13.391 1 89.62 66 ALA B N 1
ATOM 2810 C CA . ALA B 1 66 ? 8.539 0.366 -13.594 1 89.62 66 ALA B CA 1
ATOM 2811 C C . ALA B 1 66 ? 8.523 0.749 -15.07 1 89.62 66 ALA B C 1
ATOM 2813 O O . ALA B 1 66 ? 8.57 1.933 -15.406 1 89.62 66 ALA B O 1
ATOM 2814 N N . GLY B 1 67 ? 8.328 -0.196 -15.938 1 86.5 67 GLY B N 1
ATOM 2815 C CA . GLY B 1 67 ? 8.211 0.048 -17.359 1 86.5 67 GLY B CA 1
ATOM 2816 C C . GLY B 1 67 ? 9.461 0.646 -17.984 1 86.5 67 GLY B C 1
ATOM 2817 O O . GLY B 1 67 ? 10.555 0.504 -17.422 1 86.5 67 GLY B O 1
ATOM 2818 N N . PRO B 1 68 ? 9.344 1.122 -19.078 1 89.06 68 PRO B N 1
ATOM 2819 C CA . PRO B 1 68 ? 8.102 1.353 -19.812 1 89.06 68 PRO B CA 1
ATOM 2820 C C . PRO B 1 68 ? 7.625 0.113 -20.578 1 89.06 68 PRO B C 1
ATOM 2822 O O . PRO B 1 68 ? 6.457 0.035 -20.969 1 89.06 68 PRO B O 1
ATOM 2825 N N . THR B 1 69 ? 8.461 -0.777 -20.859 1 93.19 69 THR B N 1
ATOM 2826 C CA . THR B 1 69 ? 8.109 -1.951 -21.641 1 93.19 69 THR B CA 1
ATOM 2827 C C . THR B 1 69 ? 7.781 -3.135 -20.734 1 93.19 69 THR B C 1
ATOM 2829 O O . THR B 1 69 ? 8.234 -3.188 -19.594 1 93.19 69 THR B O 1
ATOM 2832 N N . PHE B 1 70 ? 7.07 -4.043 -21.344 1 96.56 70 PHE B N 1
ATOM 2833 C CA . PHE B 1 70 ? 6.793 -5.289 -20.641 1 96.56 70 PHE B CA 1
ATOM 2834 C C . PHE B 1 70 ? 7.996 -6.227 -20.703 1 96.56 70 PHE B C 1
ATOM 2836 O O . PHE B 1 70 ? 8.695 -6.273 -21.719 1 96.56 70 PHE B O 1
ATOM 2843 N N . VAL B 1 71 ? 8.172 -6.914 -19.609 1 97.44 71 VAL B N 1
ATOM 2844 C CA . VAL B 1 71 ? 9.18 -7.977 -19.562 1 97.44 71 VAL B CA 1
ATOM 2845 C C . VAL B 1 71 ? 8.547 -9.258 -19.031 1 97.44 71 VAL B C 1
ATOM 2847 O O . VAL B 1 71 ? 7.367 -9.281 -18.688 1 97.44 71 VAL B O 1
ATOM 2850 N N . HIS B 1 72 ? 9.258 -10.359 -19.125 1 98.44 72 HIS B N 1
ATOM 2851 C CA . HIS B 1 72 ? 8.781 -11.656 -18.672 1 98.44 72 HIS B CA 1
ATOM 2852 C C . HIS B 1 72 ? 9.914 -12.477 -18.062 1 98.44 72 HIS B C 1
ATOM 2854 O O . HIS B 1 72 ? 11.094 -12.133 -18.219 1 98.44 72 HIS B O 1
ATOM 2860 N N . GLN B 1 73 ? 9.578 -13.367 -17.25 1 98.5 73 GLN B N 1
ATOM 2861 C CA . GLN B 1 73 ? 10.523 -14.43 -16.938 1 98.5 73 GLN B CA 1
ATOM 2862 C C . GLN B 1 73 ? 10.648 -15.414 -18.094 1 98.5 73 GLN B C 1
ATOM 2864 O O . GLN B 1 73 ? 9.914 -15.328 -19.078 1 98.5 73 GLN B O 1
ATOM 2869 N N . PRO B 1 74 ? 11.742 -16.312 -18.062 1 98.19 74 PRO B N 1
ATOM 2870 C CA . PRO B 1 74 ? 11.875 -17.234 -19.188 1 98.19 74 PRO B CA 1
ATOM 2871 C C . PRO B 1 74 ? 10.578 -17.969 -19.5 1 98.19 74 PRO B C 1
ATOM 2873 O O . PRO B 1 74 ? 10.125 -18.797 -18.703 1 98.19 74 PRO B O 1
ATOM 2876 N N . LEU B 1 75 ? 10.047 -17.734 -20.672 1 97.5 75 LEU B N 1
ATOM 2877 C CA . LEU B 1 75 ? 8.703 -18.172 -21.031 1 97.5 75 LEU B CA 1
ATOM 2878 C C . LEU B 1 75 ? 8.648 -19.688 -21.172 1 97.5 75 LEU B C 1
ATOM 2880 O O . LEU B 1 75 ? 7.633 -20.297 -20.828 1 97.5 75 LEU B O 1
ATOM 2884 N N . ASP B 1 76 ? 9.734 -20.312 -21.609 1 96.5 76 ASP B N 1
ATOM 2885 C CA . ASP B 1 76 ? 9.758 -21.75 -21.891 1 96.5 76 ASP B CA 1
ATOM 2886 C C . ASP B 1 76 ? 10.227 -22.547 -20.688 1 96.5 76 ASP B C 1
ATOM 2888 O O . ASP B 1 76 ? 10.422 -23.75 -20.766 1 96.5 76 ASP B O 1
ATOM 2892 N N . LYS B 1 77 ? 10.43 -21.859 -19.578 1 96.75 77 LYS B N 1
ATOM 2893 C CA . LYS B 1 77 ? 10.891 -22.531 -18.375 1 96.75 77 LYS B CA 1
ATOM 2894 C C . LYS B 1 77 ? 9.844 -22.438 -17.266 1 96.75 77 LYS B C 1
ATOM 2896 O O . LYS B 1 77 ? 10.156 -22.078 -16.125 1 96.75 77 LYS B O 1
ATOM 2901 N N . GLY B 1 78 ? 8.641 -22.734 -17.641 1 95.44 78 GLY B N 1
ATOM 2902 C CA . GLY B 1 78 ? 7.605 -22.859 -16.625 1 95.44 78 GLY B CA 1
ATOM 2903 C C . GLY B 1 78 ? 6.453 -21.891 -16.828 1 95.44 78 GLY B C 1
ATOM 2904 O O . GLY B 1 78 ? 5.297 -22.234 -16.562 1 95.44 78 GLY B O 1
ATOM 2905 N N . ALA B 1 79 ? 6.707 -20.625 -17.344 1 97.44 79 ALA B N 1
ATOM 2906 C CA . ALA B 1 79 ? 5.66 -19.609 -17.438 1 97.44 79 ALA B CA 1
ATOM 2907 C C . ALA B 1 79 ? 4.523 -20.062 -18.344 1 97.44 79 ALA B C 1
ATOM 2909 O O . ALA B 1 79 ? 3.367 -20.125 -17.922 1 97.44 79 ALA B O 1
ATOM 2910 N N . HIS B 1 80 ? 4.859 -20.438 -19.547 1 97.5 80 HIS B N 1
ATOM 2911 C CA . HIS B 1 80 ? 3.842 -20.891 -20.484 1 97.5 80 HIS B CA 1
ATOM 2912 C C . HIS B 1 80 ? 3.238 -22.219 -20.047 1 97.5 80 HIS B C 1
ATOM 2914 O O . HIS B 1 80 ? 2.039 -22.453 -20.203 1 97.5 80 HIS B O 1
ATOM 2920 N N . ALA B 1 81 ? 4.055 -23.047 -19.516 1 97.38 81 ALA B N 1
ATOM 2921 C CA . ALA B 1 81 ? 3.551 -24.328 -19.047 1 97.38 81 ALA B CA 1
ATOM 2922 C C . ALA B 1 81 ? 2.5 -24.156 -17.953 1 97.38 81 ALA B C 1
ATOM 2924 O O . ALA B 1 81 ? 1.479 -24.844 -17.953 1 97.38 81 ALA B O 1
ATOM 2925 N N . ALA B 1 82 ? 2.77 -23.25 -17.031 1 98.38 82 ALA B N 1
ATOM 2926 C CA . ALA B 1 82 ? 1.805 -22.984 -15.961 1 98.38 82 ALA B CA 1
ATOM 2927 C C . ALA B 1 82 ? 0.487 -22.469 -16.531 1 98.38 82 ALA B C 1
ATOM 2929 O O . ALA B 1 82 ? -0.587 -22.938 -16.156 1 98.38 82 ALA B O 1
ATOM 2930 N N . ARG B 1 83 ? 0.573 -21.484 -17.406 1 98.25 83 ARG B N 1
ATOM 2931 C CA . ARG B 1 83 ? -0.609 -20.938 -18.062 1 98.25 83 ARG B CA 1
ATOM 2932 C C . ARG B 1 83 ? -1.396 -22.031 -18.781 1 98.25 83 ARG B C 1
ATOM 2934 O O . ARG B 1 83 ? -2.596 -22.188 -18.547 1 98.25 83 ARG B O 1
ATOM 2941 N N . ASP B 1 84 ? -0.674 -22.797 -19.625 1 97.75 84 ASP B N 1
ATOM 2942 C CA . ASP B 1 84 ? -1.322 -23.812 -20.453 1 97.75 84 ASP B CA 1
ATOM 2943 C C . ASP B 1 84 ? -1.976 -24.891 -19.609 1 97.75 84 ASP B C 1
ATOM 2945 O O . ASP B 1 84 ? -3.09 -25.328 -19.891 1 97.75 84 ASP B O 1
ATOM 2949 N N . GLU B 1 85 ? -1.279 -25.25 -18.594 1 97.94 85 GLU B N 1
ATOM 2950 C CA . GLU B 1 85 ? -1.82 -26.281 -17.719 1 97.94 85 GLU B CA 1
ATOM 2951 C C . GLU B 1 85 ? -3.07 -25.797 -17 1 97.94 85 GLU B C 1
ATOM 2953 O O . GLU B 1 85 ? -4.051 -26.531 -16.875 1 97.94 85 GLU B O 1
ATOM 2958 N N . MET B 1 86 ? -3.061 -24.578 -16.469 1 98.56 86 MET B N 1
ATOM 2959 C CA . MET B 1 86 ? -4.23 -24.031 -15.789 1 98.56 86 MET B CA 1
ATOM 2960 C C . MET B 1 86 ? -5.438 -24 -16.719 1 98.56 86 MET B C 1
ATOM 2962 O O . MET B 1 86 ? -6.523 -24.453 -16.359 1 98.56 86 MET B O 1
ATOM 2966 N N . LEU B 1 87 ? -5.27 -23.5 -17.938 1 98.56 87 LEU B N 1
ATOM 2967 C CA . LEU B 1 87 ? -6.363 -23.359 -18.891 1 98.56 87 LEU B CA 1
ATOM 2968 C C . LEU B 1 87 ? -6.898 -24.719 -19.297 1 98.56 87 LEU B C 1
ATOM 2970 O O . LEU B 1 87 ? -8.109 -24.938 -19.359 1 98.56 87 LEU B O 1
ATOM 2974 N N . SER B 1 88 ? -5.973 -25.609 -19.531 1 98.25 88 SER B N 1
ATOM 2975 C CA . SER B 1 88 ? -6.387 -26.953 -19.875 1 98.25 88 SER B CA 1
ATOM 2976 C C . SER B 1 88 ? -7.16 -27.609 -18.734 1 98.25 88 SER B C 1
ATOM 2978 O O . SER B 1 88 ? -8.203 -28.234 -18.953 1 98.25 88 SER B O 1
ATOM 2980 N N . TRP B 1 89 ? -6.637 -27.453 -17.594 1 98.56 89 TRP B N 1
ATOM 2981 C CA . TRP B 1 89 ? -7.281 -28.031 -16.422 1 98.56 89 TRP B CA 1
ATOM 2982 C C . TRP B 1 89 ? -8.688 -27.484 -16.25 1 98.56 89 TRP B C 1
ATOM 2984 O O . TRP B 1 89 ? -9.609 -28.203 -15.867 1 98.56 89 TRP B O 1
ATOM 2994 N N . LEU B 1 90 ? -8.883 -26.234 -16.484 1 98.62 90 LEU B N 1
ATOM 2995 C CA . LEU B 1 90 ? -10.18 -25.594 -16.344 1 98.62 90 LEU B CA 1
ATOM 2996 C C . LEU B 1 90 ? -11.148 -26.094 -17.422 1 98.62 90 LEU B C 1
ATOM 2998 O O . LEU B 1 90 ? -12.367 -25.984 -17.266 1 98.62 90 LEU B O 1
ATOM 3002 N N . GLY B 1 91 ? -10.656 -26.484 -18.609 1 98.44 91 GLY B N 1
ATOM 3003 C CA . GLY B 1 91 ? -11.531 -27.062 -19.625 1 98.44 91 GLY B CA 1
ATOM 3004 C C . GLY B 1 91 ? -11.352 -26.422 -20.984 1 98.44 91 GLY B C 1
ATOM 3005 O O . GLY B 1 91 ? -12.047 -26.797 -21.938 1 98.44 91 GLY B O 1
ATOM 3006 N N . PHE B 1 92 ? -10.445 -25.5 -21.031 1 98.5 92 PHE B N 1
ATOM 3007 C CA . PHE B 1 92 ? -10.156 -24.938 -22.344 1 98.5 92 PHE B CA 1
ATOM 3008 C C . PHE B 1 92 ? -9.297 -25.891 -23.172 1 98.5 92 PHE B C 1
ATOM 3010 O O . PHE B 1 92 ? -8.289 -26.406 -22.672 1 98.5 92 PHE B O 1
ATOM 3017 N N . SER B 1 93 ? -9.648 -26.141 -24.391 1 95.62 93 SER B N 1
ATOM 3018 C CA . SER B 1 93 ? -8.977 -27.172 -25.172 1 95.62 93 SER B CA 1
ATOM 3019 C C . SER B 1 93 ? -8.117 -26.547 -26.281 1 95.62 93 SER B C 1
ATOM 3021 O O . SER B 1 93 ? -7.023 -27.031 -26.562 1 95.62 93 SER B O 1
ATOM 3023 N N . GLN B 1 94 ? -8.594 -25.531 -26.938 1 96.94 94 GLN B N 1
ATOM 3024 C CA . GLN B 1 94 ? -7.855 -24.812 -27.969 1 96.94 94 GLN B CA 1
ATOM 3025 C C . GLN B 1 94 ? -7.789 -23.312 -27.672 1 96.94 94 GLN B C 1
ATOM 3027 O O . GLN B 1 94 ? -8.812 -22.641 -27.641 1 96.94 94 GLN B O 1
ATOM 3032 N N . VAL B 1 95 ? -6.629 -22.875 -27.438 1 98 95 VAL B N 1
ATOM 3033 C CA . VAL B 1 95 ? -6.402 -21.469 -27.109 1 98 95 VAL B CA 1
ATOM 3034 C C . VAL B 1 95 ? -5.312 -20.891 -28.016 1 98 95 VAL B C 1
ATOM 3036 O O . VAL B 1 95 ? -4.25 -21.5 -28.188 1 98 95 VAL B O 1
ATOM 3039 N N . VAL B 1 96 ? -5.578 -19.812 -28.719 1 97.75 96 VAL B N 1
ATOM 3040 C CA . VAL B 1 96 ? -4.602 -19.125 -29.547 1 97.75 96 VAL B CA 1
ATOM 3041 C C . VAL B 1 96 ? -4.25 -17.766 -28.938 1 97.75 96 VAL B C 1
ATOM 3043 O O . VAL B 1 96 ? -5.137 -16.984 -28.578 1 97.75 96 VAL B O 1
ATOM 3046 N N . GLN B 1 97 ? -2.992 -17.547 -28.766 1 96.75 97 GLN B N 1
ATOM 3047 C CA . GLN B 1 97 ? -2.52 -16.281 -28.188 1 96.75 97 GLN B CA 1
ATOM 3048 C C . GLN B 1 97 ? -1.587 -15.562 -29.156 1 96.75 97 GLN B C 1
ATOM 3050 O O . GLN B 1 97 ? -0.848 -16.203 -29.906 1 96.75 97 GLN B O 1
ATOM 3055 N N . ASP B 1 98 ? -1.604 -14.273 -29.109 1 97.25 98 ASP B N 1
ATOM 3056 C CA . ASP B 1 98 ? -0.687 -13.484 -29.922 1 97.25 98 ASP B CA 1
ATOM 3057 C C . ASP B 1 98 ? 0.651 -13.289 -29.219 1 97.25 98 ASP B C 1
ATOM 3059 O O . ASP B 1 98 ? 0.864 -13.82 -28.125 1 97.25 98 ASP B O 1
ATOM 3063 N N . PRO B 1 99 ? 1.643 -12.562 -29.781 1 94.62 99 PRO B N 1
ATOM 3064 C CA . PRO B 1 99 ? 2.979 -12.422 -29.203 1 94.62 99 PRO B CA 1
ATOM 3065 C C . PRO B 1 99 ? 2.967 -11.641 -27.891 1 94.62 99 PRO B C 1
ATOM 3067 O O . PRO B 1 99 ? 3.928 -11.711 -27.109 1 94.62 99 PRO B O 1
ATOM 3070 N N . GLU B 1 100 ? 1.951 -10.859 -27.641 1 95.69 100 GLU B N 1
ATOM 3071 C CA . GLU B 1 100 ? 1.837 -10.102 -26.391 1 95.69 100 GLU B CA 1
ATOM 3072 C C . GLU B 1 100 ? 1.047 -10.867 -25.344 1 95.69 100 GLU B C 1
ATOM 3074 O O . GLU B 1 100 ? 0.666 -10.312 -24.312 1 95.69 100 GLU B O 1
ATOM 3079 N N . GLU B 1 101 ? 0.754 -12.141 -25.547 1 97.5 101 GLU B N 1
ATOM 3080 C CA . GLU B 1 101 ? 0.14 -13.086 -24.625 1 97.5 101 GLU B CA 1
ATOM 3081 C C . GLU B 1 101 ? -1.374 -12.898 -24.578 1 97.5 101 GLU B C 1
ATOM 3083 O O . GLU B 1 101 ? -2.041 -13.461 -23.703 1 97.5 101 GLU B O 1
ATOM 3088 N N . LYS B 1 102 ? -1.913 -12.078 -25.484 1 98.06 102 LYS B N 1
ATOM 3089 C CA . LYS B 1 102 ? -3.359 -11.875 -25.531 1 98.06 102 LYS B CA 1
ATOM 3090 C C . LYS B 1 102 ? -4.059 -13.031 -26.234 1 98.06 102 LYS B C 1
ATOM 3092 O O . LYS B 1 102 ? -3.635 -13.453 -27.328 1 98.06 102 LYS B O 1
ATOM 3097 N N . VAL B 1 103 ? -5.145 -13.492 -25.688 1 98.5 103 VAL B N 1
ATOM 3098 C CA . VAL B 1 103 ? -5.914 -14.578 -26.297 1 98.5 103 VAL B CA 1
ATOM 3099 C C . VAL B 1 103 ? -6.754 -14.031 -27.438 1 98.5 103 VAL B C 1
ATOM 3101 O O . VAL B 1 103 ? -7.578 -13.133 -27.25 1 98.5 103 VAL B O 1
ATOM 3104 N N . THR B 1 104 ? -6.582 -14.633 -28.609 1 98.38 104 THR B N 1
ATOM 3105 C CA . THR B 1 104 ? -7.277 -14.156 -29.797 1 98.38 104 THR B CA 1
ATOM 3106 C C . THR B 1 104 ? -8.344 -15.148 -30.234 1 98.38 104 THR B C 1
ATOM 3108 O O . THR B 1 104 ? -9.234 -14.805 -31.016 1 98.38 104 THR B O 1
ATOM 3111 N N . ALA B 1 105 ? -8.25 -16.406 -29.734 1 98 105 ALA B N 1
ATOM 3112 C CA . ALA B 1 105 ? -9.266 -17.422 -29.984 1 98 105 ALA B CA 1
ATOM 3113 C C . ALA B 1 105 ? -9.258 -18.484 -28.875 1 98 105 ALA B C 1
ATOM 3115 O O . ALA B 1 105 ? -8.211 -18.812 -28.328 1 98 105 ALA B O 1
ATOM 3116 N N . SER B 1 106 ? -10.438 -18.938 -28.656 1 97.5 106 SER B N 1
ATOM 3117 C CA . SER B 1 106 ? -10.57 -19.969 -27.625 1 97.5 106 SER B CA 1
ATOM 3118 C C . SER B 1 106 ? -11.766 -20.875 -27.891 1 97.5 106 SER B C 1
ATOM 3120 O O . SER B 1 106 ? -12.859 -20.391 -28.203 1 97.5 106 SER B O 1
ATOM 3122 N N . THR B 1 107 ? -11.602 -22.219 -27.75 1 96.5 107 THR B N 1
ATOM 3123 C CA . THR B 1 107 ? -12.664 -23.219 -27.766 1 96.5 107 THR B CA 1
ATOM 3124 C C . THR B 1 107 ? -12.562 -24.125 -26.547 1 96.5 107 THR B C 1
ATOM 3126 O O . THR B 1 107 ? -11.547 -24.797 -26.344 1 96.5 107 THR B O 1
ATOM 3129 N N . PRO B 1 108 ? -13.5 -24.219 -25.766 1 97.69 108 PRO B N 1
ATOM 3130 C CA . PRO B 1 108 ? -14.711 -23.391 -25.781 1 97.69 108 PRO B CA 1
ATOM 3131 C C . PRO B 1 108 ? -14.43 -21.938 -25.438 1 97.69 108 PRO B C 1
ATOM 3133 O O . PRO B 1 108 ? -13.32 -21.594 -25.031 1 97.69 108 PRO B O 1
ATOM 3136 N N . GLN B 1 109 ? -15.375 -21.109 -25.625 1 96.12 109 GLN B N 1
ATOM 3137 C CA . GLN B 1 109 ? -15.234 -19.688 -25.297 1 96.12 109 GLN B CA 1
ATOM 3138 C C . GLN B 1 109 ? -15.289 -19.469 -23.797 1 96.12 109 GLN B C 1
ATOM 3140 O O . GLN B 1 109 ? -14.656 -18.531 -23.281 1 96.12 109 GLN B O 1
ATOM 3145 N N . THR B 1 110 ? -16.062 -20.219 -23.172 1 97.56 110 THR B N 1
ATOM 3146 C CA . THR B 1 110 ? -16.203 -20.188 -21.719 1 97.56 110 THR B CA 1
ATOM 3147 C C . THR B 1 110 ? -16.25 -21.594 -21.141 1 97.56 110 THR B C 1
ATOM 3149 O O . THR B 1 110 ? -16.641 -22.531 -21.844 1 97.56 110 THR B O 1
ATOM 3152 N N . VAL B 1 111 ? -15.867 -21.734 -19.922 1 98.62 111 VAL B N 1
ATOM 3153 C CA . VAL B 1 111 ? -15.969 -23.016 -19.219 1 98.62 111 VAL B CA 1
ATOM 3154 C C . VAL B 1 111 ? -16.594 -22.781 -17.828 1 98.62 111 VAL B C 1
ATOM 3156 O O . VAL B 1 111 ? -16.281 -21.797 -17.172 1 98.62 111 VAL B O 1
ATOM 3159 N N . PRO B 1 112 ? -17.484 -23.672 -17.422 1 98.44 112 PRO B N 1
ATOM 3160 C CA . PRO B 1 112 ? -18.125 -23.484 -16.125 1 98.44 112 PRO B CA 1
ATOM 3161 C C . PRO B 1 112 ? -17.172 -23.766 -14.953 1 98.44 112 PRO B C 1
ATOM 3163 O O . PRO B 1 112 ? -16.281 -24.609 -15.07 1 98.44 112 PRO B O 1
ATOM 3166 N N . GLY B 1 113 ? -17.422 -23.078 -13.859 1 98.69 113 GLY B N 1
ATOM 3167 C CA . GLY B 1 113 ? -16.641 -23.297 -12.648 1 98.69 113 GLY B CA 1
ATOM 3168 C C . GLY B 1 113 ? -17.125 -22.484 -11.469 1 98.69 113 GLY B C 1
ATOM 3169 O O . GLY B 1 113 ? -18.281 -22.047 -11.445 1 98.69 113 GLY B O 1
ATOM 3170 N N . TYR B 1 114 ? -16.266 -22.438 -10.438 1 98.75 114 TYR B N 1
ATOM 3171 C CA . TYR B 1 114 ? -16.562 -21.703 -9.211 1 98.75 114 TYR B CA 1
ATOM 3172 C C . TYR B 1 114 ? -15.297 -21.172 -8.57 1 98.75 114 TYR B C 1
ATOM 3174 O O . TYR B 1 114 ? -14.195 -21.609 -8.906 1 98.75 114 TYR B O 1
ATOM 3182 N N . ILE B 1 115 ? -15.5 -20.203 -7.75 1 98.81 115 ILE B N 1
ATOM 3183 C CA . ILE B 1 115 ? -14.383 -19.688 -6.961 1 98.81 115 ILE B CA 1
ATOM 3184 C C . ILE B 1 115 ? -14.758 -19.672 -5.48 1 98.81 115 ILE B C 1
ATOM 3186 O O . ILE B 1 115 ? -15.938 -19.594 -5.137 1 98.81 115 ILE B O 1
ATOM 3190 N N . LEU B 1 116 ? -13.82 -19.875 -4.629 1 98.5 116 LEU B N 1
ATOM 3191 C CA . LEU B 1 116 ? -13.891 -19.656 -3.186 1 98.5 116 LEU B CA 1
ATOM 3192 C C . LEU B 1 116 ? -12.977 -18.516 -2.764 1 98.5 116 LEU B C 1
ATOM 3194 O O . LEU B 1 116 ? -11.75 -18.641 -2.828 1 98.5 116 LEU B O 1
ATOM 3198 N N . THR B 1 117 ? -13.586 -17.391 -2.311 1 98.12 117 THR B N 1
ATOM 3199 C CA . THR B 1 117 ? -12.789 -16.172 -2.158 1 98.12 117 THR B CA 1
ATOM 3200 C C . THR B 1 117 ? -12.898 -15.625 -0.738 1 98.12 117 THR B C 1
ATOM 3202 O O . THR B 1 117 ? -13.938 -15.773 -0.093 1 98.12 117 THR B O 1
ATOM 3205 N N . SER B 1 118 ? -11.789 -15.07 -0.333 1 93.69 118 SER B N 1
ATOM 3206 C CA . SER B 1 118 ? -11.773 -14.406 0.966 1 93.69 118 SER B CA 1
ATOM 3207 C C . SER B 1 118 ? -11.484 -12.914 0.823 1 93.69 118 SER B C 1
ATOM 3209 O O . SER B 1 118 ? -11.266 -12.219 1.817 1 93.69 118 SER B O 1
ATOM 3211 N N . GLY B 1 119 ? -11.477 -12.445 -0.46 1 94.06 119 GLY B N 1
ATOM 3212 C CA . GLY B 1 119 ? -11.242 -11.016 -0.591 1 94.06 119 GLY B CA 1
ATOM 3213 C C . GLY B 1 119 ? -10.672 -10.625 -1.941 1 94.06 119 GLY B C 1
ATOM 3214 O O . GLY B 1 119 ? -10.664 -11.43 -2.875 1 94.06 119 GLY B O 1
ATOM 3215 N N . ALA B 1 120 ? -10.281 -9.305 -1.978 1 92.94 120 ALA B N 1
ATOM 3216 C CA . ALA B 1 120 ? -9.648 -8.734 -3.164 1 92.94 120 ALA B CA 1
ATOM 3217 C C . ALA B 1 120 ? -8.305 -8.094 -2.816 1 92.94 120 ALA B C 1
ATOM 3219 O O . ALA B 1 120 ? -8.047 -7.777 -1.655 1 92.94 120 ALA B O 1
ATOM 3220 N N . ASP B 1 121 ? -7.5 -8.031 -3.871 1 90.06 121 ASP B N 1
ATOM 3221 C CA . ASP B 1 121 ? -6.203 -7.41 -3.625 1 90.06 121 ASP B CA 1
ATOM 3222 C C . ASP B 1 121 ? -6.246 -5.914 -3.936 1 90.06 121 ASP B C 1
ATOM 3224 O O . ASP B 1 121 ? -7.312 -5.363 -4.215 1 90.06 121 ASP B O 1
ATOM 3228 N N . LEU B 1 122 ? -5.121 -5.215 -3.787 1 82.5 122 LEU B N 1
ATOM 3229 C CA . LEU B 1 122 ? -4.984 -3.768 -3.904 1 82.5 122 LEU B CA 1
ATOM 3230 C C . LEU B 1 122 ? -5.363 -3.299 -5.305 1 82.5 122 LEU B C 1
ATOM 3232 O O . LEU B 1 122 ? -5.676 -2.121 -5.508 1 82.5 122 LEU B O 1
ATOM 3236 N N . TYR B 1 123 ? -5.332 -4.164 -6.281 1 85.44 123 TYR B N 1
ATOM 3237 C CA . TYR B 1 123 ? -5.578 -3.807 -7.676 1 85.44 123 TYR B CA 1
ATOM 3238 C C . TYR B 1 123 ? -7.023 -4.09 -8.062 1 85.44 123 TYR B C 1
ATOM 3240 O O . TYR B 1 123 ? -7.418 -3.873 -9.211 1 85.44 123 TYR B O 1
ATOM 3248 N N . GLY B 1 124 ? -7.805 -4.625 -7.086 1 89.38 124 GLY B N 1
ATOM 3249 C CA . GLY B 1 124 ? -9.211 -4.902 -7.324 1 89.38 124 GLY B CA 1
ATOM 3250 C C . GLY B 1 124 ? -9.461 -6.285 -7.891 1 89.38 124 GLY B C 1
ATOM 3251 O O . GLY B 1 124 ? -10.578 -6.59 -8.328 1 89.38 124 GLY B O 1
ATOM 3252 N N . ARG B 1 125 ? -8.43 -7.113 -7.953 1 95.44 125 ARG B N 1
ATOM 3253 C CA . ARG B 1 125 ? -8.625 -8.5 -8.359 1 95.44 125 ARG B CA 1
ATOM 3254 C C . ARG B 1 125 ? -9.203 -9.328 -7.219 1 95.44 125 ARG B C 1
ATOM 3256 O O . ARG B 1 125 ? -8.836 -9.148 -6.059 1 95.44 125 ARG B O 1
ATOM 3263 N N . CYS B 1 126 ? -10.008 -10.281 -7.594 1 97.62 126 C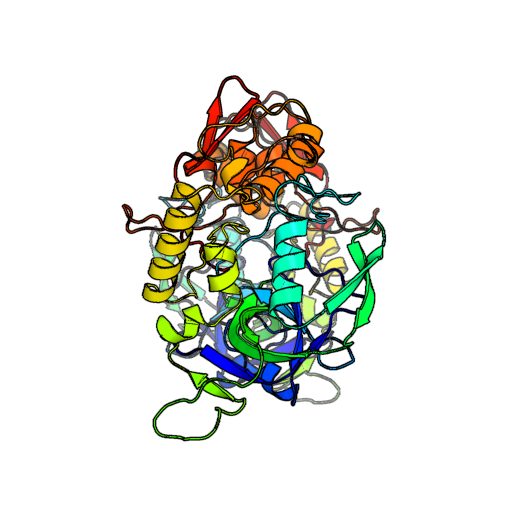YS B N 1
ATOM 3264 C CA . CYS B 1 126 ? -10.523 -11.211 -6.594 1 97.62 126 CYS B CA 1
ATOM 3265 C C . CYS B 1 126 ? -9.5 -12.297 -6.289 1 97.62 126 CYS B C 1
ATOM 3267 O O . CYS B 1 126 ? -9.031 -12.984 -7.199 1 97.62 126 CYS B O 1
ATOM 3269 N N . VAL B 1 127 ? -9.109 -12.461 -5.07 1 97.88 127 VAL B N 1
ATOM 3270 C CA . VAL B 1 127 ? -8.188 -13.508 -4.652 1 97.88 127 VAL B CA 1
ATOM 3271 C C . VAL B 1 127 ? -8.969 -14.773 -4.285 1 97.88 127 VAL B C 1
ATOM 3273 O O . VAL B 1 127 ? -9.82 -14.742 -3.391 1 97.88 127 VAL B O 1
ATOM 3276 N N . ALA B 1 128 ? -8.656 -15.938 -4.992 1 98.62 128 ALA B N 1
ATOM 3277 C CA . ALA B 1 128 ? -9.602 -17.047 -4.805 1 98.62 128 ALA B CA 1
ATOM 3278 C C . ALA B 1 128 ? -8.93 -18.391 -5.086 1 98.62 128 ALA B C 1
ATOM 3280 O O . ALA B 1 128 ? -7.898 -18.453 -5.754 1 98.62 128 ALA B O 1
ATOM 3281 N N . LEU B 1 129 ? -9.508 -19.375 -4.473 1 98.81 129 LEU B N 1
ATOM 3282 C CA . LEU B 1 129 ? -9.352 -20.734 -4.977 1 98.81 129 LEU B CA 1
ATOM 3283 C C . LEU B 1 129 ? -10.227 -20.969 -6.203 1 98.81 129 LEU B C 1
ATOM 3285 O O . LEU B 1 129 ? -11.383 -20.547 -6.23 1 98.81 129 LEU B O 1
ATOM 3289 N N . VAL B 1 130 ? -9.641 -21.594 -7.133 1 98.81 130 VAL B N 1
ATOM 3290 C CA . VAL B 1 130 ? -10.258 -21.719 -8.453 1 98.81 130 VAL B CA 1
ATOM 3291 C C . VAL B 1 130 ? -10.68 -23.172 -8.695 1 98.81 130 VAL B C 1
ATOM 3293 O O . VAL B 1 130 ? -9.836 -24.062 -8.734 1 98.81 130 VAL B O 1
ATOM 3296 N N . GLY B 1 131 ? -11.992 -23.359 -8.883 1 98.81 131 GLY B N 1
ATOM 3297 C CA . GLY B 1 131 ? -12.531 -24.688 -9.148 1 98.81 131 GLY B CA 1
ATOM 3298 C C . GLY B 1 131 ? -13.156 -24.812 -10.531 1 98.81 131 GLY B C 1
ATOM 3299 O O . GLY B 1 131 ? -13.609 -23.812 -11.102 1 98.81 131 GLY B O 1
ATOM 3300 N N . ARG B 1 132 ? -13.164 -26.047 -11.031 1 98.62 132 ARG B N 1
ATOM 3301 C CA . ARG B 1 132 ? -13.789 -26.312 -12.32 1 98.62 132 ARG B CA 1
ATOM 3302 C C . ARG B 1 132 ? -15.086 -27.109 -12.148 1 98.62 132 ARG B C 1
ATOM 3304 O O . ARG B 1 132 ? -15.25 -27.828 -11.164 1 98.62 132 ARG B O 1
ATOM 3311 N N . GLY B 1 133 ? -15.953 -26.984 -13.055 1 97.19 133 GLY B N 1
ATOM 3312 C CA . GLY B 1 133 ? -17.188 -27.75 -13.031 1 97.19 133 GLY B CA 1
ATOM 3313 C C . GLY B 1 133 ? -18.125 -27.344 -11.906 1 97.19 133 GLY B C 1
ATOM 3314 O O . GLY B 1 133 ? -18.297 -26.141 -11.641 1 97.19 133 GLY B O 1
ATOM 3315 N N . ASP B 1 134 ? -18.734 -28.297 -11.273 1 95.88 134 ASP B N 1
ATOM 3316 C CA . ASP B 1 134 ? -19.734 -28.031 -10.242 1 95.88 134 ASP B CA 1
ATOM 3317 C C . ASP B 1 134 ? -19.078 -27.672 -8.914 1 95.88 134 ASP B C 1
ATOM 3319 O O . ASP B 1 134 ? -18.016 -28.203 -8.57 1 95.88 134 ASP B O 1
ATOM 3323 N N . ALA B 1 135 ? -19.734 -26.766 -8.219 1 96.31 135 ALA B N 1
ATOM 3324 C CA . ALA B 1 135 ? -19.297 -26.422 -6.871 1 96.31 135 ALA B CA 1
ATOM 3325 C C . ALA B 1 135 ? -19.328 -27.641 -5.957 1 96.31 135 ALA B C 1
ATOM 3327 O O . ALA B 1 135 ? -19.984 -28.625 -6.254 1 96.31 135 ALA B O 1
ATOM 3328 N N . PRO B 1 136 ? -18.625 -27.531 -4.902 1 94.44 136 PRO B N 1
ATOM 3329 C CA . PRO B 1 136 ? -18.641 -28.672 -3.965 1 94.44 136 PRO B CA 1
ATOM 3330 C C . PRO B 1 136 ? -20 -28.828 -3.266 1 94.44 136 PRO B C 1
ATOM 3332 O O . PRO B 1 136 ? -20.75 -27.859 -3.133 1 94.44 136 PRO B O 1
ATOM 3335 N N . MET B 1 137 ? -20.203 -30.094 -2.889 1 92.56 137 MET B N 1
ATOM 3336 C CA . MET B 1 137 ? -21.328 -30.359 -1.995 1 92.56 137 MET B CA 1
ATOM 3337 C C . MET B 1 137 ? -20.953 -30.047 -0.55 1 92.56 137 MET B C 1
ATOM 3339 O O . MET B 1 137 ? -19.891 -30.422 -0.072 1 92.56 137 MET B O 1
ATOM 3343 N N . ILE B 1 138 ? -21.703 -29.188 0.013 1 90.5 138 ILE B N 1
ATOM 3344 C CA . ILE B 1 138 ? -21.438 -28.781 1.388 1 90.5 138 ILE B CA 1
ATOM 3345 C C . ILE B 1 138 ? -22.453 -29.406 2.326 1 90.5 138 ILE B C 1
ATOM 3347 O O . ILE B 1 138 ? -23.656 -29.422 2.035 1 90.5 138 ILE B O 1
ATOM 3351 N N . GLY B 1 139 ? -22.016 -29.922 3.445 1 84.25 139 GLY B N 1
ATOM 3352 C CA . GLY B 1 139 ? -22.891 -30.594 4.402 1 84.25 139 GLY B CA 1
ATOM 3353 C C . GLY B 1 139 ? -23.531 -31.844 3.852 1 84.25 139 GLY B C 1
ATOM 3354 O O . GLY B 1 139 ? -22.844 -32.688 3.248 1 84.25 139 GLY B O 1
ATOM 3355 N N . ASN B 1 140 ? -24.844 -32.031 4.176 1 86.69 140 ASN B N 1
ATOM 3356 C CA . ASN B 1 140 ? -25.562 -33.25 3.789 1 86.69 140 ASN B CA 1
ATOM 3357 C C . ASN B 1 140 ? -26.406 -33.031 2.537 1 86.69 140 ASN B C 1
ATOM 3359 O O . ASN B 1 140 ? -27.172 -33.906 2.143 1 86.69 140 ASN B O 1
ATOM 3363 N N . SER B 1 141 ? -26.156 -31.922 1.898 1 84.81 141 SER B N 1
ATOM 3364 C CA . SER B 1 141 ? -26.922 -31.641 0.689 1 84.81 141 SER B CA 1
ATOM 3365 C C . SER B 1 141 ? -26.406 -32.469 -0.49 1 84.81 141 SER B C 1
ATOM 3367 O O . SER B 1 141 ? -25.203 -32.562 -0.721 1 84.81 141 SER B O 1
ATOM 3369 N N . PRO B 1 142 ? -27.266 -33.125 -1.188 1 86.62 142 PRO B N 1
ATOM 3370 C CA . PRO B 1 142 ? -26.844 -33.875 -2.369 1 86.62 142 PRO B CA 1
ATOM 3371 C C . PRO B 1 142 ? -26.609 -33 -3.588 1 86.62 142 PRO B C 1
ATOM 3373 O O . PRO B 1 142 ? -26.297 -33.5 -4.672 1 86.62 142 PRO B O 1
ATOM 3376 N N . LYS B 1 143 ? -26.969 -31.75 -3.365 1 88.62 143 LYS B N 1
ATOM 3377 C CA . LYS B 1 143 ? -26.797 -30.812 -4.465 1 88.62 143 LYS B CA 1
ATOM 3378 C C . LYS B 1 143 ? -25.578 -29.906 -4.23 1 88.62 143 LYS B C 1
ATOM 3380 O O . LYS B 1 143 ? -25.25 -29.578 -3.086 1 88.62 143 LYS B O 1
ATOM 3385 N N . PRO B 1 144 ? -24.922 -29.438 -5.383 1 89.75 144 PRO B N 1
ATOM 3386 C CA . PRO B 1 144 ? -23.828 -28.469 -5.242 1 89.75 144 PRO B CA 1
ATOM 3387 C C . PRO B 1 144 ? -24.25 -27.203 -4.516 1 89.75 144 PRO B C 1
ATOM 3389 O O . PRO B 1 144 ? -25.375 -26.75 -4.668 1 89.75 144 PRO B O 1
ATOM 3392 N N . ALA B 1 145 ? -23.359 -26.672 -3.768 1 92.75 145 ALA B N 1
ATOM 3393 C CA . ALA B 1 145 ? -23.625 -25.422 -3.057 1 92.75 145 ALA B CA 1
ATOM 3394 C C . ALA B 1 145 ? -23.844 -24.266 -4.031 1 92.75 145 ALA B C 1
ATOM 3396 O O . ALA B 1 145 ? -23.406 -24.328 -5.184 1 92.75 145 ALA B O 1
ATOM 3397 N N . ARG B 1 146 ? -24.641 -23.25 -3.547 1 93.94 146 ARG B N 1
ATOM 3398 C CA . ARG B 1 146 ? -24.969 -22.109 -4.391 1 93.94 146 ARG B CA 1
ATOM 3399 C C . ARG B 1 146 ? -24.125 -20.891 -4 1 93.94 146 ARG B C 1
ATOM 3401 O O . ARG B 1 146 ? -23.578 -20.828 -2.896 1 93.94 146 ARG B O 1
ATOM 3408 N N . SER B 1 147 ? -24.031 -20.016 -4.973 1 96.69 147 SER B N 1
ATOM 3409 C CA . SER B 1 147 ? -23.375 -18.734 -4.699 1 96.69 147 SER B CA 1
ATOM 3410 C C . SER B 1 147 ? -23.891 -18.125 -3.402 1 96.69 147 SER B C 1
ATOM 3412 O O . SER B 1 147 ? -25.078 -18.172 -3.113 1 96.69 147 SER B O 1
ATOM 3414 N N . GLY B 1 148 ? -22.906 -17.5 -2.742 1 96 148 GLY B N 1
ATOM 3415 C CA . GLY B 1 148 ? -23.281 -16.844 -1.499 1 96 148 GLY B CA 1
ATOM 3416 C C . GLY B 1 148 ? -23.016 -17.703 -0.271 1 96 148 GLY B C 1
ATOM 3417 O O . GLY B 1 148 ? -23 -17.188 0.851 1 96 148 GLY B O 1
ATOM 3418 N N . THR B 1 149 ? -22.875 -18.969 -0.512 1 95.62 149 THR B N 1
ATOM 3419 C CA . THR B 1 149 ? -22.578 -19.859 0.601 1 95.62 149 THR B CA 1
ATOM 3420 C C . THR B 1 149 ? -21.219 -19.547 1.206 1 95.62 149 THR B C 1
ATOM 3422 O O . THR B 1 149 ? -20.234 -19.344 0.48 1 95.62 149 THR B O 1
ATOM 3425 N N . ARG B 1 150 ? -21.109 -19.422 2.568 1 96 150 ARG B N 1
ATOM 3426 C CA . ARG B 1 150 ? -19.844 -19.297 3.291 1 96 150 ARG B CA 1
ATOM 3427 C C . ARG B 1 150 ? -19.297 -20.672 3.684 1 96 150 ARG B C 1
ATOM 3429 O O . ARG B 1 150 ? -19.969 -21.438 4.375 1 96 150 ARG B O 1
ATOM 3436 N N . VAL B 1 151 ? -18.188 -20.938 3.188 1 96.44 151 VAL B N 1
ATOM 3437 C CA . VAL B 1 151 ? -17.656 -22.297 3.279 1 96.44 151 VAL B CA 1
ATOM 3438 C C . VAL B 1 151 ? -16.375 -22.297 4.117 1 96.44 151 VAL B C 1
ATOM 3440 O O . VAL B 1 151 ? -15.461 -21.516 3.859 1 96.44 151 VAL B O 1
ATOM 3443 N N . ASP B 1 152 ? -16.312 -23.172 5.148 1 95.88 152 ASP B N 1
ATOM 3444 C CA . ASP B 1 152 ? -15.031 -23.516 5.766 1 95.88 152 ASP B CA 1
ATOM 3445 C C . ASP B 1 152 ? -14.258 -24.516 4.906 1 95.88 152 ASP B C 1
ATOM 3447 O O . ASP B 1 152 ? -14.492 -25.719 4.992 1 95.88 152 ASP B O 1
ATOM 3451 N N . VAL B 1 153 ? -13.414 -23.984 4.094 1 97.5 153 VAL B N 1
ATOM 3452 C CA . VAL B 1 153 ? -12.742 -24.797 3.082 1 97.5 153 VAL B CA 1
ATOM 3453 C C . VAL B 1 153 ? -11.812 -25.797 3.756 1 97.5 153 VAL B C 1
ATOM 3455 O O . VAL B 1 153 ? -10.984 -25.422 4.59 1 97.5 153 VAL B O 1
ATOM 3458 N N . THR B 1 154 ? -11.93 -27.047 3.41 1 96.5 154 THR B N 1
ATOM 3459 C CA . THR B 1 154 ? -11.078 -28.109 3.928 1 96.5 154 THR B CA 1
ATOM 3460 C C . THR B 1 154 ? -9.906 -28.375 2.982 1 96.5 154 THR B C 1
ATOM 3462 O O . THR B 1 154 ? -9.93 -27.938 1.828 1 96.5 154 THR B O 1
ATOM 3465 N N . VAL B 1 155 ? -8.961 -29.141 3.467 1 98 155 VAL B N 1
ATOM 3466 C CA . VAL B 1 155 ? -7.828 -29.547 2.643 1 98 155 VAL B CA 1
ATOM 3467 C C . VAL B 1 155 ? -8.32 -30.391 1.47 1 98 155 VAL B C 1
ATOM 3469 O O . VAL B 1 155 ? -7.824 -30.266 0.349 1 98 155 VAL B O 1
ATOM 3472 N N . ALA B 1 156 ? -9.273 -31.203 1.704 1 96.94 156 ALA B N 1
ATOM 3473 C CA . ALA B 1 156 ? -9.836 -32.031 0.641 1 96.94 156 ALA B CA 1
ATOM 3474 C C . ALA B 1 156 ? -10.438 -31.172 -0.467 1 96.94 156 ALA B C 1
ATOM 3476 O O . ALA B 1 156 ? -10.297 -31.484 -1.65 1 96.94 156 ALA B O 1
ATOM 3477 N N . MET B 1 157 ? -11.102 -30.141 -0.101 1 96.94 157 MET B N 1
ATOM 3478 C CA . MET B 1 157 ? -11.68 -29.219 -1.074 1 96.94 157 MET B CA 1
ATOM 3479 C C . MET B 1 157 ? -10.586 -28.484 -1.846 1 96.94 157 MET B C 1
ATOM 3481 O O . MET B 1 157 ? -10.68 -28.328 -3.064 1 96.94 157 MET B O 1
ATOM 3485 N N . LEU B 1 158 ? -9.562 -28.062 -1.137 1 98.38 158 LEU B N 1
ATOM 3486 C CA . LEU B 1 158 ? -8.422 -27.406 -1.766 1 98.38 158 LEU B CA 1
ATOM 3487 C C . LEU B 1 158 ? -7.785 -28.297 -2.818 1 98.38 158 LEU B C 1
ATOM 3489 O O . LEU B 1 158 ? -7.41 -27.844 -3.896 1 98.38 158 LEU B O 1
ATOM 3493 N N . ASN B 1 159 ? -7.703 -29.562 -2.566 1 98.44 159 ASN B N 1
ATOM 3494 C CA . ASN B 1 159 ? -7.035 -30.5 -3.451 1 98.44 159 ASN B CA 1
ATOM 3495 C C . ASN B 1 159 ? -7.797 -30.672 -4.762 1 98.44 159 ASN B C 1
ATOM 3497 O O . ASN B 1 159 ? -7.285 -31.281 -5.707 1 98.44 159 ASN B O 1
ATOM 3501 N N . ARG B 1 160 ? -8.953 -30.078 -4.855 1 97.81 160 ARG B N 1
ATOM 3502 C CA . ARG B 1 160 ? -9.75 -30.156 -6.07 1 97.81 160 ARG B CA 1
ATOM 3503 C C . ARG B 1 160 ? -9.703 -28.844 -6.852 1 97.81 160 ARG B C 1
ATOM 3505 O O . ARG B 1 160 ? -10.5 -28.625 -7.762 1 97.81 160 ARG B O 1
ATOM 3512 N N . THR B 1 161 ? -8.836 -28.047 -6.48 1 98.81 161 THR B N 1
ATOM 3513 C CA . THR B 1 161 ? -8.734 -26.734 -7.117 1 98.81 161 THR B CA 1
ATOM 3514 C C . THR B 1 161 ? -7.504 -26.656 -8.016 1 98.81 161 THR B C 1
ATOM 3516 O O . THR B 1 161 ? -6.59 -27.469 -7.895 1 98.81 161 THR B O 1
ATOM 3519 N N . ALA B 1 162 ? -7.496 -25.641 -8.93 1 98.88 162 ALA B N 1
ATOM 3520 C CA . ALA B 1 162 ? -6.332 -25.359 -9.766 1 98.88 162 ALA B CA 1
ATOM 3521 C C . ALA B 1 162 ? -5.125 -24.969 -8.906 1 98.88 162 ALA B C 1
ATOM 3523 O O . ALA B 1 162 ? -3.982 -25.25 -9.273 1 98.88 162 ALA B O 1
ATOM 3524 N N . ASN B 1 163 ? -5.344 -24.328 -7.762 1 98.81 163 ASN B N 1
ATOM 3525 C CA . ASN B 1 163 ? -4.293 -23.922 -6.836 1 98.81 163 ASN B CA 1
ATOM 3526 C C . ASN B 1 163 ? -3.396 -25.094 -6.457 1 98.81 163 ASN B C 1
ATOM 3528 O O . ASN B 1 163 ? -2.178 -25.031 -6.625 1 98.81 163 ASN B O 1
ATOM 3532 N N . HIS B 1 164 ? -4.062 -26.125 -6.043 1 98.81 164 HIS B N 1
ATOM 3533 C CA . HIS B 1 164 ? -3.34 -27.312 -5.625 1 98.81 164 HIS B CA 1
ATOM 3534 C C . HIS B 1 164 ? -2.764 -28.062 -6.824 1 98.81 164 HIS B C 1
ATOM 3536 O O . HIS B 1 164 ? -1.623 -28.531 -6.781 1 98.81 164 HIS B O 1
ATOM 3542 N N . HIS B 1 165 ? -3.502 -28.156 -7.832 1 98.69 165 HIS B N 1
ATOM 3543 C CA . HIS B 1 165 ? -3.107 -28.891 -9.016 1 98.69 165 HIS B CA 1
ATOM 3544 C C . HIS B 1 165 ? -1.803 -28.359 -9.602 1 98.69 165 HIS B C 1
ATOM 3546 O O . HIS B 1 165 ? -0.88 -29.125 -9.875 1 98.69 165 HIS B O 1
ATOM 3552 N N . LEU B 1 166 ? -1.73 -27.062 -9.719 1 98.81 166 LEU B N 1
ATOM 3553 C CA . LEU B 1 166 ? -0.549 -26.453 -10.32 1 98.81 166 LEU B CA 1
ATOM 3554 C C . LEU B 1 166 ? 0.665 -26.609 -9.414 1 98.81 166 LEU B C 1
ATOM 3556 O O . LEU B 1 166 ? 1.785 -26.797 -9.891 1 98.81 166 LEU B O 1
ATOM 3560 N N . LEU B 1 167 ? 0.489 -26.531 -8.102 1 98.81 167 LEU B N 1
ATOM 3561 C CA . LEU B 1 167 ? 1.569 -26.781 -7.156 1 98.81 167 LEU B CA 1
ATOM 3562 C C . LEU B 1 167 ? 2.07 -28.219 -7.262 1 98.81 167 LEU B C 1
ATOM 3564 O O . LEU B 1 167 ? 3.281 -28.453 -7.285 1 98.81 167 LEU B O 1
ATOM 3568 N N . ALA B 1 168 ? 1.112 -29.125 -7.379 1 98.56 168 ALA B N 1
ATOM 3569 C CA . ALA B 1 168 ? 1.457 -30.547 -7.43 1 98.56 168 ALA B CA 1
ATOM 3570 C C . ALA B 1 168 ? 2.258 -30.875 -8.688 1 98.56 168 ALA B C 1
ATOM 3572 O O . ALA B 1 168 ? 3.133 -31.734 -8.664 1 98.56 168 ALA B O 1
ATOM 3573 N N . ARG B 1 169 ? 1.998 -30.156 -9.695 1 97.81 169 ARG B N 1
ATOM 3574 C CA . ARG B 1 169 ? 2.701 -30.359 -10.961 1 97.81 169 ARG B CA 1
ATOM 3575 C C . ARG B 1 169 ? 4.039 -29.625 -10.969 1 97.81 169 ARG B C 1
ATOM 3577 O O . ARG B 1 169 ? 4.824 -29.781 -11.906 1 97.81 169 ARG B O 1
ATOM 3584 N N . GLY B 1 170 ? 4.285 -28.828 -9.945 1 98.5 170 GLY B N 1
ATOM 3585 C CA . GLY B 1 170 ? 5.523 -28.078 -9.836 1 98.5 170 GLY B CA 1
ATOM 3586 C C . GLY B 1 170 ? 5.602 -26.922 -10.805 1 98.5 170 GLY B C 1
ATOM 3587 O O . GLY B 1 170 ? 6.691 -26.531 -11.234 1 98.5 170 GLY B O 1
ATOM 3588 N N . LEU B 1 171 ? 4.512 -26.297 -11.148 1 98.56 171 LEU B N 1
ATOM 3589 C CA . LEU B 1 171 ? 4.504 -25.297 -12.211 1 98.56 171 LEU B CA 1
ATOM 3590 C C . LEU B 1 171 ? 4.441 -23.891 -11.633 1 98.56 171 LEU B C 1
ATOM 3592 O O . LEU B 1 171 ? 4.641 -22.906 -12.352 1 98.56 171 LEU B O 1
ATOM 3596 N N . VAL B 1 172 ? 4.156 -23.781 -10.344 1 98.81 172 VAL B N 1
ATOM 3597 C CA . VAL B 1 172 ? 4.027 -22.484 -9.688 1 98.81 172 VAL B CA 1
ATOM 3598 C C . VAL B 1 172 ? 4.695 -22.531 -8.32 1 98.81 172 VAL B C 1
ATOM 3600 O O . VAL B 1 172 ? 4.953 -23.609 -7.773 1 98.81 172 VAL B O 1
ATOM 3603 N N . TYR B 1 173 ? 5.035 -21.344 -7.785 1 98.81 173 TYR B N 1
ATOM 3604 C CA . TYR B 1 173 ? 5.609 -21.203 -6.453 1 98.81 173 TYR B CA 1
ATOM 3605 C C . TYR B 1 173 ? 4.516 -21.016 -5.406 1 98.81 173 TYR B C 1
ATOM 3607 O O . TYR B 1 173 ? 3.473 -20.422 -5.684 1 98.81 173 TYR B O 1
ATOM 3615 N N . PRO B 1 174 ? 4.742 -21.594 -4.199 1 98.81 174 PRO B N 1
ATOM 3616 C CA . PRO B 1 174 ? 3.838 -21.328 -3.076 1 98.81 174 PRO B CA 1
ATOM 3617 C C . PRO B 1 174 ? 4.082 -19.953 -2.432 1 98.81 174 PRO B C 1
ATOM 3619 O O . PRO B 1 174 ? 5.004 -19.812 -1.626 1 98.81 174 PRO B O 1
ATOM 3622 N N . THR B 1 175 ? 3.365 -18.922 -2.738 1 98.5 175 THR B N 1
ATOM 3623 C CA . THR B 1 175 ? 3.461 -17.594 -2.146 1 98.5 175 THR B CA 1
ATOM 3624 C C . THR B 1 175 ? 2.219 -17.281 -1.315 1 98.5 175 THR B C 1
ATOM 3626 O O . THR B 1 175 ? 1.137 -17.078 -1.864 1 98.5 175 THR B O 1
ATOM 3629 N N . PHE B 1 176 ? 2.408 -17.172 0.004 1 98.25 176 PHE B N 1
ATOM 3630 C CA . PHE B 1 176 ? 1.267 -17.188 0.912 1 98.25 176 PHE B CA 1
ATOM 3631 C C . PHE B 1 176 ? 1.028 -15.812 1.512 1 98.25 176 PHE B C 1
ATOM 3633 O O . PHE B 1 176 ? 1.979 -15.094 1.835 1 98.25 176 PHE B O 1
ATOM 3640 N N . TYR B 1 177 ? -0.183 -15.523 1.632 1 96.06 177 TYR B N 1
ATOM 3641 C CA . TYR B 1 177 ? -0.644 -14.359 2.379 1 96.06 177 TYR B CA 1
ATOM 3642 C C . TYR B 1 177 ? -1.489 -14.773 3.576 1 96.06 177 TYR B C 1
ATOM 3644 O O . TYR B 1 177 ? -2.041 -15.883 3.6 1 96.06 177 TYR B O 1
ATOM 3652 N N . GLY B 1 178 ? -1.644 -13.891 4.492 1 93.5 178 GLY B N 1
ATOM 3653 C CA . GLY B 1 178 ? -2.236 -14.211 5.781 1 93.5 178 GLY B CA 1
ATOM 3654 C C . GLY B 1 178 ? -3.709 -14.555 5.691 1 93.5 178 GLY B C 1
ATOM 3655 O O . GLY B 1 178 ? -4.246 -15.227 6.574 1 93.5 178 GLY B O 1
ATOM 3656 N N . ASN B 1 179 ? -4.355 -14.172 4.719 1 90.81 179 ASN B N 1
ATOM 3657 C CA . ASN B 1 179 ? -5.789 -14.414 4.594 1 90.81 179 ASN B CA 1
ATOM 3658 C C . ASN B 1 179 ? -6.086 -15.875 4.285 1 90.81 179 ASN B C 1
ATOM 3660 O O . ASN B 1 179 ? -7.223 -16.328 4.426 1 90.81 179 ASN B O 1
ATOM 3664 N N . LEU B 1 180 ? -5.09 -16.609 3.76 1 95.19 180 LEU B N 1
ATOM 3665 C CA . LEU B 1 180 ? -5.25 -18.031 3.523 1 95.19 180 LEU B CA 1
ATOM 3666 C C . LEU B 1 180 ? -5.102 -18.812 4.824 1 95.19 180 LEU B C 1
ATOM 3668 O O . LEU B 1 180 ? -4.117 -18.641 5.547 1 95.19 180 LEU B O 1
ATOM 3672 N N . PRO B 1 181 ? -6.098 -19.656 5.152 1 95.75 181 PRO B N 1
ATOM 3673 C CA . PRO B 1 181 ? -6.043 -20.406 6.41 1 95.75 181 PRO B CA 1
ATOM 3674 C C . PRO B 1 181 ? -4.758 -21.219 6.562 1 95.75 181 PRO B C 1
ATOM 3676 O O . PRO B 1 181 ? -4.242 -21.75 5.574 1 95.75 181 PRO B O 1
ATOM 3679 N N . GLU B 1 182 ? -4.324 -21.391 7.805 1 95.81 182 GLU B N 1
ATOM 3680 C CA . GLU B 1 182 ? -3.027 -21.969 8.125 1 95.81 182 GLU B CA 1
ATOM 3681 C C . GLU B 1 182 ? -2.943 -23.422 7.637 1 95.81 182 GLU B C 1
ATOM 3683 O O . GLU B 1 182 ? -1.905 -23.844 7.125 1 95.81 182 GLU B O 1
ATOM 3688 N N . ASP B 1 183 ? -3.975 -24.156 7.797 1 97.38 183 ASP B N 1
ATOM 3689 C CA . ASP B 1 183 ? -3.943 -25.562 7.406 1 97.38 183 ASP B CA 1
ATOM 3690 C C . ASP B 1 183 ? -3.871 -25.703 5.887 1 97.38 183 ASP B C 1
ATOM 3692 O O . ASP B 1 183 ? -3.234 -26.625 5.375 1 97.38 183 ASP B O 1
ATOM 3696 N N . LEU B 1 184 ? -4.52 -24.859 5.18 1 98.44 184 LEU B N 1
ATOM 3697 C CA . LEU B 1 184 ? -4.43 -24.875 3.723 1 98.44 184 LEU B CA 1
ATOM 3698 C C . LEU B 1 184 ? -3.027 -24.5 3.26 1 98.44 184 LEU B C 1
ATOM 3700 O O . LEU B 1 184 ? -2.467 -25.141 2.375 1 98.44 184 LEU B O 1
ATOM 3704 N N . ARG B 1 185 ? -2.426 -23.516 3.908 1 98.31 185 ARG B N 1
ATOM 3705 C CA . ARG B 1 185 ? -1.055 -23.141 3.58 1 98.31 185 ARG B CA 1
ATOM 3706 C C . ARG B 1 185 ? -0.095 -24.297 3.816 1 98.31 185 ARG B C 1
ATOM 3708 O O . ARG B 1 185 ? 0.803 -24.547 3.008 1 98.31 185 ARG B O 1
ATOM 3715 N N . ALA B 1 186 ? -0.299 -24.953 4.887 1 98.25 186 ALA B N 1
ATOM 3716 C CA . ALA B 1 186 ? 0.572 -26.078 5.223 1 98.25 186 ALA B CA 1
ATOM 3717 C C . ALA B 1 186 ? 0.488 -27.172 4.164 1 98.25 186 ALA B C 1
ATOM 3719 O O . ALA B 1 186 ? 1.51 -27.734 3.76 1 98.25 186 ALA B O 1
ATOM 3720 N N . ASP B 1 187 ? -0.715 -27.453 3.777 1 98.75 187 ASP B N 1
ATOM 3721 C CA . ASP B 1 187 ? -0.897 -28.453 2.734 1 98.75 187 ASP B CA 1
ATOM 3722 C C . ASP B 1 187 ? -0.241 -28.016 1.427 1 98.75 187 ASP B C 1
ATOM 3724 O O . ASP B 1 187 ? 0.426 -28.812 0.762 1 98.75 187 ASP B O 1
ATOM 3728 N N . MET B 1 188 ? -0.427 -26.828 1.089 1 98.88 188 MET B N 1
ATOM 3729 C CA . MET B 1 188 ? 0.144 -26.297 -0.143 1 98.88 188 MET B CA 1
ATOM 3730 C C . MET B 1 188 ? 1.667 -26.281 -0.076 1 98.88 188 MET B C 1
ATOM 3732 O O . MET B 1 188 ? 2.34 -26.594 -1.058 1 98.88 188 MET B O 1
ATOM 3736 N N . ALA B 1 189 ? 2.201 -25.906 1.078 1 98.69 189 ALA B N 1
ATOM 3737 C CA . ALA B 1 189 ? 3.65 -25.922 1.266 1 98.69 189 ALA B CA 1
ATOM 3738 C C . ALA B 1 189 ? 4.211 -27.328 1.105 1 98.69 189 ALA B C 1
ATOM 3740 O O . ALA B 1 189 ? 5.219 -27.531 0.42 1 98.69 189 ALA B O 1
ATOM 3741 N N . ALA B 1 190 ? 3.551 -28.266 1.694 1 98.75 190 ALA B N 1
ATOM 3742 C CA . ALA B 1 190 ? 3.98 -29.656 1.581 1 98.75 190 ALA B CA 1
ATOM 3743 C C . ALA B 1 190 ? 3.914 -30.141 0.134 1 98.75 190 ALA B C 1
ATOM 3745 O O . ALA B 1 190 ? 4.809 -30.844 -0.334 1 98.75 190 ALA B O 1
ATOM 3746 N N . THR B 1 191 ? 2.857 -29.766 -0.502 1 98.69 191 THR B N 1
ATOM 3747 C CA . THR B 1 191 ? 2.688 -30.109 -1.906 1 98.69 191 THR B CA 1
ATOM 3748 C C . THR B 1 191 ? 3.818 -29.531 -2.752 1 98.69 191 THR B C 1
ATOM 3750 O O . THR B 1 191 ? 4.387 -30.234 -3.594 1 98.69 191 THR B O 1
ATOM 3753 N N . ALA B 1 192 ? 4.148 -28.312 -2.512 1 98.5 192 ALA B N 1
ATOM 3754 C CA . ALA B 1 192 ? 5.227 -27.656 -3.244 1 98.5 192 ALA B CA 1
ATOM 3755 C C . ALA B 1 192 ? 6.57 -28.312 -2.957 1 98.5 192 ALA B C 1
ATOM 3757 O O . ALA B 1 192 ? 7.391 -28.5 -3.863 1 98.5 192 ALA B O 1
ATOM 3758 N N . GLN B 1 193 ? 6.812 -28.688 -1.746 1 98.19 193 GLN B N 1
ATOM 3759 C CA . GLN B 1 193 ? 8.055 -29.344 -1.364 1 98.19 193 GLN B CA 1
ATOM 3760 C C . GLN B 1 193 ? 8.195 -30.688 -2.076 1 98.19 193 GLN B C 1
ATOM 3762 O O . GLN B 1 193 ? 9.273 -31.031 -2.57 1 98.19 193 GLN B O 1
ATOM 3767 N N . GLN B 1 194 ? 7.086 -31.375 -2.105 1 98.31 194 GLN B N 1
ATOM 3768 C CA . GLN B 1 194 ? 7.105 -32.656 -2.809 1 98.31 194 GLN B CA 1
ATOM 3769 C C . GLN B 1 194 ? 7.402 -32.469 -4.293 1 98.31 194 GLN B C 1
ATOM 3771 O O . GLN B 1 194 ? 8.195 -33.219 -4.875 1 98.31 194 GLN B O 1
ATOM 3776 N N . ALA B 1 195 ? 6.762 -31.516 -4.867 1 98.38 195 ALA B N 1
ATOM 3777 C CA . ALA B 1 195 ? 7.008 -31.219 -6.273 1 98.38 195 ALA B CA 1
ATOM 3778 C C . ALA B 1 195 ? 8.469 -30.844 -6.508 1 98.38 195 ALA B C 1
ATOM 3780 O O . ALA B 1 195 ? 9.062 -31.234 -7.516 1 98.38 195 ALA B O 1
ATOM 3781 N N . ARG B 1 196 ? 9.008 -30.062 -5.645 1 97.62 196 ARG B N 1
ATOM 3782 C CA . ARG B 1 196 ? 10.406 -29.656 -5.738 1 97.62 196 ARG B CA 1
ATOM 3783 C C . ARG B 1 196 ? 11.336 -30.859 -5.641 1 97.62 196 ARG B C 1
ATOM 3785 O O . ARG B 1 196 ? 12.305 -30.969 -6.395 1 97.62 196 ARG B O 1
ATOM 3792 N N . ASP B 1 197 ? 11.039 -31.766 -4.754 1 96.94 197 ASP B N 1
ATOM 3793 C CA . ASP B 1 197 ? 11.828 -32.969 -4.59 1 96.94 197 ASP B CA 1
ATOM 3794 C C . ASP B 1 197 ? 11.758 -33.875 -5.836 1 96.94 197 ASP B C 1
ATOM 3796 O O . ASP B 1 197 ? 12.75 -34.469 -6.242 1 96.94 197 ASP B O 1
ATOM 3800 N N . ASP B 1 198 ? 10.562 -33.875 -6.391 1 95.06 198 ASP B N 1
ATOM 3801 C CA . ASP B 1 198 ? 10.344 -34.719 -7.574 1 95.06 198 ASP B CA 1
ATOM 3802 C C . ASP B 1 198 ? 11.055 -34.125 -8.789 1 95.06 198 ASP B C 1
ATOM 3804 O O . ASP B 1 198 ? 11.57 -34.875 -9.633 1 95.06 198 ASP B O 1
ATOM 3808 N N . LYS B 1 199 ? 11.031 -32.875 -8.883 1 92.5 199 LYS B N 1
ATOM 3809 C CA . LYS B 1 199 ? 11.688 -32.125 -9.945 1 92.5 199 LYS B CA 1
ATOM 3810 C C . LYS B 1 199 ? 11.32 -32.656 -11.32 1 92.5 199 LYS B C 1
ATOM 3812 O O . LYS B 1 199 ? 12.195 -32.938 -12.141 1 92.5 199 LYS B O 1
ATOM 3817 N N . VAL B 1 200 ? 9.992 -32.812 -11.477 1 89.62 200 VAL B N 1
ATOM 3818 C CA . VAL B 1 200 ? 9.492 -33.281 -12.758 1 89.62 200 VAL B CA 1
ATOM 3819 C C . VAL B 1 200 ? 9.977 -32.375 -13.883 1 89.62 200 VAL B C 1
ATOM 3821 O O . VAL B 1 200 ? 9.945 -31.156 -13.758 1 89.62 200 VAL B O 1
ATOM 3824 N N . PRO B 1 201 ? 10.422 -33 -14.984 1 89 201 PRO B N 1
ATOM 3825 C CA . PRO B 1 201 ? 10.891 -32.156 -16.109 1 89 201 PRO B CA 1
ATOM 3826 C C . PRO B 1 201 ? 9.836 -31.172 -16.594 1 89 201 PRO B C 1
ATOM 3828 O O . PRO B 1 201 ? 8.656 -31.531 -16.703 1 89 201 PRO B O 1
ATOM 3831 N N . GLY B 1 202 ? 10.336 -29.953 -16.75 1 87.62 202 GLY B N 1
ATOM 3832 C CA . GLY B 1 202 ? 9.43 -28.906 -17.219 1 87.62 202 GLY B CA 1
ATOM 3833 C C . GLY B 1 202 ? 8.828 -28.094 -16.094 1 87.62 202 GLY B C 1
ATOM 3834 O O . GLY B 1 202 ? 8.242 -27.031 -16.328 1 87.62 202 GLY B O 1
ATOM 3835 N N . SER B 1 203 ? 9.008 -28.609 -14.898 1 94.19 203 SER B N 1
ATOM 3836 C CA . SER B 1 203 ? 8.578 -27.828 -13.734 1 94.19 203 SER B CA 1
ATOM 3837 C C . SER B 1 203 ? 9.508 -26.656 -13.469 1 94.19 203 SER B C 1
ATOM 3839 O O . SER B 1 203 ? 10.656 -26.656 -13.93 1 94.19 203 SER B O 1
ATOM 3841 N N . VAL B 1 204 ? 9.055 -25.688 -12.719 1 97.31 204 VAL B N 1
ATOM 3842 C CA . VAL B 1 204 ? 9.891 -24.531 -12.398 1 97.31 204 VAL B CA 1
ATOM 3843 C C . VAL B 1 204 ? 11.062 -24.969 -11.531 1 97.31 204 VAL B C 1
ATOM 3845 O O . VAL B 1 204 ? 12.125 -24.344 -11.547 1 97.31 204 VAL B O 1
ATOM 3848 N N . TRP B 1 205 ? 10.914 -26.078 -10.867 1 97.44 205 TRP B N 1
ATOM 3849 C CA . TRP B 1 205 ? 11.906 -26.531 -9.898 1 97.44 205 TRP B CA 1
ATOM 3850 C C . TRP B 1 205 ? 13.148 -27.078 -10.602 1 97.44 205 TRP B C 1
ATOM 3852 O O . TRP B 1 205 ? 14.219 -27.156 -10.008 1 97.44 205 TRP B O 1
ATOM 3862 N N . SER B 1 206 ? 12.953 -27.453 -11.859 1 95.31 206 SER B N 1
ATOM 3863 C CA . SER B 1 206 ? 14.094 -27.906 -12.648 1 95.31 206 SER B CA 1
ATOM 3864 C C . SER B 1 206 ? 15.016 -26.734 -13 1 95.31 206 SER B C 1
ATOM 3866 O O . SER B 1 206 ? 16.172 -26.938 -13.367 1 95.31 206 SER B O 1
ATOM 3868 N N . TYR B 1 207 ? 14.531 -25.531 -12.797 1 96.81 207 TYR B N 1
ATOM 3869 C CA . TYR B 1 207 ? 15.266 -24.344 -13.258 1 96.81 207 TYR B CA 1
ATOM 3870 C C . TYR B 1 207 ? 15.5 -23.375 -12.109 1 96.81 207 TYR B C 1
ATOM 3872 O O . TYR B 1 207 ? 16.297 -22.438 -12.234 1 96.81 207 TYR B O 1
ATOM 3880 N N . ASP B 1 208 ? 14.898 -23.547 -11.023 1 98 208 ASP B N 1
ATOM 3881 C CA . ASP B 1 208 ? 14.836 -22.578 -9.945 1 98 208 ASP B CA 1
ATOM 3882 C C . ASP B 1 208 ? 16.219 -22.344 -9.328 1 98 208 ASP B C 1
ATOM 3884 O O . ASP B 1 208 ? 16.891 -23.312 -8.953 1 98 208 ASP B O 1
ATOM 3888 N N . GLU B 1 209 ? 16.562 -21.094 -9.258 1 97.56 209 GLU B N 1
ATOM 3889 C CA . GLU B 1 209 ? 17.828 -20.719 -8.656 1 97.56 209 GLU B CA 1
ATOM 3890 C C . GLU B 1 209 ? 17.625 -19.781 -7.465 1 97.56 209 GLU B C 1
ATOM 3892 O O . GLU B 1 209 ? 18.562 -19.094 -7.035 1 97.56 209 GLU B O 1
ATOM 3897 N N . THR B 1 210 ? 16.453 -19.75 -6.887 1 98.06 210 THR B N 1
ATOM 3898 C CA . THR B 1 210 ? 16.062 -18.766 -5.887 1 98.06 210 THR B CA 1
ATOM 3899 C C . THR B 1 210 ? 16.969 -18.844 -4.664 1 98.06 210 THR B C 1
ATOM 3901 O O . THR B 1 210 ? 17.5 -17.828 -4.207 1 98.06 210 THR B O 1
ATOM 3904 N N . THR B 1 211 ? 17.203 -20.016 -4.141 1 97.81 211 THR B N 1
ATOM 3905 C CA . THR B 1 211 ? 17.938 -20.141 -2.893 1 97.81 211 THR B CA 1
ATOM 3906 C C . THR B 1 211 ? 19.391 -20.531 -3.166 1 97.81 211 THR B C 1
ATOM 3908 O O . THR B 1 211 ? 20.266 -20.359 -2.299 1 97.81 211 THR B O 1
ATOM 3911 N N . SER B 1 212 ? 19.656 -21.094 -4.363 1 96.62 212 SER B N 1
ATOM 3912 C CA . SER B 1 212 ? 21.031 -21.453 -4.699 1 96.62 212 SER B CA 1
ATOM 3913 C C . SER B 1 212 ? 21.844 -20.219 -5.094 1 96.62 212 SER B C 1
ATOM 3915 O O . SER B 1 212 ? 23.062 -20.172 -4.875 1 96.62 212 SER B O 1
ATOM 3917 N N . GLY B 1 213 ? 21.141 -19.25 -5.68 1 96.81 213 GLY B N 1
ATOM 3918 C CA . GLY B 1 213 ? 21.812 -18.016 -6.023 1 96.81 213 GLY B CA 1
ATOM 3919 C C . GLY B 1 213 ? 21.891 -17.781 -7.52 1 96.81 213 GLY B C 1
ATOM 3920 O O . GLY B 1 213 ? 22.062 -18.719 -8.289 1 96.81 213 GLY B O 1
ATOM 3921 N N . VAL B 1 214 ? 21.797 -16.5 -7.926 1 96.88 214 VAL B N 1
ATOM 3922 C CA . VAL B 1 214 ? 21.859 -16.109 -9.328 1 96.88 214 VAL B CA 1
ATOM 3923 C C . VAL B 1 214 ? 22.781 -14.906 -9.477 1 96.88 214 VAL B C 1
ATOM 3925 O O . VAL B 1 214 ? 22.672 -13.93 -8.742 1 96.88 214 VAL B O 1
ATOM 3928 N N . LYS B 1 215 ? 23.75 -15.047 -10.352 1 97.25 215 LYS B N 1
ATOM 3929 C CA . LYS B 1 215 ? 24.562 -13.891 -10.727 1 97.25 215 LYS B CA 1
ATOM 3930 C C . LYS B 1 215 ? 23.844 -13.023 -11.766 1 97.25 215 LYS B C 1
ATOM 3932 O O . LYS B 1 215 ? 23.531 -13.492 -12.859 1 97.25 215 LYS B O 1
ATOM 3937 N N . ILE B 1 216 ? 23.625 -11.805 -11.453 1 97.12 216 ILE B N 1
ATOM 3938 C CA . ILE B 1 216 ? 22.891 -10.898 -12.336 1 97.12 216 ILE B CA 1
ATOM 3939 C C . ILE B 1 216 ? 23.859 -10.039 -13.125 1 97.12 216 ILE B C 1
ATOM 3941 O O . ILE B 1 216 ? 24.5 -9.133 -12.562 1 97.12 216 ILE B O 1
ATOM 3945 N N . ASP B 1 217 ? 23.906 -10.273 -14.398 1 96.94 217 ASP B N 1
ATOM 3946 C CA . ASP B 1 217 ? 24.766 -9.492 -15.273 1 96.94 217 ASP B CA 1
ATOM 3947 C C . ASP B 1 217 ? 23.984 -8.398 -15.992 1 96.94 217 ASP B C 1
ATOM 3949 O O . ASP B 1 217 ? 24.547 -7.359 -16.359 1 96.94 217 ASP B O 1
ATOM 3953 N N . SER B 1 218 ? 22.781 -8.695 -16.25 1 97.06 218 SER B N 1
ATOM 3954 C CA . SER B 1 218 ? 21.844 -7.785 -16.906 1 97.06 218 SER B CA 1
ATOM 3955 C C . SER B 1 218 ? 20.406 -8.203 -16.656 1 97.06 218 SER B C 1
ATOM 3957 O O . SER B 1 218 ? 20.141 -9.242 -16.047 1 97.06 218 SER B O 1
ATOM 3959 N N . LEU B 1 219 ? 19.516 -7.367 -17.156 1 97.19 219 LEU B N 1
ATOM 3960 C CA . LEU B 1 219 ? 18.094 -7.691 -17.062 1 97.19 219 LEU B CA 1
ATOM 3961 C C . LEU B 1 219 ? 17.781 -9.008 -17.766 1 97.19 219 LEU B C 1
ATOM 3963 O O . LEU B 1 219 ? 16.922 -9.758 -17.328 1 97.19 219 LEU B O 1
ATOM 3967 N N . ALA B 1 220 ? 18.547 -9.328 -18.812 1 97.62 220 ALA B N 1
ATOM 3968 C CA . ALA B 1 220 ? 18.328 -10.539 -19.609 1 97.62 220 ALA B CA 1
ATOM 3969 C C . ALA B 1 220 ? 18.547 -11.797 -18.766 1 97.62 220 ALA B C 1
ATOM 3971 O O . ALA B 1 220 ? 17.938 -12.836 -19.016 1 97.62 220 ALA B O 1
ATOM 3972 N N . THR B 1 221 ? 19.391 -11.664 -17.75 1 97.56 221 THR B N 1
ATOM 3973 C CA . THR B 1 221 ? 19.594 -12.789 -16.844 1 97.56 221 THR B CA 1
ATOM 3974 C C . THR B 1 221 ? 18.266 -13.227 -16.219 1 97.56 221 THR B C 1
ATOM 3976 O O . THR B 1 221 ? 17.969 -14.414 -16.125 1 97.56 221 THR B O 1
ATOM 3979 N N . LEU B 1 222 ? 17.453 -12.234 -15.859 1 97.31 222 LEU B N 1
ATOM 3980 C CA . LEU B 1 222 ? 16.188 -12.484 -15.188 1 97.31 222 LEU B CA 1
ATOM 3981 C C . LEU B 1 222 ? 15.094 -12.836 -16.203 1 97.31 222 LEU B C 1
ATOM 3983 O O . LEU B 1 222 ? 14.203 -13.641 -15.898 1 97.31 222 LEU B O 1
ATOM 3987 N N . THR B 1 223 ? 15.172 -12.297 -17.406 1 98 223 THR B N 1
ATOM 3988 C CA . THR B 1 223 ? 14.07 -12.398 -18.344 1 98 223 THR B CA 1
ATOM 3989 C C . THR B 1 223 ? 14.242 -13.617 -19.25 1 98 223 THR B C 1
ATOM 3991 O O . THR B 1 223 ? 13.258 -14.203 -19.703 1 98 223 THR B O 1
ATOM 3994 N N . ASP B 1 224 ? 15.523 -14.062 -19.438 1 97.75 224 ASP B N 1
ATOM 3995 C CA . ASP B 1 224 ? 15.758 -15.047 -20.484 1 97.75 224 ASP B CA 1
ATOM 3996 C C . ASP B 1 224 ? 16.469 -16.281 -19.953 1 97.75 224 ASP B C 1
ATOM 3998 O O . ASP B 1 224 ? 16.391 -17.359 -20.531 1 97.75 224 ASP B O 1
ATOM 4002 N N . ASP B 1 225 ? 17.109 -16.125 -18.812 1 96.81 225 ASP B N 1
ATOM 4003 C CA . ASP B 1 225 ? 18.062 -17.188 -18.469 1 96.81 225 ASP B CA 1
ATOM 4004 C C . ASP B 1 225 ? 17.656 -17.891 -17.188 1 96.81 225 ASP B C 1
ATOM 4006 O O . ASP B 1 225 ? 17.547 -19.125 -17.141 1 96.81 225 ASP B O 1
ATOM 4010 N N . GLN B 1 226 ? 17.422 -17.094 -16.156 1 96.56 226 GLN B N 1
ATOM 4011 C CA . GLN B 1 226 ? 17.297 -17.688 -14.828 1 96.56 226 GLN B CA 1
ATOM 4012 C C . GLN B 1 226 ? 15.867 -17.594 -14.32 1 96.56 226 GLN B C 1
ATOM 4014 O O . GLN B 1 226 ? 15.164 -16.625 -14.586 1 96.56 226 GLN B O 1
ATOM 4019 N N . VAL B 1 227 ? 15.477 -18.641 -13.57 1 97.94 227 VAL B N 1
ATOM 4020 C CA . VAL B 1 227 ? 14.148 -18.703 -12.977 1 97.94 227 VAL B CA 1
ATOM 4021 C C . VAL B 1 227 ? 14.242 -18.516 -11.469 1 97.94 227 VAL B C 1
ATOM 4023 O O . VAL B 1 227 ? 15 -19.234 -10.797 1 97.94 227 VAL B O 1
ATOM 4026 N N . ILE B 1 228 ? 13.578 -17.562 -10.984 1 98.25 228 ILE B N 1
ATOM 4027 C CA . ILE B 1 228 ? 13.469 -17.312 -9.547 1 98.25 228 ILE B CA 1
ATOM 4028 C C . ILE B 1 228 ? 12.008 -17.062 -9.18 1 98.25 228 ILE B C 1
ATOM 4030 O O . ILE B 1 228 ? 11.156 -16.906 -10.055 1 98.25 228 ILE B O 1
ATOM 4034 N N . VAL B 1 229 ? 11.711 -17.078 -7.848 1 98.44 229 VAL B N 1
ATOM 4035 C CA . VAL B 1 229 ? 10.367 -16.781 -7.375 1 98.44 229 VAL B CA 1
ATOM 4036 C C . VAL B 1 229 ? 9.875 -15.469 -7.969 1 98.44 229 VAL B C 1
ATOM 4038 O O . VAL B 1 229 ? 10.617 -14.484 -7.992 1 98.44 229 VAL B O 1
ATOM 4041 N N . PRO B 1 230 ? 8.641 -15.43 -8.438 1 98.56 230 PRO B N 1
ATOM 4042 C CA . PRO B 1 230 ? 8.148 -14.266 -9.188 1 98.56 230 PRO B CA 1
ATOM 4043 C C . PRO B 1 230 ? 8.148 -12.992 -8.352 1 98.56 230 PRO B C 1
ATOM 4045 O O . PRO B 1 230 ? 8.438 -11.906 -8.875 1 98.56 230 PRO B O 1
ATOM 4048 N N . LYS B 1 231 ? 7.781 -13.039 -7.07 1 97.69 231 LYS B N 1
ATOM 4049 C CA . LYS B 1 231 ? 7.797 -11.852 -6.223 1 97.69 231 LYS B CA 1
ATOM 4050 C C . LYS B 1 231 ? 9.172 -11.188 -6.219 1 97.69 231 LYS B C 1
ATOM 4052 O O . LYS B 1 231 ? 9.273 -9.961 -6.305 1 97.69 231 LYS B O 1
ATOM 4057 N N . LEU B 1 232 ? 10.211 -11.992 -6.152 1 97.88 232 LEU B N 1
ATOM 4058 C CA . LEU B 1 232 ? 11.57 -11.461 -6.188 1 97.88 232 LEU B CA 1
ATOM 4059 C C . LEU B 1 232 ? 11.938 -10.992 -7.594 1 97.88 232 LEU B C 1
ATOM 4061 O O . LEU B 1 232 ? 12.656 -10.008 -7.758 1 97.88 232 LEU B O 1
ATOM 4065 N N . PHE B 1 233 ? 11.5 -11.758 -8.617 1 98.44 233 PHE B N 1
ATOM 4066 C CA . PHE B 1 233 ? 11.719 -11.32 -9.984 1 98.44 233 PHE B CA 1
ATOM 4067 C C . PHE B 1 233 ? 11.195 -9.898 -10.188 1 98.44 233 PHE B C 1
ATOM 4069 O O . PHE B 1 233 ? 11.898 -9.055 -10.75 1 98.44 233 PHE B O 1
ATOM 4076 N N . ARG B 1 234 ? 10.008 -9.594 -9.742 1 98.06 234 ARG B N 1
ATOM 4077 C CA . ARG B 1 234 ? 9.398 -8.281 -9.922 1 98.06 234 ARG B CA 1
ATOM 4078 C C . ARG B 1 234 ? 10.242 -7.199 -9.25 1 98.06 234 ARG B C 1
ATOM 4080 O O . ARG B 1 234 ? 10.469 -6.137 -9.836 1 98.06 234 ARG B O 1
ATOM 4087 N N . ARG B 1 235 ? 10.75 -7.469 -8.023 1 98.06 235 ARG B N 1
ATOM 4088 C CA . ARG B 1 235 ? 11.609 -6.52 -7.332 1 98.06 235 ARG B CA 1
ATOM 4089 C C . ARG B 1 235 ? 12.914 -6.312 -8.086 1 98.06 235 ARG B C 1
ATOM 4091 O O . ARG B 1 235 ? 13.336 -5.172 -8.312 1 98.06 235 ARG B O 1
ATOM 4098 N N . LEU B 1 236 ? 13.492 -7.402 -8.516 1 98.06 236 LEU B N 1
ATOM 4099 C CA . LEU B 1 236 ? 14.797 -7.348 -9.156 1 98.06 236 LEU B CA 1
ATOM 4100 C C . LEU B 1 236 ? 14.711 -6.707 -10.531 1 98.06 236 LEU B C 1
ATOM 4102 O O . LEU B 1 236 ? 15.578 -5.926 -10.914 1 98.06 236 LEU B O 1
ATOM 4106 N N . ALA B 1 237 ? 13.688 -7.078 -11.266 1 98.12 237 ALA B N 1
ATOM 4107 C CA . ALA B 1 237 ? 13.516 -6.5 -12.602 1 98.12 237 ALA B CA 1
ATOM 4108 C C . ALA B 1 237 ? 13.391 -4.98 -12.523 1 98.12 237 ALA B C 1
ATOM 4110 O O . ALA B 1 237 ? 14.055 -4.258 -13.266 1 98.12 237 ALA B O 1
ATOM 4111 N N . ASP B 1 238 ? 12.586 -4.496 -11.625 1 98.06 238 ASP B N 1
ATOM 4112 C CA . ASP B 1 238 ? 12.414 -3.057 -11.469 1 98.06 238 ASP B CA 1
ATOM 4113 C C . ASP B 1 238 ? 13.703 -2.395 -11 1 98.06 238 ASP B C 1
ATOM 4115 O O . ASP B 1 238 ? 14.109 -1.356 -11.531 1 98.06 238 ASP B O 1
ATOM 4119 N N . TYR B 1 239 ? 14.344 -3.008 -10.016 1 98.25 239 TYR B N 1
ATOM 4120 C CA . TYR B 1 239 ? 15.594 -2.459 -9.5 1 98.25 239 TYR B CA 1
ATOM 4121 C C . TYR B 1 239 ? 16.641 -2.348 -10.602 1 98.25 239 TYR B C 1
ATOM 4123 O O . TYR B 1 239 ? 17.25 -1.296 -10.781 1 98.25 239 TYR B O 1
ATOM 4131 N N . VAL B 1 240 ? 16.797 -3.391 -11.367 1 97.81 240 VAL B N 1
ATOM 4132 C CA . VAL B 1 240 ? 17.828 -3.436 -12.398 1 97.81 240 VAL B CA 1
ATOM 4133 C C . VAL B 1 240 ? 17.5 -2.422 -13.492 1 97.81 240 VAL B C 1
ATOM 4135 O O . VAL B 1 240 ? 18.406 -1.787 -14.047 1 97.81 240 VAL B O 1
ATOM 4138 N N . ARG B 1 241 ? 16.281 -2.252 -13.859 1 96.94 241 ARG B N 1
ATOM 4139 C CA . ARG B 1 241 ? 15.875 -1.271 -14.859 1 96.94 241 ARG B CA 1
ATOM 4140 C C . ARG B 1 241 ? 16.219 0.146 -14.398 1 96.94 241 ARG B C 1
ATOM 4142 O O . ARG B 1 241 ? 16.562 1 -15.219 1 96.94 241 ARG B O 1
ATOM 4149 N N . LEU B 1 242 ? 16.078 0.362 -13.109 1 96.19 242 LEU B N 1
ATOM 4150 C CA . LEU B 1 242 ? 16.25 1.708 -12.57 1 96.19 242 LEU B CA 1
ATOM 4151 C C . LEU B 1 242 ? 17.719 2.002 -12.281 1 96.19 242 LEU B C 1
ATOM 4153 O O . LEU B 1 242 ? 18.172 3.137 -12.438 1 96.19 242 LEU B O 1
ATOM 4157 N N . PHE B 1 243 ? 18.516 0.968 -11.836 1 96.56 243 PHE B N 1
ATOM 4158 C CA . PHE B 1 243 ? 19.812 1.279 -11.234 1 96.56 243 PHE B CA 1
ATOM 4159 C C . PHE B 1 243 ? 20.922 0.454 -11.875 1 96.56 243 PHE B C 1
ATOM 4161 O O . PHE B 1 243 ? 22.094 0.621 -11.539 1 96.56 243 PHE B O 1
ATOM 4168 N N . GLY B 1 244 ? 20.594 -0.454 -12.797 1 95.88 244 GLY B N 1
ATOM 4169 C CA . GLY B 1 244 ? 21.578 -1.321 -13.414 1 95.88 244 GLY B CA 1
ATOM 4170 C C . GLY B 1 244 ? 21.828 -2.596 -12.633 1 95.88 244 GLY B C 1
ATOM 4171 O O . GLY B 1 244 ? 21.172 -2.852 -11.625 1 95.88 244 GLY B O 1
ATOM 4172 N N . PRO B 1 245 ? 22.75 -3.406 -13.078 1 95.62 245 PRO B N 1
ATOM 4173 C CA . PRO B 1 245 ? 22.875 -4.777 -12.578 1 95.62 245 PRO B CA 1
ATOM 4174 C C . PRO B 1 245 ? 23.625 -4.852 -11.25 1 95.62 245 PRO B C 1
ATOM 4176 O O . PRO B 1 245 ? 23.625 -5.902 -10.602 1 95.62 245 PRO B O 1
ATOM 4179 N N . SER B 1 246 ? 24.312 -3.73 -10.859 1 97.12 246 SER B N 1
ATOM 4180 C CA . SER B 1 246 ? 24.938 -3.758 -9.547 1 97.12 246 SER B CA 1
ATOM 4181 C C . SER B 1 246 ? 23.891 -3.867 -8.438 1 97.12 246 SER B C 1
ATOM 4183 O O . SER B 1 246 ? 22.953 -3.066 -8.375 1 97.12 246 SER B O 1
ATOM 4185 N N . LEU B 1 247 ? 24.094 -4.816 -7.52 1 97.94 247 LEU B N 1
ATOM 4186 C CA . LEU B 1 247 ? 23.094 -5.066 -6.48 1 97.94 247 LEU B CA 1
ATOM 4187 C C . LEU B 1 247 ? 23.5 -4.41 -5.168 1 97.94 247 LEU B C 1
ATOM 4189 O O . LEU B 1 247 ? 22.938 -4.707 -4.117 1 97.94 247 LEU B O 1
ATOM 4193 N N . THR B 1 248 ? 24.422 -3.467 -5.223 1 96.81 248 THR B N 1
ATOM 4194 C CA . THR B 1 248 ? 24.953 -2.811 -4.035 1 96.81 248 THR B CA 1
ATOM 4195 C C . THR B 1 248 ? 23.828 -2.143 -3.24 1 96.81 248 THR B C 1
ATOM 4197 O O . THR B 1 248 ? 23.812 -2.205 -2.01 1 96.81 248 THR B O 1
ATOM 4200 N N . CYS B 1 249 ? 22.875 -1.532 -3.889 1 97.94 249 CYS B N 1
ATOM 4201 C CA . CYS B 1 249 ? 21.828 -0.77 -3.213 1 97.94 249 CYS B CA 1
ATOM 4202 C C . CYS B 1 249 ? 20.516 -1.539 -3.199 1 97.94 249 CYS B C 1
ATOM 4204 O O . CYS B 1 249 ? 19.469 -0.994 -2.82 1 97.94 249 CYS B O 1
ATOM 4206 N N . LEU B 1 250 ? 20.531 -2.834 -3.555 1 98.38 250 LEU B N 1
ATOM 4207 C CA . LEU B 1 250 ? 19.328 -3.639 -3.594 1 98.38 250 LEU B CA 1
ATOM 4208 C C . LEU B 1 250 ? 18.703 -3.76 -2.205 1 98.38 250 LEU B C 1
ATOM 4210 O O . LEU B 1 250 ? 17.484 -3.645 -2.051 1 98.38 250 LEU B O 1
ATOM 4214 N N . PRO B 1 251 ? 19.516 -3.969 -1.145 1 98.25 251 PRO B N 1
ATOM 4215 C CA . PRO B 1 251 ? 18.906 -4.07 0.178 1 98.25 251 PRO B CA 1
ATOM 4216 C C . PRO B 1 251 ? 18.094 -2.832 0.549 1 98.25 251 PRO B C 1
ATOM 4218 O O . PRO B 1 251 ? 17 -2.947 1.113 1 98.25 251 PRO B O 1
ATOM 4221 N N . ALA B 1 252 ? 18.594 -1.638 0.215 1 98.5 252 ALA B N 1
ATOM 4222 C CA . ALA B 1 252 ? 17.875 -0.406 0.491 1 98.5 252 ALA B CA 1
ATOM 4223 C C . ALA B 1 252 ? 16.562 -0.352 -0.305 1 98.5 252 ALA B C 1
ATOM 4225 O O . ALA B 1 252 ? 15.523 0.042 0.223 1 98.5 252 ALA B O 1
ATOM 4226 N N . TYR B 1 253 ? 16.672 -0.763 -1.576 1 98.69 253 TYR B N 1
ATOM 4227 C CA . TYR B 1 253 ? 15.492 -0.799 -2.43 1 98.69 253 TYR B CA 1
ATOM 4228 C C . TYR B 1 253 ? 14.414 -1.693 -1.831 1 98.69 253 TYR B C 1
ATOM 4230 O O . TYR B 1 253 ? 13.25 -1.305 -1.761 1 98.69 253 TYR B O 1
ATOM 4238 N N . LEU B 1 254 ? 14.805 -2.875 -1.364 1 98.69 254 LEU B N 1
ATOM 4239 C CA . LEU B 1 254 ? 13.875 -3.838 -0.789 1 98.69 254 LEU B CA 1
ATOM 4240 C C . LEU B 1 254 ? 13.297 -3.318 0.524 1 98.69 254 LEU B C 1
ATOM 4242 O O . LEU B 1 254 ? 12.133 -3.562 0.834 1 98.69 254 LEU B O 1
ATOM 4246 N N . ALA B 1 255 ? 14.094 -2.607 1.303 1 98.5 255 ALA B N 1
ATOM 4247 C CA . ALA B 1 255 ? 13.617 -1.991 2.539 1 98.5 255 ALA B CA 1
ATOM 4248 C C . ALA B 1 255 ? 12.57 -0.923 2.248 1 98.5 255 ALA B C 1
ATOM 4250 O O . ALA B 1 255 ? 11.57 -0.819 2.961 1 98.5 255 ALA B O 1
ATOM 4251 N N . GLY B 1 256 ? 12.836 -0.175 1.225 1 97.69 256 GLY B N 1
ATOM 4252 C CA . GLY B 1 256 ? 11.867 0.832 0.819 1 97.69 256 GLY B CA 1
ATOM 4253 C C . GLY B 1 256 ? 10.516 0.246 0.45 1 97.69 256 GLY B C 1
ATOM 4254 O O . GLY B 1 256 ? 9.477 0.85 0.72 1 97.69 256 GLY B O 1
ATOM 4255 N N . GLY B 1 257 ? 10.555 -0.925 -0.13 1 96.75 257 GLY B N 1
ATOM 4256 C CA . GLY B 1 257 ? 9.32 -1.606 -0.501 1 96.75 257 GLY B CA 1
ATOM 4257 C C . GLY B 1 257 ? 8.508 -2.064 0.694 1 96.75 257 GLY B C 1
ATOM 4258 O O . GLY B 1 257 ? 7.289 -2.223 0.598 1 96.75 257 GLY B O 1
ATOM 4259 N N . ALA B 1 258 ? 9.203 -2.365 1.764 1 96.75 258 ALA B N 1
ATOM 4260 C CA . ALA B 1 258 ? 8.609 -2.635 3.072 1 96.75 258 ALA B CA 1
ATOM 4261 C C . ALA B 1 258 ? 7.598 -3.775 2.994 1 96.75 258 ALA B C 1
ATOM 4263 O O . ALA B 1 258 ? 6.535 -3.715 3.615 1 96.75 258 ALA B O 1
ATOM 4264 N N . ASP B 1 259 ? 7.871 -4.805 2.174 1 97.06 259 ASP B N 1
ATOM 4265 C CA . ASP B 1 259 ? 7.039 -6.004 2.266 1 97.06 259 ASP B CA 1
ATOM 4266 C C . ASP B 1 259 ? 7.023 -6.551 3.689 1 97.06 259 ASP B C 1
ATOM 4268 O O . ASP B 1 259 ? 8.078 -6.738 4.301 1 97.06 259 ASP B O 1
ATOM 4272 N N . GLU B 1 260 ? 5.875 -6.75 4.223 1 96.94 260 GLU B N 1
ATOM 4273 C CA . GLU B 1 260 ? 5.734 -7.285 5.574 1 96.94 260 GLU B CA 1
ATOM 4274 C C . GLU B 1 260 ? 5.34 -8.758 5.547 1 96.94 260 GLU B C 1
ATOM 4276 O O . GLU B 1 260 ? 4.469 -9.156 4.773 1 96.94 260 GLU B O 1
ATOM 4281 N N . PHE B 1 261 ? 6.031 -9.594 6.379 1 98.19 261 PHE B N 1
ATOM 4282 C CA . PHE B 1 261 ? 5.75 -11.031 6.383 1 98.19 261 PHE B CA 1
ATOM 4283 C C . PHE B 1 261 ? 6.133 -11.656 7.719 1 98.19 261 PHE B C 1
ATOM 4285 O O . PHE B 1 261 ? 6.836 -11.039 8.516 1 98.19 261 PHE B O 1
ATOM 4292 N N . HIS B 1 262 ? 5.605 -12.828 7.934 1 98 262 HIS B N 1
ATOM 4293 C CA . HIS B 1 262 ? 5.953 -13.664 9.078 1 98 262 HIS B CA 1
ATOM 4294 C C . HIS B 1 262 ? 6.816 -14.852 8.656 1 98 262 HIS B C 1
ATOM 4296 O O . HIS B 1 262 ? 6.711 -15.32 7.52 1 98 262 HIS B O 1
ATOM 4302 N N . VAL B 1 263 ? 7.676 -15.242 9.57 1 97 263 VAL B N 1
ATOM 4303 C CA . VAL B 1 263 ? 8.438 -16.484 9.422 1 97 263 VAL B CA 1
ATOM 4304 C C . VAL B 1 263 ? 8.188 -17.391 10.625 1 97 263 VAL B C 1
ATOM 4306 O O . VAL B 1 263 ? 7.855 -16.906 11.711 1 97 263 VAL B O 1
ATOM 4309 N N . PRO B 1 264 ? 8.234 -18.719 10.516 1 90.88 264 PRO B N 1
ATOM 4310 C CA . PRO B 1 264 ? 7.883 -19.656 11.578 1 90.88 264 PRO B CA 1
ATOM 4311 C C . PRO B 1 264 ? 8.664 -19.422 12.867 1 90.88 264 PRO B C 1
ATOM 4313 O O . PRO B 1 264 ? 8.125 -19.594 13.961 1 90.88 264 PRO B O 1
ATOM 4316 N N . GLU B 1 265 ? 9.852 -18.969 12.859 1 90.62 265 GLU B N 1
ATOM 4317 C CA . GLU B 1 265 ? 10.727 -18.906 14.031 1 90.62 265 GLU B CA 1
ATOM 4318 C C . GLU B 1 265 ? 10.547 -17.578 14.773 1 90.62 265 GLU B C 1
ATOM 4320 O O . GLU B 1 265 ? 11.117 -17.391 15.844 1 90.62 265 GLU B O 1
ATOM 4325 N N . GLN B 1 266 ? 9.711 -16.719 14.25 1 92.5 266 GLN B N 1
ATOM 4326 C CA . GLN B 1 266 ? 9.609 -15.383 14.844 1 92.5 266 GLN B CA 1
ATOM 4327 C C . GLN B 1 266 ? 8.148 -15.031 15.141 1 92.5 266 GLN B C 1
ATOM 4329 O O . GLN B 1 266 ? 7.262 -15.305 14.336 1 92.5 266 GLN B O 1
ATOM 4334 N N . GLN B 1 267 ? 7.867 -14.484 16.266 1 92.25 267 GLN B N 1
ATOM 4335 C CA . GLN B 1 267 ? 6.531 -14.078 16.688 1 92.25 267 GLN B CA 1
ATOM 4336 C C . GLN B 1 267 ? 6.082 -12.82 15.953 1 92.25 267 GLN B C 1
ATOM 4338 O O . GLN B 1 267 ? 4.953 -12.75 15.461 1 92.25 267 GLN B O 1
ATOM 4343 N N . ASP B 1 268 ? 7.023 -11.898 15.828 1 93.94 268 ASP B N 1
ATOM 4344 C CA . ASP B 1 268 ? 6.676 -10.625 15.203 1 93.94 268 ASP B CA 1
ATOM 4345 C C . ASP B 1 268 ? 6.871 -10.688 13.688 1 93.94 268 ASP B C 1
ATOM 4347 O O . ASP B 1 268 ? 7.672 -11.484 13.195 1 93.94 268 ASP B O 1
ATOM 4351 N N . SER B 1 269 ? 6.117 -9.891 13.031 1 96.38 269 SER B N 1
ATOM 4352 C CA . SER B 1 269 ? 6.316 -9.781 11.586 1 96.38 269 SER B CA 1
ATOM 4353 C C . SER B 1 269 ? 7.637 -9.086 11.266 1 96.38 269 SER B C 1
ATOM 4355 O O . SER B 1 269 ? 8.203 -8.391 12.109 1 96.38 269 SER B O 1
ATOM 4357 N N . ILE B 1 270 ? 8.133 -9.391 10.109 1 96.56 270 ILE B N 1
ATOM 4358 C CA . ILE B 1 270 ? 9.344 -8.773 9.562 1 96.56 270 ILE B CA 1
ATOM 4359 C C . ILE B 1 270 ? 8.969 -7.82 8.43 1 96.56 270 ILE B C 1
ATOM 4361 O O . ILE B 1 270 ? 8.117 -8.141 7.602 1 96.56 270 ILE B O 1
ATOM 4365 N N . ILE B 1 271 ? 9.578 -6.625 8.43 1 96.62 271 ILE B N 1
ATOM 4366 C CA . ILE B 1 271 ? 9.289 -5.656 7.383 1 96.62 271 ILE B CA 1
ATOM 4367 C C . ILE B 1 271 ? 10.516 -5.461 6.504 1 96.62 271 ILE B C 1
ATOM 4369 O O . ILE B 1 271 ? 11.562 -5.012 6.98 1 96.62 271 ILE B O 1
ATOM 4373 N N . GLY B 1 272 ? 10.32 -5.777 5.156 1 97.5 272 GLY B N 1
ATOM 4374 C CA . GLY B 1 272 ? 11.391 -5.617 4.18 1 97.5 272 GLY B CA 1
ATOM 4375 C C . GLY B 1 272 ? 12.023 -6.934 3.764 1 97.5 272 GLY B C 1
ATOM 4376 O O . GLY B 1 272 ? 12.539 -7.672 4.602 1 97.5 272 GLY B O 1
ATOM 4377 N N . LEU B 1 273 ? 12.117 -7.176 2.494 1 98.25 273 LEU B N 1
ATOM 4378 C CA . LEU B 1 273 ? 12.609 -8.438 1.957 1 98.25 273 LEU B CA 1
ATOM 4379 C C . LEU B 1 273 ? 14.125 -8.539 2.098 1 98.25 273 LEU B C 1
ATOM 4381 O O . LEU B 1 273 ? 14.703 -9.617 1.934 1 98.25 273 LEU B O 1
ATOM 4385 N N . GLN B 1 274 ? 14.812 -7.371 2.404 1 98 274 GLN B N 1
ATOM 4386 C CA . GLN B 1 274 ? 16.266 -7.406 2.568 1 98 274 GLN B CA 1
ATOM 4387 C C . GLN B 1 274 ? 16.672 -8.344 3.699 1 98 274 GLN B C 1
ATOM 4389 O O . GLN B 1 274 ? 17.812 -8.797 3.76 1 98 274 GLN B O 1
ATOM 4394 N N . HIS B 1 275 ? 15.719 -8.688 4.57 1 97.5 275 HIS B N 1
ATOM 4395 C CA . HIS B 1 275 ? 16.016 -9.523 5.73 1 97.5 275 HIS B CA 1
ATOM 4396 C C . HIS B 1 275 ? 16.062 -10.992 5.348 1 97.5 275 HIS B C 1
ATOM 4398 O O . HIS B 1 275 ? 16.531 -11.828 6.133 1 97.5 275 HIS B O 1
ATOM 4404 N N . VAL B 1 276 ? 15.609 -11.344 4.137 1 98.06 276 VAL B N 1
ATOM 4405 C CA . VAL B 1 276 ? 15.602 -12.75 3.75 1 98.06 276 VAL B CA 1
ATOM 4406 C C . VAL B 1 276 ? 16.344 -12.93 2.424 1 98.06 276 VAL B C 1
ATOM 4408 O O . VAL B 1 276 ? 16.078 -13.883 1.688 1 98.06 276 VAL B O 1
ATOM 4411 N N . VAL B 1 277 ? 17.125 -11.969 2.021 1 97.81 277 VAL B N 1
ATOM 4412 C CA . VAL B 1 277 ? 17.938 -12.094 0.821 1 97.81 277 VAL B CA 1
ATOM 4413 C C . VAL B 1 277 ? 19.406 -11.781 1.153 1 97.81 277 VAL B C 1
ATOM 4415 O O . VAL B 1 277 ? 19.688 -11.133 2.162 1 97.81 277 VAL B O 1
ATOM 4418 N N . GLU B 1 278 ? 20.281 -12.281 0.384 1 98.06 278 GLU B N 1
ATOM 4419 C CA . GLU B 1 278 ? 21.719 -12.039 0.491 1 98.06 278 GLU B CA 1
ATOM 4420 C C . GLU B 1 278 ? 22.312 -11.641 -0.856 1 98.06 278 GLU B C 1
ATOM 4422 O O . GLU B 1 278 ? 21.953 -12.219 -1.89 1 98.06 278 GLU B O 1
ATOM 4427 N N . VAL B 1 279 ? 23.062 -10.57 -0.802 1 97.62 279 VAL B N 1
ATOM 4428 C CA . VAL B 1 279 ? 23.828 -10.141 -1.967 1 97.62 279 VAL B CA 1
ATOM 4429 C C . VAL B 1 279 ? 25.312 -10.406 -1.738 1 97.62 279 VAL B C 1
ATOM 4431 O O . VAL B 1 279 ? 25.875 -9.992 -0.721 1 97.62 279 VAL B O 1
ATOM 4434 N N . THR B 1 280 ? 25.906 -11.094 -2.643 1 96.69 280 THR B N 1
ATOM 4435 C CA . THR B 1 280 ? 27.328 -11.359 -2.561 1 96.69 280 THR B CA 1
ATOM 4436 C C . THR B 1 280 ? 28.047 -10.898 -3.83 1 96.69 280 THR B C 1
ATOM 4438 O O . THR B 1 280 ? 27.438 -10.859 -4.902 1 96.69 280 THR B O 1
ATOM 4441 N N . ASN B 1 281 ? 29.281 -10.469 -3.711 1 94 281 ASN B N 1
ATOM 4442 C CA . ASN B 1 281 ? 30.141 -10.062 -4.812 1 94 281 ASN B CA 1
ATOM 4443 C C . ASN B 1 281 ? 29.516 -8.93 -5.625 1 94 281 ASN B C 1
ATOM 4445 O O . ASN B 1 281 ? 29.766 -8.82 -6.828 1 94 281 ASN B O 1
ATOM 4449 N N . GLY B 1 282 ? 28.609 -8.32 -5.148 1 94.25 282 GLY B N 1
ATOM 4450 C CA . GLY B 1 282 ? 28.016 -7.117 -5.723 1 94.25 282 GLY B CA 1
ATOM 4451 C C . GLY B 1 282 ? 26.938 -7.402 -6.746 1 94.25 282 GLY B C 1
ATOM 4452 O O . GLY B 1 282 ? 26.172 -6.512 -7.113 1 94.25 282 GLY B O 1
ATOM 4453 N N . ASN B 1 283 ? 26.797 -8.664 -7.23 1 96.31 283 ASN B N 1
ATOM 4454 C CA . ASN B 1 283 ? 25.812 -8.891 -8.273 1 96.31 283 ASN B CA 1
ATOM 4455 C C . ASN B 1 283 ? 25.219 -10.297 -8.188 1 96.31 283 ASN B C 1
ATOM 4457 O O . ASN B 1 283 ? 24.594 -10.773 -9.141 1 96.31 283 ASN B O 1
ATOM 4461 N N . THR B 1 284 ? 25.547 -11 -7.105 1 96.81 284 THR B N 1
ATOM 4462 C CA . THR B 1 284 ? 24.938 -12.297 -6.887 1 96.81 284 THR B CA 1
ATOM 4463 C C . THR B 1 284 ? 23.859 -12.219 -5.797 1 96.81 284 THR B C 1
ATOM 4465 O O . THR B 1 284 ? 24.109 -11.664 -4.723 1 96.81 284 THR B O 1
ATOM 4468 N N . PHE B 1 285 ? 22.734 -12.797 -6.16 1 96.31 285 PHE B N 1
ATOM 4469 C CA . PHE B 1 285 ? 21.547 -12.664 -5.328 1 96.31 285 PHE B CA 1
ATOM 4470 C C . PHE B 1 285 ? 21 -14.039 -4.945 1 96.31 285 PHE B C 1
ATOM 4472 O O . PHE B 1 285 ? 21 -14.961 -5.766 1 96.31 285 PHE B O 1
ATOM 4479 N N . ARG B 1 286 ? 20.609 -14.227 -3.703 1 98 286 ARG B N 1
ATOM 4480 C CA . ARG B 1 286 ? 19.844 -15.414 -3.361 1 98 286 ARG B CA 1
ATOM 4481 C C . ARG B 1 286 ? 18.891 -15.141 -2.199 1 98 286 ARG B C 1
ATOM 4483 O O . ARG B 1 286 ? 19.156 -14.273 -1.37 1 98 286 ARG B O 1
ATOM 4490 N N . MET B 1 287 ? 17.812 -15.836 -2.143 1 98.12 287 MET B N 1
ATOM 4491 C CA . MET B 1 287 ? 16.969 -15.867 -0.951 1 98.12 287 MET B CA 1
ATOM 4492 C C . MET B 1 287 ? 17.547 -16.797 0.104 1 98.12 287 MET B C 1
ATOM 4494 O O . MET B 1 287 ? 18.031 -17.891 -0.222 1 98.12 287 MET B O 1
ATOM 4498 N N . THR B 1 288 ? 17.422 -16.438 1.366 1 98 288 THR B N 1
ATOM 4499 C CA . THR B 1 288 ? 18.109 -17.188 2.42 1 98 288 THR B CA 1
ATOM 4500 C C . THR B 1 288 ? 17.203 -18.281 2.979 1 98 288 THR B C 1
ATOM 4502 O O . THR B 1 288 ? 17.609 -19.078 3.83 1 98 288 THR B O 1
ATOM 4505 N N . ARG B 1 289 ? 15.984 -18.328 2.529 1 97.19 289 ARG B N 1
ATOM 4506 C CA . ARG B 1 289 ? 15.031 -19.375 2.91 1 97.19 289 ARG B CA 1
ATOM 4507 C C . ARG B 1 289 ? 13.984 -19.578 1.826 1 97.19 289 ARG B C 1
ATOM 4509 O O . ARG B 1 289 ? 13.781 -18.703 0.979 1 97.19 289 ARG B O 1
ATOM 4516 N N . PRO B 1 290 ? 13.328 -20.75 1.854 1 97.38 290 PRO B N 1
ATOM 4517 C CA . PRO B 1 290 ? 12.281 -21 0.854 1 97.38 290 PRO B CA 1
ATOM 4518 C C . PRO B 1 290 ? 11.109 -20.031 0.985 1 97.38 290 PRO B C 1
ATOM 4520 O O . PRO B 1 290 ? 10.742 -19.641 2.098 1 97.38 290 PRO B O 1
ATOM 4523 N N . ILE B 1 291 ? 10.531 -19.688 -0.152 1 98.31 291 ILE B N 1
ATOM 4524 C CA . ILE B 1 291 ? 9.461 -18.703 -0.188 1 98.31 291 ILE B CA 1
ATOM 4525 C C . ILE B 1 291 ? 8.273 -19.188 0.636 1 98.31 291 ILE B C 1
ATOM 4527 O O . ILE B 1 291 ? 7.555 -18.391 1.236 1 98.31 291 ILE B O 1
ATOM 4531 N N . GLU B 1 292 ? 8.062 -20.547 0.714 1 97.94 292 GLU B N 1
ATOM 4532 C CA . GLU B 1 292 ? 6.895 -21.078 1.404 1 97.94 292 GLU B CA 1
ATOM 4533 C C . GLU B 1 292 ? 7.016 -20.906 2.916 1 97.94 292 GLU B C 1
ATOM 4535 O O . GLU B 1 292 ? 6.039 -21.094 3.646 1 97.94 292 GLU B O 1
ATOM 4540 N N . ASP B 1 293 ? 8.211 -20.469 3.379 1 97.44 293 ASP B N 1
ATOM 4541 C CA . ASP B 1 293 ? 8.391 -20.156 4.793 1 97.44 293 ASP B CA 1
ATOM 4542 C C . ASP B 1 293 ? 7.824 -18.781 5.133 1 97.44 293 ASP B C 1
ATOM 4544 O O . ASP B 1 293 ? 7.66 -18.453 6.309 1 97.44 293 ASP B O 1
ATOM 4548 N N . LEU B 1 294 ? 7.617 -17.984 4.184 1 98.38 294 LEU B N 1
ATOM 4549 C CA . LEU B 1 294 ? 7.113 -16.641 4.41 1 98.38 294 LEU B CA 1
ATOM 4550 C C . LEU B 1 294 ? 5.594 -16.594 4.293 1 98.38 294 LEU B C 1
ATOM 4552 O O . LEU B 1 294 ? 5.02 -17.219 3.396 1 98.38 294 LEU B O 1
ATOM 4556 N N . VAL B 1 295 ? 4.941 -15.945 5.191 1 98.38 295 VAL B N 1
ATOM 4557 C CA . VAL B 1 295 ? 3.533 -15.586 5.082 1 98.38 295 VAL B CA 1
ATOM 4558 C C . VAL B 1 295 ? 3.389 -14.07 5.062 1 98.38 295 VAL B C 1
ATOM 4560 O O . VAL B 1 295 ? 3.551 -13.406 6.09 1 98.38 295 VAL B O 1
ATOM 4563 N N . PHE B 1 296 ? 3.09 -13.547 3.93 1 97.81 296 PHE B N 1
ATOM 4564 C CA . PHE B 1 296 ? 3.045 -12.109 3.736 1 97.81 296 PHE B CA 1
ATOM 4565 C C . PHE B 1 296 ? 1.783 -11.516 4.352 1 97.81 296 PHE B C 1
ATOM 4567 O O . PHE B 1 296 ? 0.737 -12.164 4.379 1 97.81 296 PHE B O 1
ATOM 4574 N N . VAL B 1 297 ? 1.889 -10.281 4.797 1 94.75 297 VAL B N 1
ATOM 4575 C CA . VAL B 1 297 ? 0.751 -9.5 5.273 1 94.75 297 VAL B CA 1
ATOM 4576 C C . VAL B 1 297 ? 0.112 -8.758 4.105 1 94.75 297 VAL B C 1
ATOM 4578 O O . VAL B 1 297 ? 0.808 -8.109 3.32 1 94.75 297 VAL B O 1
ATOM 4581 N N . GLU B 1 298 ? -1.17 -8.875 4.066 1 88.44 298 GLU B N 1
ATOM 4582 C CA . GLU B 1 298 ? -1.875 -8.188 2.99 1 88.44 298 GLU B CA 1
ATOM 4583 C C . GLU B 1 298 ? -1.74 -6.672 3.127 1 88.44 298 GLU B C 1
ATOM 4585 O O . GLU B 1 298 ? -1.667 -6.148 4.238 1 88.44 298 GLU B O 1
ATOM 4590 N N . LYS B 1 299 ? -1.723 -6.039 1.97 1 76.81 299 LYS B N 1
ATOM 4591 C CA . LYS B 1 299 ? -1.688 -4.578 1.968 1 76.81 299 LYS B CA 1
ATOM 4592 C C . LYS B 1 299 ? -3.096 -3.994 1.883 1 76.81 299 LYS B C 1
ATOM 4594 O O . LYS B 1 299 ? -3.998 -4.617 1.32 1 76.81 299 LYS B O 1
#